Protein AF-0000000068879941 (afdb_homodimer)

Foldseek 3Di:
DPPPDFFPDQAAVFEEEEEPLLWFLNLLLLQVSQLRHHAYEYEEADPVSQVVSQVNNLVNHVDNVPHHYYYDHFQLLDPLRQLVVQVVCCVVVVNHGGQEYAYDWAAFAFDADVPDDPVLLVSRLSTQASSLVSNCVNRCCRCQPPPHDQRAHEYEHEAALLLLPNAGRGNSHSVSSVNVVVVQQVVQVVCVVGPHNYHYAYEHEYAEPIPSNVVNVVRHDPLNCVLCVPPDYYYSNQQSVQQSVCVRLPHRYGYRDDVSVLSCLCPCPPGDDSDPVVSVVSVVPSVVVCVVVVVVRVVSVVVVCVVQDDVVCVVVPVD/DPPPDFQPDQAAVFEEEEEVLLWFLNLLLLQVSQLRHHAYEYEEADPVSQVVSQVNNLVNHVDNVPHHYYYDHFQLLDPLRQLVVQVVCCVVVVNHGGQEYAYDWAAFAFDADVPDDPVLLVSRLSTQASSLVSNCVNRCCRCQPPPHDQRAHEYEHEAALCLLPNAGRRNSHNVSSVNVVVVQQVVQVVCVVGPHNYHYAYEHEYAEPIPSNVVNVVRHDPLRCVLCVPPDYYYSNQQSVQQSVCVRLPARYGYRDDVSVLSCLCPCPPGDGSDPVVSVVSVVPSVVVCVVVVVVRVVSVVVVCVVQDDVVCRVVPVD

Sequence (638 aa):
MGLFGGNKMPVQGKTVLITGGSEGMGLAVATQLSAKGADLILVSRSAAKLEEAIKTAKAAAKYPSTQRFHYITADVSVPSYADGVVADATAWNGGRAPDIVWCIAGVSVPKLFVETEAVLLRRQMDINFHGTADMAHAILRAWLAPDADATPRHLVMTSSAAALYTIPGYAGYAPSKWALRGLADTLSQEVLLYPQDVRVHIVFPGTILSPGFEVEERTKPAITKQLEAADPKQTPDEVARAAIRGLETGHFMIVVNWLGQLMRFGVIGGSLRNNWIIDTLGAWLVPIIWIFVQYDQVSTVRSFGKKHGHPSTYTSIQKMGLFGGNKMPVQGKTVLITGGSEGMGLAVATQLSAKGADLILVSRSAAKLEEAIKTAKAAAKYPSTQRFHYITADVSVPSYADGVVADATAWNGGRAPDIVWCIAGVSVPKLFVETEAVLLRRQMDINFHGTADMAHAILRAWLAPDADATPRHLVMTSSAAALYTIPGYAGYAPSKWALRGLADTLSQEVLLYPQDVRVHIVFPGTILSPGFEVEERTKPAITKQLEAADPKQTPDEVARAAIRGLETGHFMIVVNWLGQLMRFGVIGGSLRNNWIIDTLGAWLVPIIWIFVQYDQVSTVRSFGKKHGHPSTYTSIQK

Structure (mmCIF, N/CA/C/O backbone):
data_AF-0000000068879941-model_v1
#
loop_
_entity.id
_entity.type
_entity.pdbx_description
1 polymer '3-dehydrosphinganine reductase'
#
loop_
_atom_site.group_PDB
_atom_site.id
_atom_site.type_symbol
_atom_site.label_atom_id
_atom_site.label_alt_id
_atom_site.label_comp_id
_atom_site.label_asym_id
_atom_site.label_entity_id
_atom_site.label_seq_id
_atom_site.pdbx_PDB_ins_code
_atom_site.Cartn_x
_atom_site.Cartn_y
_atom_site.Cartn_z
_atom_site.occupancy
_atom_site.B_iso_or_equiv
_atom_site.auth_seq_id
_atom_site.auth_comp_id
_atom_site.auth_asym_id
_atom_site.auth_atom_id
_atom_site.pdbx_PDB_model_num
ATOM 1 N N . MET A 1 1 ? -4.434 16.484 26.078 1 32.59 1 MET A N 1
ATOM 2 C CA . MET A 1 1 ? -3.092 16.875 25.641 1 32.59 1 MET A CA 1
ATOM 3 C C . MET A 1 1 ? -2.039 15.961 26.266 1 32.59 1 MET A C 1
ATOM 5 O O . MET A 1 1 ? -2.262 15.375 27.328 1 32.59 1 MET A O 1
ATOM 9 N N . GLY A 1 2 ? -0.838 15.336 25.875 1 34.72 2 GLY A N 1
ATOM 10 C CA . GLY A 1 2 ? -0.332 14.297 26.766 1 34.72 2 GLY A CA 1
ATOM 11 C C . GLY A 1 2 ? -0.405 14.68 28.234 1 34.72 2 GLY A C 1
ATOM 12 O O . GLY A 1 2 ? -0.59 15.852 28.562 1 34.72 2 GLY A O 1
ATOM 13 N N . LEU A 1 3 ? -0.362 13.844 29.109 1 42.66 3 LEU A N 1
ATOM 14 C CA . LEU A 1 3 ? 0.055 14.117 30.484 1 42.66 3 LEU A CA 1
ATOM 15 C C . LEU A 1 3 ? 1.075 15.25 30.531 1 42.66 3 LEU A C 1
ATOM 17 O O . LEU A 1 3 ? 0.95 16.172 31.328 1 42.66 3 LEU A O 1
ATOM 21 N N . PHE A 1 4 ? 2.525 15.148 30.312 1 51.66 4 PHE A N 1
ATOM 22 C CA . PHE A 1 4 ? 3.541 16.172 30.547 1 51.66 4 PHE A CA 1
ATOM 23 C C . PHE A 1 4 ? 3.797 16.969 29.266 1 51.66 4 PHE A C 1
ATOM 25 O O . PHE A 1 4 ? 4.594 17.906 29.266 1 51.66 4 PHE A O 1
ATOM 32 N N . GLY A 1 5 ? 3.549 16.531 27.875 1 64.69 5 GLY A N 1
ATOM 33 C CA . GLY A 1 5 ? 4.113 17.375 26.844 1 64.69 5 GLY A CA 1
ATOM 34 C C . GLY A 1 5 ? 3.08 18.234 26.156 1 64.69 5 GLY A C 1
ATOM 35 O O . GLY A 1 5 ? 1.883 17.953 26.203 1 64.69 5 GLY A O 1
ATOM 36 N N . GLY A 1 6 ? 3.23 19.516 25.969 1 86.69 6 GLY A N 1
ATOM 37 C CA . GLY A 1 6 ? 2.451 20.562 25.328 1 86.69 6 GLY A CA 1
ATOM 38 C C . GLY A 1 6 ? 1.875 20.141 23.984 1 86.69 6 GLY A C 1
ATOM 39 O O . GLY A 1 6 ? 2.131 19.031 23.516 1 86.69 6 GLY A O 1
ATOM 40 N N . ASN A 1 7 ? 0.844 20.719 23.453 1 95.94 7 ASN A N 1
ATOM 41 C CA . ASN A 1 7 ? 0.258 20.562 22.125 1 95.94 7 ASN A CA 1
ATOM 42 C C . ASN A 1 7 ? 1.328 20.547 21.031 1 95.94 7 ASN A C 1
ATOM 44 O O . ASN A 1 7 ? 1.996 21.547 20.812 1 95.94 7 ASN A O 1
ATOM 48 N N . LYS A 1 8 ? 1.476 19.375 20.406 1 97.25 8 LYS A N 1
ATOM 49 C CA . LYS A 1 8 ? 2.551 19.188 19.438 1 97.25 8 LYS A CA 1
ATOM 50 C C . LYS A 1 8 ? 2.143 19.688 18.062 1 97.25 8 LYS A C 1
ATOM 52 O O . LYS A 1 8 ? 2.959 19.719 17.141 1 97.25 8 LYS A O 1
ATOM 57 N N . MET A 1 9 ? 0.941 20.094 17.922 1 98.06 9 MET A N 1
ATOM 58 C CA . MET A 1 9 ? 0.471 20.672 16.672 1 98.06 9 MET A CA 1
ATOM 59 C C . MET A 1 9 ? -0.505 21.812 16.938 1 98.06 9 MET A C 1
ATOM 61 O O . MET A 1 9 ? -1.674 21.75 16.547 1 98.06 9 MET A O 1
ATOM 65 N N . PRO A 1 10 ? -0.039 22.812 17.578 1 98.19 10 PRO A N 1
ATOM 66 C CA . PRO A 1 10 ? -0.908 23.969 17.766 1 98.19 10 PRO A CA 1
ATOM 67 C C . PRO A 1 10 ? -1.344 24.609 16.453 1 98.19 10 PRO A C 1
ATOM 69 O O . PRO A 1 10 ? -0.544 24.703 15.516 1 98.19 10 PRO A O 1
ATOM 72 N N . VAL A 1 11 ? -2.645 25.094 16.406 1 98.62 11 VAL A N 1
ATOM 73 C CA . VAL A 1 11 ? -3.152 25.516 15.102 1 98.62 11 VAL A CA 1
ATOM 74 C C . VAL A 1 11 ? -3.584 26.984 15.18 1 98.62 11 VAL A C 1
ATOM 76 O O . VAL A 1 11 ? -3.936 27.594 14.164 1 98.62 11 VAL A O 1
ATOM 79 N N . GLN A 1 12 ? -3.652 27.5 16.406 1 98.25 12 GLN A N 1
ATOM 80 C CA . GLN A 1 12 ? -4.09 28.891 16.547 1 98.25 12 GLN A CA 1
ATOM 81 C C . GLN A 1 12 ? -3.211 29.828 15.727 1 98.25 12 GLN A C 1
ATOM 83 O O . GLN A 1 12 ? -1.992 29.859 15.898 1 98.25 12 GLN A O 1
ATOM 88 N N . GLY A 1 13 ? -3.791 30.562 14.828 1 97.88 13 GLY A N 1
ATOM 89 C CA . GLY A 1 13 ? -3.08 31.531 14 1 97.88 13 GLY A CA 1
ATOM 90 C C . GLY A 1 13 ? -2.346 30.875 12.836 1 97.88 13 GLY A C 1
ATOM 91 O O . GLY A 1 13 ? -1.673 31.562 12.062 1 97.88 13 GLY A O 1
ATOM 92 N N . LYS A 1 14 ? -2.408 29.578 12.734 1 98.5 14 LYS A N 1
ATOM 93 C CA . LYS A 1 14 ? -1.766 28.859 11.641 1 98.5 14 LYS A CA 1
ATOM 94 C C . LYS A 1 14 ? -2.742 28.609 10.492 1 98.5 14 LYS A C 1
ATOM 96 O O . LYS A 1 14 ? -3.957 28.578 10.703 1 98.5 14 LYS A O 1
ATOM 101 N N . THR A 1 15 ? -2.236 28.516 9.289 1 98.81 15 THR A N 1
ATOM 102 C CA . THR A 1 15 ? -3.057 28.188 8.125 1 98.81 15 THR A CA 1
ATOM 103 C C . THR A 1 15 ? -3.051 26.688 7.852 1 98.81 15 THR A C 1
ATOM 105 O O . THR A 1 15 ? -1.987 26.094 7.676 1 98.81 15 THR A O 1
ATOM 108 N N . VAL A 1 16 ? -4.242 26.094 7.852 1 98.94 16 VAL A N 1
ATOM 109 C CA . VAL A 1 16 ? -4.41 24.672 7.598 1 98.94 16 VAL A CA 1
ATOM 110 C C . VAL A 1 16 ? -5.141 24.453 6.273 1 98.94 16 VAL A C 1
ATOM 112 O O . VAL A 1 16 ? -6.223 25 6.059 1 98.94 16 VAL A O 1
ATOM 115 N N . LEU A 1 17 ? -4.508 23.75 5.332 1 99 17 LEU A N 1
ATOM 116 C CA . LEU A 1 17 ? -5.152 23.328 4.094 1 99 17 LEU A CA 1
ATOM 117 C C . LEU A 1 17 ? -5.691 21.906 4.215 1 99 17 LEU A C 1
ATOM 119 O O . LEU A 1 17 ? -4.965 21 4.625 1 99 17 LEU A O 1
ATOM 123 N N . ILE A 1 18 ? -6.969 21.703 3.914 1 98.94 18 ILE A N 1
ATOM 124 C CA . ILE A 1 18 ? -7.621 20.406 4.035 1 98.94 18 ILE A CA 1
ATOM 125 C C . ILE A 1 18 ? -8.211 19.984 2.688 1 98.94 18 ILE A C 1
ATOM 127 O O . ILE A 1 18 ? -9.086 20.672 2.154 1 98.94 18 ILE A O 1
ATOM 131 N N . THR A 1 19 ? -7.715 18.938 2.084 1 98.94 19 THR A N 1
ATOM 132 C CA . THR A 1 19 ? -8.422 18.359 0.951 1 98.94 19 THR A CA 1
ATOM 133 C C . THR A 1 19 ? -9.586 17.484 1.428 1 98.94 19 THR A C 1
ATOM 135 O O . THR A 1 19 ? -9.5 16.844 2.48 1 98.94 19 THR A O 1
ATOM 138 N N . GLY A 1 20 ? -10.625 17.438 0.634 1 98.31 20 GLY A N 1
ATOM 139 C CA . GLY A 1 20 ? -11.82 16.75 1.092 1 98.31 20 GLY A CA 1
ATOM 140 C C . GLY A 1 20 ? -12.523 17.438 2.238 1 98.31 20 GLY A C 1
ATOM 141 O O . GLY A 1 20 ? -13.062 16.797 3.133 1 98.31 20 GLY A O 1
ATOM 142 N N . GLY A 1 21 ? -12.5 18.75 2.254 1 98 21 GLY A N 1
ATOM 143 C CA . GLY A 1 21 ? -12.969 19.5 3.402 1 98 21 GLY A CA 1
ATOM 144 C C . GLY A 1 21 ? -14.438 19.891 3.307 1 98 21 GLY A C 1
ATOM 145 O O . GLY A 1 21 ? -14.961 20.594 4.172 1 98 21 GLY A O 1
ATOM 146 N N . SER A 1 22 ? -15.188 19.359 2.305 1 97.25 22 SER A N 1
ATOM 147 C CA . SER A 1 22 ? -16.516 19.875 2.033 1 97.25 22 SER A CA 1
ATOM 148 C C . SER A 1 22 ? -17.594 19.062 2.766 1 97.25 22 SER A C 1
ATOM 150 O O . SER A 1 22 ? -18.734 19.516 2.9 1 97.25 22 SER A O 1
ATOM 152 N N . GLU A 1 23 ? -17.312 17.844 3.221 1 96 23 GLU A N 1
ATOM 153 C CA . GLU A 1 23 ? -18.281 17 3.914 1 96 23 GLU A CA 1
ATOM 154 C C . GLU A 1 23 ? -17.578 15.953 4.77 1 96 23 GLU A C 1
ATOM 156 O O . GLU A 1 23 ? -16.359 15.883 4.797 1 96 23 GLU A O 1
ATOM 161 N N . GLY A 1 24 ? -18.359 15.297 5.578 1 96.94 24 GLY A N 1
ATOM 162 C CA . GLY A 1 24 ? -17.844 14.156 6.324 1 96.94 24 GLY A CA 1
ATOM 163 C C . GLY A 1 24 ? -16.766 14.516 7.312 1 96.94 24 GLY A C 1
ATOM 164 O O . GLY A 1 24 ? -16.891 15.492 8.055 1 96.94 24 GLY A O 1
ATOM 165 N N . MET A 1 25 ? -15.75 13.688 7.355 1 98.06 25 MET A N 1
ATOM 166 C CA . MET A 1 25 ? -14.633 13.867 8.281 1 98.06 25 MET A CA 1
ATOM 167 C C . MET A 1 25 ? -13.914 15.188 8.008 1 98.06 25 MET A C 1
ATOM 169 O O . MET A 1 25 ? -13.516 15.883 8.945 1 98.06 25 MET A O 1
ATOM 173 N N . GLY A 1 26 ? -13.758 15.516 6.719 1 98.62 26 GLY A N 1
ATOM 174 C CA . GLY A 1 26 ? -13.055 16.734 6.371 1 98.62 26 GLY A CA 1
ATOM 175 C C . GLY A 1 26 ? -13.719 17.984 6.918 1 98.62 26 GLY A C 1
ATOM 176 O O . GLY A 1 26 ? -13.047 18.875 7.445 1 98.62 26 GLY A O 1
ATOM 177 N N . LEU A 1 27 ? -15 18.031 6.805 1 98.75 27 LEU A N 1
ATOM 178 C CA . LEU A 1 27 ? -15.75 19.172 7.328 1 98.75 27 LEU A CA 1
ATOM 179 C C . LEU A 1 27 ? -15.688 19.219 8.852 1 98.75 27 LEU A C 1
ATOM 181 O O . LEU A 1 27 ? -15.562 20.281 9.445 1 98.75 27 LEU A O 1
ATOM 185 N N . ALA A 1 28 ? -15.789 18.047 9.469 1 98.88 28 ALA A N 1
ATOM 186 C CA . ALA A 1 28 ? -15.703 17.969 10.922 1 98.88 28 ALA A CA 1
ATOM 187 C C . ALA A 1 28 ? -14.336 18.438 11.414 1 98.88 28 ALA A C 1
ATOM 189 O O . ALA A 1 28 ? -14.242 19.156 12.414 1 98.88 28 ALA A O 1
ATOM 190 N N . VAL A 1 29 ? -13.289 18.031 10.711 1 98.94 29 VAL A N 1
ATOM 191 C CA . VAL A 1 29 ? -11.938 18.469 11.039 1 98.94 29 VAL A CA 1
ATOM 192 C C . VAL A 1 29 ? -11.828 19.984 10.891 1 98.94 29 VAL A C 1
ATOM 194 O O . VAL A 1 29 ? -11.312 20.656 11.781 1 98.94 29 VAL A O 1
ATOM 197 N N . ALA A 1 30 ? -12.312 20.484 9.781 1 98.94 30 ALA A N 1
ATOM 198 C CA . ALA A 1 30 ? -12.273 21.922 9.531 1 98.94 30 ALA A CA 1
ATOM 199 C C . ALA A 1 30 ? -12.977 22.688 10.648 1 98.94 30 ALA A C 1
ATOM 201 O O . ALA A 1 30 ? -12.445 23.688 11.156 1 98.94 30 ALA A O 1
ATOM 202 N N . THR A 1 31 ? -14.125 22.203 11.023 1 98.94 31 THR A N 1
ATOM 203 C CA . THR A 1 31 ? -14.938 22.859 12.047 1 98.94 31 THR A CA 1
ATOM 204 C C . THR A 1 31 ? -14.211 22.859 13.391 1 98.94 31 THR A C 1
ATOM 206 O O . THR A 1 31 ? -14.156 23.891 14.078 1 98.94 31 THR A O 1
ATOM 209 N N . GLN A 1 32 ? -13.648 21.766 13.734 1 98.94 32 GLN A N 1
ATOM 210 C CA . GLN A 1 32 ? -12.984 21.641 15.023 1 98.94 32 GLN A CA 1
ATOM 211 C C . GLN A 1 32 ? -11.68 22.438 15.047 1 98.94 32 GLN A C 1
ATOM 213 O O . GLN A 1 32 ? -11.32 23.016 16.078 1 98.94 32 GLN A O 1
ATOM 218 N N . LEU A 1 33 ? -10.93 22.484 13.93 1 98.94 33 LEU A N 1
ATOM 219 C CA . LEU A 1 33 ? -9.711 23.281 13.875 1 98.94 33 LEU A CA 1
ATOM 220 C C . LEU A 1 33 ? -10.023 24.766 13.891 1 98.94 33 LEU A C 1
ATOM 222 O O . LEU A 1 33 ? -9.273 25.562 14.461 1 98.94 33 LEU A O 1
ATOM 226 N N . SER A 1 34 ? -11.133 25.125 13.219 1 98.94 34 SER A N 1
ATOM 227 C CA . SER A 1 34 ? -11.609 26.5 13.289 1 98.94 34 SER A CA 1
ATOM 228 C C . SER A 1 34 ? -11.867 26.922 14.734 1 98.94 34 SER A C 1
ATOM 230 O O . SER A 1 34 ? -11.477 28.016 15.148 1 98.94 34 SER A O 1
ATOM 232 N N . ALA A 1 35 ? -12.461 26.047 15.469 1 98.88 35 ALA A N 1
ATOM 233 C CA . ALA A 1 35 ? -12.789 26.297 16.859 1 98.88 35 ALA A CA 1
ATOM 234 C C . ALA A 1 35 ? -11.523 26.375 17.719 1 98.88 35 ALA A C 1
ATOM 236 O O . ALA A 1 35 ? -11.57 26.859 18.859 1 98.88 35 ALA A O 1
ATOM 237 N N . LYS A 1 36 ? -10.43 26 17.156 1 98.75 36 LYS A N 1
ATOM 238 C CA . LYS A 1 36 ? -9.156 26.078 17.859 1 98.75 36 LYS A CA 1
ATOM 239 C C . LYS A 1 36 ? -8.297 27.234 17.344 1 98.75 36 LYS A C 1
ATOM 241 O O . LYS A 1 36 ? -7.164 27.406 17.781 1 98.75 36 LYS A O 1
ATOM 246 N N . GLY A 1 37 ? -8.836 28 16.375 1 98.88 37 GLY A N 1
ATOM 247 C CA . GLY A 1 37 ? -8.211 29.25 16.016 1 98.88 37 GLY A CA 1
ATOM 248 C C . GLY A 1 37 ? -7.469 29.188 14.688 1 98.88 37 GLY A C 1
ATOM 249 O O . GLY A 1 37 ? -6.762 30.125 14.32 1 98.88 37 GLY A O 1
ATOM 250 N N . ALA A 1 38 ? -7.641 28.125 13.938 1 98.88 38 ALA A N 1
ATOM 251 C CA . ALA A 1 38 ? -6.914 27.953 12.68 1 98.88 38 ALA A CA 1
ATOM 252 C C . ALA A 1 38 ? -7.531 28.797 11.562 1 98.88 38 ALA A C 1
ATOM 254 O O . ALA A 1 38 ? -8.75 28.953 11.5 1 98.88 38 ALA A O 1
ATOM 255 N N . ASP A 1 39 ? -6.695 29.375 10.672 1 98.88 39 ASP A N 1
ATOM 256 C CA . ASP A 1 39 ? -7.125 29.781 9.344 1 98.88 39 ASP A CA 1
ATOM 257 C C . ASP A 1 39 ? -7.277 28.578 8.414 1 98.88 39 ASP A C 1
ATOM 259 O O . ASP A 1 39 ? -6.484 27.641 8.477 1 98.88 39 ASP A O 1
ATOM 263 N N . LEU A 1 40 ? -8.305 28.625 7.574 1 98.94 40 LEU A N 1
ATOM 264 C CA . LEU A 1 40 ? -8.602 27.391 6.852 1 98.94 40 LEU A CA 1
ATOM 265 C C . LEU A 1 40 ? -8.648 27.641 5.348 1 98.94 40 LEU A C 1
ATOM 267 O O . LEU A 1 40 ? -9.172 28.656 4.902 1 98.94 40 LEU A O 1
ATOM 271 N N . ILE A 1 41 ? -8.039 26.734 4.602 1 98.94 41 ILE A N 1
ATOM 272 C CA . ILE A 1 41 ? -8.25 26.578 3.168 1 98.94 41 ILE A CA 1
ATOM 273 C C . ILE A 1 41 ? -8.852 25.203 2.881 1 98.94 41 ILE A C 1
ATOM 275 O O . ILE A 1 41 ? -8.219 24.172 3.127 1 98.94 41 ILE A O 1
ATOM 279 N N . LEU A 1 42 ? -10.07 25.172 2.357 1 98.94 42 LEU A N 1
ATOM 280 C CA . LEU A 1 42 ? -10.75 23.906 2.066 1 98.94 42 LEU A CA 1
ATOM 281 C C . LEU A 1 42 ? -10.711 23.609 0.572 1 98.94 42 LEU A C 1
ATOM 283 O O . LEU A 1 42 ? -10.938 24.5 -0.253 1 98.94 42 LEU A O 1
ATOM 287 N N . VAL A 1 43 ? -10.375 22.391 0.219 1 98.94 43 VAL A N 1
ATOM 288 C CA . VAL A 1 43 ? -10.242 21.969 -1.172 1 98.94 43 VAL A CA 1
ATOM 289 C C . VAL A 1 43 ? -11.219 20.828 -1.463 1 98.94 43 VAL A C 1
ATOM 291 O O . VAL A 1 43 ? -11.289 19.859 -0.707 1 98.94 43 VAL A O 1
ATOM 294 N N . SER A 1 44 ? -11.969 20.875 -2.422 1 98.44 44 SER A N 1
ATOM 295 C CA . SER A 1 44 ? -12.836 19.828 -2.959 1 98.44 44 SER A CA 1
ATOM 296 C C . SER A 1 44 ? -13.266 20.141 -4.387 1 98.44 44 SER A C 1
ATOM 298 O O . SER A 1 44 ? -12.828 21.141 -4.965 1 98.44 44 SER A O 1
ATOM 300 N N . ARG A 1 45 ? -14.125 19.375 -4.984 1 97 45 ARG A N 1
ATOM 301 C CA . ARG A 1 45 ? -14.492 19.516 -6.391 1 97 45 ARG A CA 1
ATOM 302 C C . ARG A 1 45 ? -15.633 20.516 -6.559 1 97 45 ARG A C 1
ATOM 304 O O . ARG A 1 45 ? -15.758 21.156 -7.602 1 97 45 ARG A O 1
ATOM 311 N N . SER A 1 46 ? -16.453 20.641 -5.543 1 97.62 46 SER A N 1
ATOM 312 C CA . SER A 1 46 ? -17.688 21.406 -5.691 1 97.62 46 SER A CA 1
ATOM 313 C C . SER A 1 46 ? -17.594 22.766 -4.996 1 97.62 46 SER A C 1
ATOM 315 O O . SER A 1 46 ? -17.547 22.828 -3.768 1 97.62 46 SER A O 1
ATOM 317 N N . ALA A 1 47 ? -17.734 23.812 -5.793 1 98.19 47 ALA A N 1
ATOM 318 C CA . ALA A 1 47 ? -17.688 25.156 -5.219 1 98.19 47 ALA A CA 1
ATOM 319 C C . ALA A 1 47 ? -18.859 25.375 -4.266 1 98.19 47 ALA A C 1
ATOM 321 O O . ALA A 1 47 ? -18.688 25.969 -3.199 1 98.19 47 ALA A O 1
ATOM 322 N N . ALA A 1 48 ? -20 24.906 -4.668 1 98.44 48 ALA A N 1
ATOM 323 C CA . ALA A 1 48 ? -21.203 25.094 -3.855 1 98.44 48 ALA A CA 1
ATOM 324 C C . ALA A 1 48 ? -21.047 24.422 -2.494 1 98.44 48 ALA A C 1
ATOM 326 O O . ALA A 1 48 ? -21.391 25 -1.466 1 98.44 48 ALA A O 1
ATOM 327 N N . LYS A 1 49 ? -20.562 23.203 -2.449 1 98.12 49 LYS A N 1
ATOM 328 C CA . LYS A 1 49 ? -20.344 22.484 -1.19 1 98.12 49 LYS A CA 1
ATOM 329 C C . LYS A 1 49 ? -19.266 23.172 -0.349 1 98.12 49 LYS A C 1
ATOM 331 O O . LYS A 1 49 ? -19.359 23.203 0.88 1 98.12 49 LYS A O 1
ATOM 336 N N . LEU A 1 50 ? -18.297 23.703 -1.035 1 98.75 50 LEU A N 1
ATOM 337 C CA . LEU A 1 50 ? -17.203 24.391 -0.337 1 98.75 50 LEU A CA 1
ATOM 338 C C . LEU A 1 50 ? -17.703 25.688 0.311 1 98.75 50 LEU A C 1
ATOM 340 O O . LEU A 1 50 ? -17.297 26.016 1.426 1 98.75 50 LEU A O 1
ATOM 344 N N . GLU A 1 51 ? -18.469 26.406 -0.383 1 98.62 51 GLU A N 1
ATOM 345 C CA . GLU A 1 51 ? -19.047 27.625 0.177 1 98.62 51 GLU A CA 1
ATOM 346 C C . GLU A 1 51 ? -19.844 27.328 1.443 1 98.62 51 GLU A C 1
ATOM 348 O O . GLU A 1 51 ? -19.734 28.047 2.439 1 98.62 51 GLU A O 1
ATOM 353 N N . GLU A 1 52 ? -20.641 26.266 1.382 1 98.69 52 GLU A N 1
ATOM 354 C CA . GLU A 1 52 ? -21.391 25.859 2.562 1 98.69 52 GLU A CA 1
ATOM 355 C C . GLU A 1 52 ? -20.469 25.406 3.686 1 98.69 52 GLU A C 1
ATOM 357 O O . GLU A 1 52 ? -20.719 25.703 4.859 1 98.69 52 GLU A O 1
ATOM 362 N N . ALA A 1 53 ? -19.438 24.719 3.344 1 98.81 53 ALA A N 1
ATOM 363 C CA . ALA A 1 53 ? -18.453 24.25 4.324 1 98.81 53 ALA A CA 1
ATOM 364 C C . ALA A 1 53 ? -17.75 25.422 4.996 1 98.81 53 ALA A C 1
ATOM 366 O O . ALA A 1 53 ? -17.516 25.406 6.207 1 98.81 53 ALA A O 1
ATOM 367 N N . ILE A 1 54 ? -17.422 26.422 4.191 1 98.75 54 ILE A N 1
ATOM 368 C CA . ILE A 1 54 ? -16.766 27.609 4.719 1 98.75 54 ILE A CA 1
ATOM 369 C C . ILE A 1 54 ? -17.688 28.297 5.719 1 98.75 54 ILE A C 1
ATOM 371 O O . ILE A 1 54 ? -17.234 28.75 6.773 1 98.75 54 ILE A O 1
ATOM 375 N N . LYS A 1 55 ? -18.953 28.391 5.41 1 98.62 55 LYS A N 1
ATOM 376 C CA . LYS A 1 55 ? -19.906 28.984 6.336 1 98.62 55 LYS A CA 1
ATOM 377 C C . LYS A 1 55 ? -19.922 28.234 7.664 1 98.62 55 LYS A C 1
ATOM 379 O O . LYS A 1 55 ? -19.938 28.859 8.734 1 98.62 55 LYS A O 1
ATOM 384 N N . THR A 1 56 ? -19.953 26.938 7.555 1 98.75 56 THR A N 1
ATOM 385 C CA . THR A 1 56 ? -19.969 26.094 8.742 1 98.75 56 THR A CA 1
ATOM 386 C C . THR A 1 56 ? -18.703 26.297 9.57 1 98.75 56 THR A C 1
ATOM 388 O O . THR A 1 56 ? -18.781 26.453 10.789 1 98.75 56 THR A O 1
ATOM 391 N N . ALA A 1 57 ? -17.562 26.328 8.961 1 98.69 57 ALA A N 1
ATOM 392 C CA . ALA A 1 57 ? -16.281 26.5 9.648 1 98.69 57 ALA A CA 1
ATOM 393 C C . ALA A 1 57 ? -16.188 27.891 10.281 1 98.69 57 ALA A C 1
ATOM 395 O O . ALA A 1 57 ? -15.711 28.031 11.406 1 98.69 57 ALA A O 1
ATOM 396 N N . LYS A 1 58 ? -16.641 28.891 9.555 1 98.5 58 LYS A N 1
ATOM 397 C CA . LYS A 1 58 ? -16.609 30.25 10.055 1 98.5 58 LYS A CA 1
ATOM 398 C C . LYS A 1 58 ? -17.469 30.391 11.312 1 98.5 58 LYS A C 1
ATOM 400 O O . LYS A 1 58 ? -17.109 31.109 12.242 1 98.5 58 LYS A O 1
ATOM 405 N N . ALA A 1 59 ? -18.594 29.734 11.297 1 98.62 59 ALA A N 1
ATOM 406 C CA . ALA A 1 59 ? -19.516 29.812 12.43 1 98.62 59 ALA A CA 1
ATOM 407 C C . ALA A 1 59 ? -18.891 29.219 13.688 1 98.62 59 ALA A C 1
ATOM 409 O O . ALA A 1 59 ? -19.25 29.578 14.805 1 98.62 59 ALA A O 1
ATOM 410 N N . ALA A 1 60 ? -17.875 28.375 13.523 1 98.69 60 ALA A N 1
ATOM 411 C CA . ALA A 1 60 ? -17.234 27.688 14.648 1 98.69 60 ALA A CA 1
ATOM 412 C C . ALA A 1 60 ? -15.961 28.406 15.07 1 98.69 60 ALA A C 1
ATOM 414 O O . ALA A 1 60 ? -15.305 28 16.031 1 98.69 60 ALA A O 1
ATOM 415 N N . ALA A 1 61 ? -15.625 29.531 14.492 1 98.81 61 ALA A N 1
ATOM 416 C CA . ALA A 1 61 ? -14.328 30.188 14.672 1 98.81 61 ALA A CA 1
ATOM 417 C C . ALA A 1 61 ? -14.156 30.672 16.109 1 98.81 61 ALA A C 1
ATOM 419 O O . ALA A 1 61 ? -15.062 31.266 16.688 1 98.81 61 ALA A O 1
ATOM 420 N N . LYS A 1 62 ? -12.969 30.359 16.672 1 98.62 62 LYS A N 1
ATOM 421 C CA . LYS A 1 62 ? -12.617 30.875 17.984 1 98.62 62 LYS A CA 1
ATOM 422 C C . LYS A 1 62 ? -12.492 32.406 17.969 1 98.62 62 LYS A C 1
ATOM 424 O O . LYS A 1 62 ? -12.906 33.062 18.922 1 98.62 62 LYS A O 1
ATOM 429 N N . TYR A 1 63 ? -11.93 32.906 16.906 1 98.31 63 TYR A N 1
ATOM 430 C CA . TYR A 1 63 ? -11.742 34.344 16.703 1 98.31 63 TYR A CA 1
ATOM 431 C C . TYR A 1 63 ? -12.352 34.781 15.367 1 98.31 63 TYR A C 1
ATOM 433 O O . TYR A 1 63 ? -11.625 35.125 14.43 1 98.31 63 TYR A O 1
ATOM 441 N N . PRO A 1 64 ? -13.617 34.938 15.281 1 97.12 64 PRO A N 1
ATOM 442 C CA . PRO A 1 64 ? -14.336 35.188 14.031 1 97.12 64 PRO A CA 1
ATOM 443 C C . PRO A 1 64 ? -13.867 36.438 13.305 1 97.12 64 PRO A C 1
ATOM 445 O O . PRO A 1 64 ? -13.953 36.531 12.078 1 97.12 64 PRO A O 1
ATOM 448 N N . SER A 1 65 ? -13.312 37.406 14.008 1 97 65 SER A N 1
ATOM 449 C CA . SER A 1 65 ? -12.961 38.688 13.398 1 97 65 SER A CA 1
ATOM 450 C C . SER A 1 65 ? -11.594 38.625 12.734 1 97 65 SER A C 1
ATOM 452 O O . SER A 1 65 ? -11.297 39.406 11.828 1 97 65 SER A O 1
ATOM 454 N N . THR A 1 66 ? -10.781 37.688 13.141 1 97.75 66 THR A N 1
ATOM 455 C CA . THR A 1 66 ? -9.406 37.75 12.664 1 97.75 66 THR A CA 1
ATOM 456 C C . THR A 1 66 ? -9.078 36.5 11.836 1 97.75 66 THR A C 1
ATOM 458 O O . THR A 1 66 ? -8.18 36.531 10.992 1 97.75 66 THR A O 1
ATOM 461 N N . GLN A 1 67 ? -9.758 35.406 12.07 1 98.62 67 GLN A N 1
ATOM 462 C CA . GLN A 1 67 ? -9.492 34.188 11.32 1 98.62 67 GLN A CA 1
ATOM 463 C C . GLN A 1 67 ? -9.883 34.344 9.852 1 98.62 67 GLN A C 1
ATOM 465 O O . GLN A 1 67 ? -10.859 35.031 9.531 1 98.62 67 GLN A O 1
ATOM 470 N N . ARG A 1 68 ? -9.109 33.719 8.977 1 98.69 68 ARG A N 1
ATOM 471 C CA . ARG A 1 68 ? -9.336 33.812 7.535 1 98.69 68 ARG A CA 1
ATOM 472 C C . ARG A 1 68 ? -9.75 32.469 6.953 1 98.69 68 ARG A C 1
ATOM 474 O O . ARG A 1 68 ? -9.289 31.406 7.414 1 98.69 68 ARG A O 1
ATOM 481 N N . PHE A 1 69 ? -10.633 32.5 6.012 1 98.75 69 PHE A N 1
ATOM 482 C CA . PHE A 1 69 ? -11.195 31.297 5.383 1 98.75 69 PHE A CA 1
ATOM 483 C C . PHE A 1 69 ? -11.195 31.438 3.867 1 98.75 69 PHE A C 1
ATOM 485 O O . PHE A 1 69 ? -11.508 32.5 3.332 1 98.75 69 PHE A O 1
ATOM 492 N N . HIS A 1 70 ? -10.75 30.391 3.174 1 98.75 70 HIS A N 1
ATOM 493 C CA . HIS A 1 70 ? -10.688 30.328 1.717 1 98.75 70 HIS A CA 1
ATOM 494 C C . HIS A 1 70 ? -11.008 28.922 1.211 1 98.75 70 HIS A C 1
ATOM 496 O O . HIS A 1 70 ? -11.055 27.969 1.992 1 98.75 70 HIS A O 1
ATOM 502 N N . TYR A 1 71 ? -11.469 28.844 0.026 1 98.88 71 TYR A N 1
ATOM 503 C CA . TYR A 1 71 ? -11.625 27.531 -0.59 1 98.88 71 TYR A CA 1
ATOM 504 C C . TYR A 1 71 ? -11.031 27.516 -1.994 1 98.88 71 TYR A C 1
ATOM 506 O O . TYR A 1 71 ? -10.914 28.562 -2.637 1 98.88 71 TYR A O 1
ATOM 514 N N . ILE A 1 72 ? -10.562 26.406 -2.451 1 98.88 72 ILE A N 1
ATOM 515 C CA . ILE A 1 72 ? -10.023 26.141 -3.785 1 98.88 72 ILE A CA 1
ATOM 516 C C . ILE A 1 72 ? -10.711 24.922 -4.391 1 98.88 72 ILE A C 1
ATOM 518 O O . ILE A 1 72 ? -10.766 23.859 -3.764 1 98.88 72 ILE A O 1
ATOM 522 N N . THR A 1 73 ? -11.305 25.078 -5.594 1 98.75 73 THR A N 1
ATOM 523 C CA . THR A 1 73 ? -11.906 23.953 -6.285 1 98.75 73 THR A CA 1
ATOM 524 C C . THR A 1 73 ? -10.844 23.156 -7.039 1 98.75 73 THR A C 1
ATOM 526 O O . THR A 1 73 ? -10.094 23.719 -7.84 1 98.75 73 THR A O 1
ATOM 529 N N . ALA A 1 74 ? -10.766 21.859 -6.742 1 98.75 74 ALA A N 1
ATOM 530 C CA . ALA A 1 74 ? -9.812 21 -7.43 1 98.75 74 ALA A CA 1
ATOM 531 C C . ALA A 1 74 ? -10.266 19.531 -7.371 1 98.75 74 ALA A C 1
ATOM 533 O O . ALA A 1 74 ? -10.898 19.109 -6.406 1 98.75 74 ALA A O 1
ATOM 534 N N . ASP A 1 75 ? -10.016 18.812 -8.43 1 98.44 75 ASP A N 1
ATOM 535 C CA . ASP A 1 75 ? -10.148 17.359 -8.477 1 98.44 75 ASP A CA 1
ATOM 536 C C . ASP A 1 75 ? -8.812 16.672 -8.18 1 98.44 75 ASP A C 1
ATOM 538 O O . ASP A 1 75 ? -7.906 16.688 -9.008 1 98.44 75 ASP A O 1
ATOM 542 N N . VAL A 1 76 ? -8.781 16.016 -7.012 1 98.38 76 VAL A N 1
ATOM 543 C CA . VAL A 1 76 ? -7.496 15.523 -6.531 1 98.38 76 VAL A CA 1
ATOM 544 C C . VAL A 1 76 ? -7.051 14.344 -7.387 1 98.38 76 VAL A C 1
ATOM 546 O O . VAL A 1 76 ? -5.895 13.914 -7.312 1 98.38 76 VAL A O 1
ATOM 549 N N . SER A 1 77 ? -7.922 13.734 -8.195 1 97.31 77 SER A N 1
ATOM 550 C CA . SER A 1 77 ? -7.562 12.602 -9.039 1 97.31 77 SER A CA 1
ATOM 551 C C . SER A 1 77 ? -6.785 13.047 -10.273 1 97.31 77 SER A C 1
ATOM 553 O O . SER A 1 77 ? -6.211 12.219 -10.984 1 97.31 77 SER A O 1
ATOM 555 N N . VAL A 1 78 ? -6.82 14.367 -10.57 1 97 78 VAL A N 1
ATOM 556 C CA . VAL A 1 78 ? -6.156 14.898 -11.758 1 97 78 VAL A CA 1
ATOM 557 C C . VAL A 1 78 ? -4.66 15.047 -11.484 1 97 78 VAL A C 1
ATOM 559 O O . VAL A 1 78 ? -4.258 15.695 -10.516 1 97 78 VAL A O 1
ATOM 562 N N . PRO A 1 79 ? -3.857 14.469 -12.344 1 94.62 79 PRO A N 1
ATOM 563 C CA . PRO A 1 79 ? -2.412 14.594 -12.148 1 94.62 79 PRO A CA 1
ATOM 564 C C . PRO A 1 79 ? -1.961 16.047 -12.031 1 94.62 79 PRO A C 1
ATOM 566 O O . PRO A 1 79 ? -2.455 16.922 -12.758 1 94.62 79 PRO A O 1
ATOM 569 N N . SER A 1 80 ? -1.144 16.406 -11.102 1 91.75 80 SER A N 1
ATOM 570 C CA . SER A 1 80 ? -0.476 17.688 -10.891 1 91.75 80 SER A CA 1
ATOM 571 C C . SER A 1 80 ? -1.449 18.734 -10.367 1 91.75 80 SER A C 1
ATOM 573 O O . SER A 1 80 ? -1.139 19.938 -10.367 1 91.75 80 SER A O 1
ATOM 575 N N . TYR A 1 81 ? -2.631 18.328 -9.922 1 97.88 81 TYR A N 1
ATOM 576 C CA . TYR A 1 81 ? -3.592 19.281 -9.383 1 97.88 81 TYR A CA 1
ATOM 577 C C . TYR A 1 81 ? -2.979 20.094 -8.25 1 97.88 81 TYR A C 1
ATOM 579 O O . TYR A 1 81 ? -3.334 21.25 -8.047 1 97.88 81 TYR A O 1
ATOM 587 N N . ALA A 1 82 ? -2.041 19.5 -7.562 1 98.5 82 ALA A N 1
ATOM 588 C CA . ALA A 1 82 ? -1.578 20.016 -6.273 1 98.5 82 ALA A CA 1
ATOM 589 C C . ALA A 1 82 ? -0.698 21.25 -6.453 1 98.5 82 ALA A C 1
ATOM 591 O O . ALA A 1 82 ? -0.682 22.141 -5.602 1 98.5 82 ALA A O 1
ATOM 592 N N . ASP A 1 83 ? 0.026 21.281 -7.566 1 97.88 83 ASP A N 1
ATOM 593 C CA . ASP A 1 83 ? 0.882 22.438 -7.812 1 97.88 83 ASP A CA 1
ATOM 594 C C . ASP A 1 83 ? 0.065 23.734 -7.852 1 97.88 83 ASP A C 1
ATOM 596 O O . ASP A 1 83 ? 0.437 24.734 -7.223 1 97.88 83 ASP A O 1
ATOM 600 N N . GLY A 1 84 ? -1.01 23.672 -8.602 1 98.44 84 GLY A N 1
ATOM 601 C CA . GLY A 1 84 ? -1.883 24.828 -8.664 1 98.44 84 GLY A CA 1
ATOM 602 C C . GLY A 1 84 ? -2.537 25.156 -7.336 1 98.44 84 GLY A C 1
ATOM 603 O O . GLY A 1 84 ? -2.65 26.328 -6.969 1 98.44 84 GLY A O 1
ATOM 604 N N . VAL A 1 85 ? -2.92 24.172 -6.578 1 98.88 85 VAL A N 1
ATOM 605 C CA . VAL A 1 85 ? -3.572 24.359 -5.289 1 98.88 85 VAL A CA 1
ATOM 606 C C . VAL A 1 85 ? -2.602 25.016 -4.312 1 98.88 85 VAL A C 1
ATOM 608 O O . VAL A 1 85 ? -2.963 25.969 -3.611 1 98.88 85 VAL A O 1
ATOM 611 N N . VAL A 1 86 ? -1.363 24.531 -4.254 1 98.81 86 VAL A N 1
ATOM 612 C CA . VAL A 1 86 ? -0.36 25.047 -3.334 1 98.81 86 VAL A CA 1
ATOM 613 C C . VAL A 1 86 ? -0.018 26.5 -3.713 1 98.81 86 VAL A C 1
ATOM 615 O O . VAL A 1 86 ? 0.142 27.344 -2.84 1 98.81 86 VAL A O 1
ATOM 618 N N . ALA A 1 87 ? 0.088 26.734 -5.012 1 98.69 87 ALA A N 1
ATOM 619 C CA . ALA A 1 87 ? 0.362 28.094 -5.477 1 98.69 87 ALA A CA 1
ATOM 620 C C . ALA A 1 87 ? -0.748 29.047 -5.055 1 98.69 87 ALA A C 1
ATOM 622 O O . ALA A 1 87 ? -0.475 30.141 -4.535 1 98.69 87 ALA A O 1
ATOM 623 N N . ASP A 1 88 ? -1.992 28.688 -5.301 1 98.75 88 ASP A N 1
ATOM 624 C CA . ASP A 1 88 ? -3.143 29.5 -4.93 1 98.75 88 ASP A CA 1
ATOM 625 C C . ASP A 1 88 ? -3.199 29.719 -3.42 1 98.75 88 ASP A C 1
ATOM 627 O O . ASP A 1 88 ? -3.465 30.828 -2.957 1 98.75 88 ASP A O 1
ATOM 631 N N . ALA A 1 89 ? -2.996 28.672 -2.656 1 98.88 89 ALA A N 1
ATOM 632 C CA . ALA A 1 89 ? -3.008 28.75 -1.197 1 98.88 89 ALA A CA 1
ATOM 633 C C . ALA A 1 89 ? -1.93 29.703 -0.688 1 98.88 89 ALA A C 1
ATOM 635 O O . ALA A 1 89 ? -2.176 30.5 0.221 1 98.88 89 ALA A O 1
ATOM 636 N N . THR A 1 90 ? -0.762 29.562 -1.266 1 98.69 90 THR A N 1
ATOM 637 C CA . THR A 1 90 ? 0.371 30.391 -0.872 1 98.69 90 THR A CA 1
ATOM 638 C C . THR A 1 90 ? 0.097 31.859 -1.177 1 98.69 90 THR A C 1
ATOM 640 O O . THR A 1 90 ? 0.369 32.75 -0.349 1 98.69 90 THR A O 1
ATOM 643 N N . ALA A 1 91 ? -0.419 32.094 -2.361 1 98.62 91 ALA A N 1
ATOM 644 C CA . ALA A 1 91 ? -0.763 33.469 -2.738 1 98.62 91 ALA A CA 1
ATOM 645 C C . ALA A 1 91 ? -1.792 34.062 -1.779 1 98.62 91 ALA A C 1
ATOM 647 O O . ALA A 1 91 ? -1.638 35.188 -1.315 1 98.62 91 ALA A O 1
ATOM 648 N N . TRP A 1 92 ? -2.785 33.312 -1.452 1 98.69 92 TRP A N 1
ATOM 649 C CA . TRP A 1 92 ? -3.834 33.75 -0.542 1 98.69 92 TRP A CA 1
ATOM 650 C C . TRP A 1 92 ? -3.277 34 0.86 1 98.69 92 TRP A C 1
ATOM 652 O O . TRP A 1 92 ? -3.75 34.875 1.586 1 98.69 92 TRP A O 1
ATOM 662 N N . ASN A 1 93 ? -2.328 33.188 1.226 1 98.25 93 ASN A N 1
ATOM 663 C CA . ASN A 1 93 ? -1.76 33.188 2.568 1 98.25 93 ASN A CA 1
ATOM 664 C C . ASN A 1 93 ? -0.592 34.156 2.68 1 98.25 93 ASN A C 1
ATOM 666 O O . ASN A 1 93 ? 0.333 33.938 3.465 1 98.25 93 ASN A O 1
ATOM 670 N N . GLY A 1 94 ? -0.54 35.219 1.869 1 97.19 94 GLY A N 1
ATOM 671 C CA . GLY A 1 94 ? 0.461 36.25 1.969 1 97.19 94 GLY A CA 1
ATOM 672 C C . GLY A 1 94 ? 1.834 35.812 1.495 1 97.19 94 GLY A C 1
ATOM 673 O O . GLY A 1 94 ? 2.852 36.25 2.043 1 97.19 94 GLY A O 1
ATOM 674 N N . GLY A 1 95 ? 1.865 34.875 0.631 1 96.94 95 GLY A N 1
ATOM 675 C CA . GLY A 1 95 ? 3.127 34.438 0.065 1 96.94 95 GLY A CA 1
ATOM 676 C C . GLY A 1 95 ? 3.76 33.281 0.841 1 96.94 95 GLY A C 1
ATOM 677 O O . GLY A 1 95 ? 4.855 32.844 0.503 1 96.94 95 GLY A O 1
ATOM 678 N N . ARG A 1 96 ? 3.041 32.875 1.855 1 96.75 96 ARG A N 1
ATOM 679 C CA . ARG A 1 96 ? 3.549 31.766 2.664 1 96.75 96 ARG A CA 1
ATOM 680 C C . ARG A 1 96 ? 2.738 30.484 2.428 1 96.75 96 ARG A C 1
ATOM 682 O O . ARG A 1 96 ? 1.507 30.531 2.385 1 96.75 96 ARG A O 1
ATOM 689 N N . ALA A 1 97 ? 3.49 29.391 2.283 1 98.06 97 ALA A N 1
ATOM 690 C CA . ALA A 1 97 ? 2.793 28.125 2.193 1 98.06 97 ALA A CA 1
ATOM 691 C C . ALA A 1 97 ? 2.031 27.812 3.48 1 98.06 97 ALA A C 1
ATOM 693 O O . ALA A 1 97 ? 2.406 28.297 4.555 1 98.06 97 ALA A O 1
ATOM 694 N N . PRO A 1 98 ? 0.933 27.016 3.383 1 98.69 98 PRO A N 1
ATOM 695 C CA . PRO A 1 98 ? 0.21 26.625 4.598 1 98.69 98 PRO A CA 1
ATOM 696 C C . PRO A 1 98 ? 1.104 25.922 5.617 1 98.69 98 PRO A C 1
ATOM 698 O O . PRO A 1 98 ? 2.049 25.234 5.238 1 98.69 98 PRO A O 1
ATOM 701 N N . ASP A 1 99 ? 0.783 26.062 6.887 1 98.75 99 ASP A N 1
ATOM 702 C CA . ASP A 1 99 ? 1.57 25.484 7.969 1 98.75 99 ASP A CA 1
ATOM 703 C C . ASP A 1 99 ? 1.287 23.984 8.109 1 98.75 99 ASP A C 1
ATOM 705 O O . ASP A 1 99 ? 2.17 23.219 8.492 1 98.75 99 ASP A O 1
ATOM 709 N N . ILE A 1 100 ? 0.058 23.641 7.922 1 98.94 100 ILE A N 1
ATOM 710 C CA . ILE A 1 100 ? -0.423 22.281 8.055 1 98.94 100 ILE A CA 1
ATOM 711 C C . ILE A 1 100 ? -1.239 21.891 6.824 1 98.94 100 ILE A C 1
ATOM 713 O O . ILE A 1 100 ? -2.074 22.672 6.355 1 98.94 100 ILE A O 1
ATOM 717 N N . VAL A 1 101 ? -0.914 20.781 6.223 1 98.94 101 VAL A N 1
ATOM 718 C CA . VAL A 1 101 ? -1.706 20.219 5.137 1 98.94 101 VAL A CA 1
ATOM 719 C C . VAL A 1 101 ? -2.256 18.859 5.559 1 98.94 101 VAL A C 1
ATOM 721 O O . VAL A 1 101 ? -1.498 17.969 5.965 1 98.94 101 VAL A O 1
ATOM 724 N N . TRP A 1 102 ? -3.549 18.734 5.562 1 99 102 TRP A N 1
ATOM 725 C CA . TRP A 1 102 ? -4.234 17.5 5.91 1 99 102 TRP A CA 1
ATOM 726 C C . TRP A 1 102 ? -5.023 16.953 4.719 1 99 102 TRP A C 1
ATOM 728 O O . TRP A 1 102 ? -6.047 17.531 4.336 1 99 102 TRP A O 1
ATOM 738 N N . CYS A 1 103 ? -4.562 15.875 4.145 1 98.94 103 CYS A N 1
ATOM 739 C CA . CYS A 1 103 ? -5.215 15.234 3.006 1 98.94 103 CYS A CA 1
ATOM 740 C C . CYS A 1 103 ? -6.281 14.25 3.469 1 98.94 103 CYS A C 1
ATOM 742 O O . CYS A 1 103 ? -5.965 13.172 3.969 1 98.94 103 CYS A O 1
ATOM 744 N N . ILE A 1 104 ? -7.586 14.602 3.205 1 98.81 104 ILE A N 1
ATOM 745 C CA . ILE A 1 104 ? -8.672 13.758 3.691 1 98.81 104 ILE A CA 1
ATOM 746 C C . ILE A 1 104 ? -9.508 13.258 2.512 1 98.81 104 ILE A C 1
ATOM 748 O O . ILE A 1 104 ? -10.297 12.32 2.654 1 98.81 104 ILE A O 1
ATOM 752 N N . ALA A 1 105 ? -9.336 13.875 1.305 1 98.12 105 ALA A N 1
ATOM 753 C CA . ALA A 1 105 ? -10.086 13.445 0.132 1 98.12 105 ALA A CA 1
ATOM 754 C C . ALA A 1 105 ? -9.898 11.953 -0.123 1 98.12 105 ALA A C 1
ATOM 756 O O . ALA A 1 105 ? -8.781 11.438 -0.023 1 98.12 105 ALA A O 1
ATOM 757 N N . GLY A 1 106 ? -10.906 11.242 -0.354 1 96.56 106 GLY A N 1
ATOM 758 C CA . GLY A 1 106 ? -10.875 9.82 -0.627 1 96.56 106 GLY A CA 1
ATOM 759 C C . GLY A 1 106 ? -12.234 9.25 -0.998 1 96.56 106 GLY A C 1
ATOM 760 O O . GLY A 1 106 ? -13.258 9.914 -0.814 1 96.56 106 GLY A O 1
ATOM 761 N N . VAL A 1 107 ? -12.203 8.023 -1.557 1 96 107 VAL A N 1
ATOM 762 C CA . VAL A 1 107 ? -13.43 7.32 -1.919 1 96 107 VAL A CA 1
ATOM 763 C C . VAL A 1 107 ? -13.242 5.816 -1.718 1 96 107 VAL A C 1
ATOM 765 O O . VAL A 1 107 ? -12.117 5.312 -1.8 1 96 107 VAL A O 1
ATOM 768 N N . SER A 1 108 ? -14.25 5.16 -1.355 1 96.62 108 SER A N 1
ATOM 769 C CA . SER A 1 108 ? -14.289 3.705 -1.256 1 96.62 108 SER A CA 1
ATOM 770 C C . SER A 1 108 ? -15.508 3.133 -1.977 1 96.62 108 SER A C 1
ATOM 772 O O . SER A 1 108 ? -16.625 3.602 -1.779 1 96.62 108 SER A O 1
ATOM 774 N N . VAL A 1 109 ? -15.328 2.188 -2.85 1 96.12 109 VAL A N 1
ATOM 775 C CA . VAL A 1 109 ? -16.391 1.448 -3.516 1 96.12 109 VAL A CA 1
ATOM 776 C C . VAL A 1 109 ? -16.234 -0.046 -3.244 1 96.12 109 VAL A C 1
ATOM 778 O O . VAL A 1 109 ? -15.727 -0.785 -4.09 1 96.12 109 VAL A O 1
ATOM 781 N N . PRO A 1 110 ? -16.719 -0.5 -2.098 1 96.75 110 PRO A N 1
ATOM 782 C CA . PRO A 1 110 ? -16.562 -1.918 -1.765 1 96.75 110 PRO A CA 1
ATOM 783 C C . PRO A 1 110 ? -17.312 -2.836 -2.725 1 96.75 110 PRO A C 1
ATOM 785 O O . PRO A 1 110 ? -18.516 -2.645 -2.959 1 96.75 110 PRO A O 1
ATOM 788 N N . LYS A 1 111 ? -16.688 -3.717 -3.277 1 96.56 111 LYS A N 1
ATOM 789 C CA . LYS A 1 111 ? -17.172 -4.707 -4.238 1 96.56 111 LYS A CA 1
ATOM 790 C C . LYS A 1 111 ? -16.172 -5.855 -4.379 1 96.56 111 LYS A C 1
ATOM 792 O O . LYS A 1 111 ? -14.961 -5.656 -4.238 1 96.56 111 LYS A O 1
ATOM 797 N N . LEU A 1 112 ? -16.656 -7.098 -4.574 1 97.62 112 LEU A N 1
ATOM 798 C CA . LEU A 1 112 ? -15.711 -8.188 -4.809 1 97.62 112 LEU A CA 1
ATOM 799 C C . LEU A 1 112 ? -14.844 -7.902 -6.031 1 97.62 112 LEU A C 1
ATOM 801 O O . LEU A 1 112 ? -15.32 -7.348 -7.023 1 97.62 112 LEU A O 1
ATOM 805 N N . PHE A 1 113 ? -13.633 -8.305 -5.996 1 98.12 113 PHE A N 1
ATOM 806 C CA . PHE A 1 113 ? -12.57 -7.887 -6.91 1 98.12 113 PHE A CA 1
ATOM 807 C C . PHE A 1 113 ? -12.914 -8.258 -8.344 1 98.12 113 PHE A C 1
ATOM 809 O O . PHE A 1 113 ? -12.828 -7.422 -9.25 1 98.12 113 PHE A O 1
ATOM 816 N N . VAL A 1 114 ? -13.367 -9.445 -8.609 1 96.56 114 VAL A N 1
ATOM 817 C CA . VAL A 1 114 ? -13.602 -9.914 -9.977 1 96.56 114 VAL A CA 1
ATOM 818 C C . VAL A 1 114 ? -14.852 -9.25 -10.539 1 96.56 114 VAL A C 1
ATOM 820 O O . VAL A 1 114 ? -15.047 -9.203 -11.758 1 96.56 114 VAL A O 1
ATOM 823 N N . GLU A 1 115 ? -15.688 -8.672 -9.641 1 94.38 115 GLU A N 1
ATOM 824 C CA . GLU A 1 115 ? -16.922 -8.016 -10.055 1 94.38 115 GLU A CA 1
ATOM 825 C C . GLU A 1 115 ? -16.703 -6.516 -10.266 1 94.38 115 GLU A C 1
ATOM 827 O O . GLU A 1 115 ? -17.578 -5.832 -10.812 1 94.38 115 GLU A O 1
ATOM 832 N N . THR A 1 116 ? -15.625 -6.074 -9.82 1 95.19 116 THR A N 1
ATOM 833 C CA . THR A 1 116 ? -15.344 -4.645 -9.906 1 95.19 116 THR A CA 1
ATOM 834 C C . THR A 1 116 ? -14.828 -4.273 -11.289 1 95.19 116 THR A C 1
ATOM 836 O O . THR A 1 116 ? -13.914 -4.918 -11.812 1 95.19 116 THR A O 1
ATOM 839 N N . GLU A 1 117 ? -15.391 -3.209 -11.859 1 94.81 117 GLU A N 1
ATOM 840 C CA . GLU A 1 117 ? -14.867 -2.707 -13.125 1 94.81 117 GLU A CA 1
ATOM 841 C C . GLU A 1 117 ? -13.438 -2.199 -12.969 1 94.81 117 GLU A C 1
ATOM 843 O O . GLU A 1 117 ? -13.117 -1.529 -11.984 1 94.81 117 GLU A O 1
ATOM 848 N N . ALA A 1 118 ? -12.602 -2.529 -13.961 1 94.25 118 ALA A N 1
ATOM 849 C CA . ALA A 1 118 ? -11.195 -2.162 -13.922 1 94.25 118 ALA A CA 1
ATOM 850 C C . ALA A 1 118 ? -11.023 -0.654 -13.75 1 94.25 118 ALA A C 1
ATOM 852 O O . ALA A 1 118 ? -10.117 -0.2 -13.055 1 94.25 118 ALA A O 1
ATOM 853 N N . VAL A 1 119 ? -11.852 0.057 -14.344 1 94.25 119 VAL A N 1
ATOM 854 C CA . VAL A 1 119 ? -11.766 1.514 -14.305 1 94.25 119 VAL A CA 1
ATOM 855 C C . VAL A 1 119 ? -11.984 2.006 -12.875 1 94.25 119 VAL A C 1
ATOM 857 O O . VAL A 1 119 ? -11.367 2.988 -12.453 1 94.25 119 VAL A O 1
ATOM 860 N N . LEU A 1 120 ? -12.828 1.33 -12.102 1 94.44 120 LEU A N 1
ATOM 861 C CA . LEU A 1 120 ? -13.109 1.721 -10.727 1 94.44 120 LEU A CA 1
ATOM 862 C C . LEU A 1 120 ? -11.922 1.397 -9.82 1 94.44 120 LEU A C 1
ATOM 864 O O . LEU A 1 120 ? -11.656 2.119 -8.852 1 94.44 120 LEU A O 1
ATOM 868 N N . LEU A 1 121 ? -11.258 0.295 -10.148 1 95.19 121 LEU A N 1
ATOM 869 C CA . LEU A 1 121 ? -10.055 -0.043 -9.398 1 95.19 121 LEU A CA 1
ATOM 870 C C . LEU A 1 121 ? -9.008 1.058 -9.539 1 95.19 121 LEU A C 1
ATOM 872 O O . LEU A 1 121 ? -8.461 1.525 -8.531 1 95.19 121 LEU A O 1
ATOM 876 N N . ARG A 1 122 ? -8.766 1.533 -10.688 1 95.69 122 ARG A N 1
ATOM 877 C CA . ARG A 1 122 ? -7.762 2.559 -10.953 1 95.69 122 ARG A CA 1
ATOM 878 C C . ARG A 1 122 ? -8.195 3.91 -10.398 1 95.69 122 ARG A C 1
ATOM 880 O O . ARG A 1 122 ? -7.375 4.68 -9.898 1 95.69 122 ARG A O 1
ATOM 887 N N . ARG A 1 123 ? -9.461 4.188 -10.516 1 96.38 123 ARG A N 1
ATOM 888 C CA . ARG A 1 123 ? -9.984 5.461 -10.031 1 96.38 123 ARG A CA 1
ATOM 889 C C . ARG A 1 123 ? -9.766 5.605 -8.531 1 96.38 123 ARG A C 1
ATOM 891 O O . ARG A 1 123 ? -9.43 6.691 -8.047 1 96.38 123 ARG A O 1
ATOM 898 N N . GLN A 1 124 ? -9.992 4.57 -7.793 1 97.69 124 GLN A N 1
ATOM 899 C CA . GLN A 1 124 ? -9.766 4.621 -6.352 1 97.69 124 GLN A CA 1
ATOM 900 C C . GLN A 1 124 ? -8.305 4.902 -6.027 1 97.69 124 GLN A C 1
ATOM 902 O O . GLN A 1 124 ? -8 5.641 -5.086 1 97.69 124 GLN A O 1
ATOM 907 N N . MET A 1 125 ? -7.371 4.332 -6.809 1 98.38 125 MET A N 1
ATOM 908 C CA . MET A 1 125 ? -5.953 4.625 -6.641 1 98.38 125 MET A CA 1
ATOM 909 C C . MET A 1 125 ? -5.652 6.082 -6.984 1 98.38 125 MET A C 1
ATOM 911 O O . MET A 1 125 ? -4.891 6.746 -6.277 1 98.38 125 MET A O 1
ATOM 915 N N . ASP A 1 126 ? -6.277 6.598 -8 1 97.69 126 ASP A N 1
ATOM 916 C CA . ASP A 1 126 ? -6.07 7.969 -8.453 1 97.69 126 ASP A CA 1
ATOM 917 C C . ASP A 1 126 ? -6.488 8.969 -7.379 1 97.69 126 ASP A C 1
ATOM 919 O O . ASP A 1 126 ? -5.793 9.961 -7.141 1 97.69 126 ASP A O 1
ATOM 923 N N . ILE A 1 127 ? -7.547 8.688 -6.746 1 98.38 127 ILE A N 1
ATOM 924 C CA . ILE A 1 127 ? -8.102 9.617 -5.773 1 98.38 127 ILE A CA 1
ATOM 925 C C . ILE A 1 127 ? -7.391 9.445 -4.43 1 98.38 127 ILE A C 1
ATOM 927 O O . ILE A 1 127 ? -6.84 10.398 -3.879 1 98.38 127 ILE A O 1
ATOM 931 N N . ASN A 1 128 ? -7.41 8.195 -3.967 1 98.75 128 ASN A N 1
ATOM 932 C CA . ASN A 1 128 ? -7.004 7.93 -2.592 1 98.75 128 ASN A CA 1
ATOM 933 C C . ASN A 1 128 ? -5.496 8.062 -2.416 1 98.75 128 ASN A C 1
ATOM 935 O O . ASN A 1 128 ? -5.027 8.602 -1.411 1 98.75 128 ASN A O 1
ATOM 939 N N . PHE A 1 129 ? -4.727 7.559 -3.363 1 98.88 129 PHE A N 1
ATOM 940 C CA . PHE A 1 129 ? -3.277 7.578 -3.203 1 98.88 129 PHE A CA 1
ATOM 941 C C . PHE A 1 129 ? -2.668 8.758 -3.953 1 98.88 129 PHE A C 1
ATOM 943 O O . PHE A 1 129 ? -2.016 9.609 -3.35 1 98.88 129 PHE A O 1
ATOM 950 N N . HIS A 1 130 ? -2.895 8.812 -5.305 1 98.62 130 HIS A N 1
ATOM 951 C CA . HIS A 1 130 ? -2.227 9.828 -6.105 1 98.62 130 HIS A CA 1
ATOM 952 C C . HIS A 1 130 ? -2.637 11.234 -5.668 1 98.62 130 HIS A C 1
ATOM 954 O O . HIS A 1 130 ? -1.829 12.164 -5.715 1 98.62 130 HIS A O 1
ATOM 960 N N . GLY A 1 131 ? -3.918 11.398 -5.285 1 98.69 131 GLY A N 1
ATOM 961 C CA . GLY A 1 131 ? -4.34 12.688 -4.762 1 98.69 131 GLY A CA 1
ATOM 962 C C . GLY A 1 131 ? -3.498 13.164 -3.594 1 98.69 131 GLY A C 1
ATOM 963 O O . GLY A 1 131 ? -3.08 14.32 -3.557 1 98.69 131 GLY A O 1
ATOM 964 N N . THR A 1 132 ? -3.238 12.273 -2.664 1 98.81 132 THR A N 1
ATOM 965 C CA . THR A 1 132 ? -2.439 12.586 -1.484 1 98.81 132 THR A CA 1
ATOM 966 C C . THR A 1 132 ? -0.962 12.703 -1.845 1 98.81 132 THR A C 1
ATOM 968 O O . THR A 1 132 ? -0.274 13.617 -1.385 1 98.81 132 THR A O 1
ATOM 971 N N . ALA A 1 133 ? -0.459 11.781 -2.672 1 98.75 133 ALA A N 1
ATOM 972 C CA . ALA A 1 133 ? 0.95 11.773 -3.057 1 98.75 133 ALA A CA 1
ATOM 973 C C . ALA A 1 133 ? 1.319 13.055 -3.801 1 98.75 133 ALA A C 1
ATOM 975 O O . ALA A 1 133 ? 2.396 13.617 -3.586 1 98.75 133 ALA A O 1
ATOM 976 N N . ASP A 1 134 ? 0.446 13.516 -4.668 1 98.44 134 ASP A N 1
ATOM 977 C CA . ASP A 1 134 ? 0.678 14.742 -5.418 1 98.44 134 ASP A CA 1
ATOM 978 C C . ASP A 1 134 ? 0.755 15.945 -4.48 1 98.44 134 ASP A C 1
ATOM 980 O O . ASP A 1 134 ? 1.628 16.812 -4.633 1 98.44 134 ASP A O 1
ATOM 984 N N . MET A 1 135 ? -0.16 16 -3.549 1 98.88 135 MET A N 1
ATOM 985 C CA . MET A 1 135 ? -0.147 17.094 -2.59 1 98.88 135 MET A CA 1
ATOM 986 C C . MET A 1 135 ? 1.102 17.047 -1.716 1 98.88 135 MET A C 1
ATOM 988 O O . MET A 1 135 ? 1.741 18.062 -1.475 1 98.88 135 MET A O 1
ATOM 992 N N . ALA A 1 136 ? 1.413 15.844 -1.243 1 98.88 136 ALA A N 1
ATOM 993 C CA . ALA A 1 136 ? 2.637 15.68 -0.46 1 98.88 136 ALA A CA 1
ATOM 994 C C . ALA A 1 136 ? 3.852 16.188 -1.231 1 98.88 136 ALA A C 1
ATOM 996 O O . ALA A 1 136 ? 4.699 16.891 -0.676 1 98.88 136 ALA A O 1
ATOM 997 N N . HIS A 1 137 ? 3.91 15.82 -2.5 1 98.69 137 HIS A N 1
ATOM 998 C CA . HIS A 1 137 ? 5.031 16.203 -3.348 1 98.69 137 HIS A CA 1
ATOM 999 C C . HIS A 1 137 ? 5.121 17.719 -3.482 1 98.69 137 HIS A C 1
ATOM 1001 O O . HIS A 1 137 ? 6.188 18.312 -3.279 1 98.69 137 HIS A O 1
ATOM 1007 N N . ALA A 1 138 ? 4.035 18.344 -3.777 1 98.56 138 ALA A N 1
ATOM 1008 C CA . ALA A 1 138 ? 3.99 19.797 -3.998 1 98.56 138 ALA A CA 1
ATOM 1009 C C . ALA A 1 138 ? 4.312 20.547 -2.713 1 98.56 138 ALA A C 1
ATOM 1011 O O . ALA A 1 138 ? 5.137 21.469 -2.717 1 98.56 138 ALA A O 1
ATOM 1012 N N . ILE A 1 139 ? 3.719 20.172 -1.576 1 98.81 139 ILE A N 1
ATOM 1013 C CA . ILE A 1 139 ? 3.848 20.953 -0.352 1 98.81 139 ILE A CA 1
ATOM 1014 C C . ILE A 1 139 ? 5.234 20.75 0.249 1 98.81 139 ILE A C 1
ATOM 1016 O O . ILE A 1 139 ? 5.812 21.672 0.826 1 98.81 139 ILE A O 1
ATOM 1020 N N . LEU A 1 140 ? 5.766 19.5 0.153 1 98.75 140 LEU A N 1
ATOM 1021 C CA . LEU A 1 140 ? 7.094 19.25 0.702 1 98.75 140 LEU A CA 1
ATOM 1022 C C . LEU A 1 140 ? 8.164 20 -0.096 1 98.75 140 LEU A C 1
ATOM 1024 O O . LEU A 1 140 ? 9.164 20.438 0.465 1 98.75 140 LEU A O 1
ATOM 1028 N N . ARG A 1 141 ? 7.953 20.109 -1.424 1 97.69 141 ARG A N 1
ATOM 1029 C CA . ARG A 1 141 ? 8.891 20.906 -2.215 1 97.69 141 ARG A CA 1
ATOM 1030 C C . ARG A 1 141 ? 8.938 22.344 -1.728 1 97.69 141 ARG A C 1
ATOM 1032 O O . ARG A 1 141 ? 10 22.969 -1.716 1 97.69 141 ARG A O 1
ATOM 1039 N N . ALA A 1 142 ? 7.809 22.859 -1.31 1 97.88 142 ALA A N 1
ATOM 1040 C CA . ALA A 1 142 ? 7.746 24.219 -0.771 1 97.88 142 ALA A CA 1
ATOM 1041 C C . ALA A 1 142 ? 8.359 24.281 0.625 1 97.88 142 ALA A C 1
ATOM 1043 O O . ALA A 1 142 ? 9.156 25.172 0.918 1 97.88 142 ALA A O 1
ATOM 1044 N N . TRP A 1 143 ? 8.016 23.344 1.488 1 98.56 143 TRP A N 1
ATOM 1045 C CA . TRP A 1 143 ? 8.398 23.359 2.896 1 98.56 143 TRP A CA 1
ATOM 1046 C C . TRP A 1 143 ? 9.883 23.078 3.062 1 98.56 143 TRP A C 1
ATOM 1048 O O . TRP A 1 143 ? 10.516 23.547 4.012 1 98.56 143 TRP A O 1
ATOM 1058 N N . LEU A 1 144 ? 10.422 22.234 2.117 1 98.06 144 LEU A N 1
ATOM 1059 C CA . LEU A 1 144 ? 11.789 21.75 2.295 1 98.06 144 LEU A CA 1
ATOM 1060 C C . LEU A 1 144 ? 12.75 22.484 1.365 1 98.06 144 LEU A C 1
ATOM 1062 O O . LEU A 1 144 ? 13.906 22.078 1.22 1 98.06 144 LEU A O 1
ATOM 1066 N N . ALA A 1 145 ? 12.273 23.5 0.748 1 96.69 145 ALA A N 1
ATOM 1067 C CA . ALA A 1 145 ? 13.156 24.297 -0.082 1 96.69 145 ALA A CA 1
ATOM 1068 C C . ALA A 1 145 ? 14.312 24.875 0.741 1 96.69 145 ALA A C 1
ATOM 1070 O O . ALA A 1 145 ? 14.148 25.156 1.932 1 96.69 145 ALA A O 1
ATOM 1071 N N . PRO A 1 146 ? 15.477 25.016 0.117 1 94.75 146 PRO A N 1
ATOM 1072 C CA . PRO A 1 146 ? 16.656 25.453 0.868 1 94.75 146 PRO A CA 1
ATOM 1073 C C . PRO A 1 146 ? 16.422 26.781 1.589 1 94.75 146 PRO A C 1
ATOM 1075 O O . PRO A 1 146 ? 17 27.031 2.652 1 94.75 146 PRO A O 1
ATOM 1078 N N . ASP A 1 147 ? 15.609 27.609 1.009 1 94 147 ASP A N 1
ATOM 1079 C CA . ASP A 1 147 ? 15.422 28.953 1.575 1 94 147 ASP A CA 1
ATOM 1080 C C . ASP A 1 147 ? 14.156 29 2.432 1 94 147 ASP A C 1
ATOM 1082 O O . ASP A 1 147 ? 13.789 30.078 2.934 1 94 147 ASP A O 1
ATOM 1086 N N . ALA A 1 148 ? 13.477 27.906 2.646 1 94.5 148 ALA A N 1
ATOM 1087 C CA . ALA A 1 148 ? 12.266 27.875 3.469 1 94.5 148 ALA A CA 1
ATOM 1088 C C . ALA A 1 148 ? 12.609 28.047 4.945 1 94.5 148 ALA A C 1
ATOM 1090 O O . ALA A 1 148 ? 13.695 27.672 5.387 1 94.5 148 ALA A O 1
ATOM 1091 N N . ASP A 1 149 ? 11.742 28.625 5.688 1 92.06 149 ASP A N 1
ATOM 1092 C CA . ASP A 1 149 ? 11.984 28.859 7.105 1 92.06 149 ASP A CA 1
ATOM 1093 C C . ASP A 1 149 ? 11.797 27.578 7.918 1 92.06 149 ASP A C 1
ATOM 1095 O O . ASP A 1 149 ? 11.477 26.531 7.363 1 92.06 149 ASP A O 1
ATOM 1099 N N . ALA A 1 150 ? 12.062 27.703 9.203 1 89.62 150 ALA A N 1
ATOM 1100 C CA . ALA A 1 150 ? 12.055 26.516 10.062 1 89.62 150 ALA A CA 1
ATOM 1101 C C . ALA A 1 150 ? 10.766 26.453 10.883 1 89.62 150 ALA A C 1
ATOM 1103 O O . ALA A 1 150 ? 10.727 25.797 11.93 1 89.62 150 ALA A O 1
ATOM 1104 N N . THR A 1 151 ? 9.742 27.156 10.414 1 94.81 151 THR A N 1
ATOM 1105 C CA . THR A 1 151 ? 8.453 27.047 11.094 1 94.81 151 THR A CA 1
ATOM 1106 C C . THR A 1 151 ? 7.953 25.609 11.086 1 94.81 151 THR A C 1
ATOM 1108 O O . THR A 1 151 ? 8.062 24.922 10.07 1 94.81 151 THR A O 1
ATOM 1111 N N . PRO A 1 152 ? 7.445 25.172 12.25 1 97.25 152 PRO A N 1
ATOM 1112 C CA . PRO A 1 152 ? 6.926 23.797 12.281 1 97.25 152 PRO A CA 1
ATOM 1113 C C . PRO A 1 152 ? 5.812 23.562 11.258 1 97.25 152 PRO A C 1
ATOM 1115 O O . PRO A 1 152 ? 4.914 24.406 11.117 1 97.25 152 PRO A O 1
ATOM 1118 N N . ARG A 1 153 ? 5.984 22.547 10.516 1 98.38 153 ARG A N 1
ATOM 1119 C CA . ARG A 1 153 ? 5.008 22.156 9.5 1 98.38 153 ARG A CA 1
ATOM 1120 C C . ARG A 1 153 ? 4.57 20.703 9.695 1 98.38 153 ARG A C 1
ATOM 1122 O O . ARG A 1 153 ? 5.355 19.859 10.141 1 98.38 153 ARG A O 1
ATOM 1129 N N . HIS A 1 154 ? 3.291 20.406 9.398 1 98.88 154 HIS A N 1
ATOM 1130 C CA . HIS A 1 154 ? 2.746 19.062 9.531 1 98.88 154 HIS A CA 1
ATOM 1131 C C . HIS A 1 154 ? 2.039 18.625 8.258 1 98.88 154 HIS A C 1
ATOM 1133 O O . HIS A 1 154 ? 1.159 19.328 7.758 1 98.88 154 HIS A O 1
ATOM 1139 N N . LEU A 1 155 ? 2.471 17.562 7.699 1 98.94 155 LEU A N 1
ATOM 1140 C CA . LEU A 1 155 ? 1.742 16.875 6.645 1 98.94 155 LEU A CA 1
ATOM 1141 C C . LEU A 1 155 ? 0.96 15.695 7.219 1 98.94 155 LEU A C 1
ATOM 1143 O O . LEU A 1 155 ? 1.548 14.773 7.789 1 98.94 155 LEU A O 1
ATOM 1147 N N . VAL A 1 156 ? -0.367 15.719 7.129 1 98.94 156 VAL A N 1
ATOM 1148 C CA . VAL A 1 156 ? -1.225 14.664 7.676 1 98.94 156 VAL A CA 1
ATOM 1149 C C . VAL A 1 156 ? -1.918 13.922 6.535 1 98.94 156 VAL A C 1
ATOM 1151 O O . VAL A 1 156 ? -2.631 14.531 5.73 1 98.94 156 VAL A O 1
ATOM 1154 N N . MET A 1 157 ? -1.648 12.648 6.398 1 98.94 157 MET A N 1
ATOM 1155 C CA . MET A 1 157 ? -2.32 11.789 5.426 1 98.94 157 MET A CA 1
ATOM 1156 C C . MET A 1 157 ? -3.434 10.984 6.09 1 98.94 157 MET A C 1
ATOM 1158 O O . MET A 1 157 ? -3.342 10.648 7.273 1 98.94 157 MET A O 1
ATOM 1162 N N . THR A 1 158 ? -4.457 10.711 5.344 1 98.94 158 THR A N 1
ATOM 1163 C CA . THR A 1 158 ? -5.559 9.914 5.867 1 98.94 158 THR A CA 1
ATOM 1164 C C . THR A 1 158 ? -5.645 8.57 5.141 1 98.94 158 THR A C 1
ATOM 1166 O O . THR A 1 158 ? -6.098 8.508 3.996 1 98.94 158 THR A O 1
ATOM 1169 N N . SER A 1 159 ? -5.223 7.609 5.789 1 98.75 159 SER A N 1
ATOM 1170 C CA . SER A 1 159 ? -5.375 6.242 5.293 1 98.75 159 SER A CA 1
ATOM 1171 C C . SER A 1 159 ? -6.688 5.629 5.77 1 98.75 159 SER A C 1
ATOM 1173 O O . SER A 1 159 ? -7.75 6.227 5.609 1 98.75 159 SER A O 1
ATOM 1175 N N . SER A 1 160 ? -6.664 4.43 6.34 1 98.44 160 SER A N 1
ATOM 1176 C CA . SER A 1 160 ? -7.828 3.689 6.812 1 98.44 160 SER A CA 1
ATOM 1177 C C . SER A 1 160 ? -7.418 2.527 7.711 1 98.44 160 SER A C 1
ATOM 1179 O O . SER A 1 160 ? -6.297 2.025 7.613 1 98.44 160 SER A O 1
ATOM 1181 N N . ALA A 1 161 ? -8.336 2.137 8.578 1 97.81 161 ALA A N 1
ATOM 1182 C CA . ALA A 1 161 ? -8.148 0.875 9.289 1 97.81 161 ALA A CA 1
ATOM 1183 C C . ALA A 1 161 ? -7.938 -0.279 8.312 1 97.81 161 ALA A C 1
ATOM 1185 O O . ALA A 1 161 ? -7.25 -1.253 8.641 1 97.81 161 ALA A O 1
ATOM 1186 N N . ALA A 1 162 ? -8.391 -0.139 7.082 1 97.62 162 ALA A N 1
ATOM 1187 C CA . ALA A 1 162 ? -8.242 -1.15 6.039 1 97.62 162 ALA A CA 1
ATOM 1188 C C . ALA A 1 162 ? -6.781 -1.289 5.609 1 97.62 162 ALA A C 1
ATOM 1190 O O . ALA A 1 162 ? -6.414 -2.26 4.945 1 97.62 162 ALA A O 1
ATOM 1191 N N . ALA A 1 163 ? -5.914 -0.349 5.992 1 98.25 163 ALA A N 1
ATOM 1192 C CA . ALA A 1 163 ? -4.484 -0.429 5.707 1 98.25 163 ALA A CA 1
ATOM 1193 C C . ALA A 1 163 ? -3.736 -1.124 6.84 1 98.25 163 ALA A C 1
ATOM 1195 O O . ALA A 1 163 ? -2.521 -1.327 6.758 1 98.25 163 ALA A O 1
ATOM 1196 N N . LEU A 1 164 ? -4.465 -1.461 7.906 1 97.94 164 LEU A N 1
ATOM 1197 C CA . LEU A 1 164 ? -3.916 -2.219 9.023 1 97.94 164 LEU A CA 1
ATOM 1198 C C . LEU A 1 164 ? -4.359 -3.678 8.961 1 97.94 164 LEU A C 1
ATOM 1200 O O . LEU A 1 164 ? -3.625 -4.574 9.383 1 97.94 164 LEU A O 1
ATOM 1204 N N . TYR A 1 165 ? -5.508 -3.861 8.484 1 97.19 165 TYR A N 1
ATOM 1205 C CA . TYR A 1 165 ? -6.098 -5.164 8.195 1 97.19 165 TYR A CA 1
ATOM 1206 C C . TYR A 1 165 ? -7.219 -5.039 7.176 1 97.19 165 TYR A C 1
ATOM 1208 O O . TYR A 1 165 ? -8.055 -4.137 7.27 1 97.19 165 TYR A O 1
ATOM 1216 N N . THR A 1 166 ? -7.254 -5.902 6.246 1 96.94 166 THR A N 1
ATOM 1217 C CA . THR A 1 166 ? -8.258 -5.812 5.191 1 96.94 166 THR A CA 1
ATOM 1218 C C . THR A 1 166 ? -9.094 -7.086 5.133 1 96.94 166 THR A C 1
ATOM 1220 O O . THR A 1 166 ? -8.742 -8.102 5.738 1 96.94 166 THR A O 1
ATOM 1223 N N . ILE A 1 167 ? -10.281 -6.965 4.516 1 97.31 167 ILE A N 1
ATOM 1224 C CA . ILE A 1 167 ? -11.234 -8.062 4.387 1 97.31 167 ILE A CA 1
ATOM 1225 C C . ILE A 1 167 ? -11.789 -8.094 2.965 1 97.31 167 ILE A C 1
ATOM 1227 O O . ILE A 1 167 ? -11.609 -7.148 2.199 1 97.31 167 ILE A O 1
ATOM 1231 N N . PRO A 1 168 ? -12.492 -9.203 2.625 1 97.88 168 PRO A N 1
ATOM 1232 C CA . PRO A 1 168 ? -13.117 -9.273 1.303 1 97.88 168 PRO A CA 1
ATOM 1233 C C . PRO A 1 168 ? -14.008 -8.07 1.004 1 97.88 168 PRO A C 1
ATOM 1235 O O . PRO A 1 168 ? -14.742 -7.605 1.879 1 97.88 168 PRO A O 1
ATOM 1238 N N . GLY A 1 169 ? -13.938 -7.613 -0.193 1 97.69 169 GLY A N 1
ATOM 1239 C CA . GLY A 1 169 ? -14.766 -6.492 -0.606 1 97.69 169 GLY A CA 1
ATOM 1240 C C . GLY A 1 169 ? -13.992 -5.191 -0.726 1 97.69 169 GLY A C 1
ATOM 1241 O O . GLY A 1 169 ? -14.477 -4.223 -1.312 1 97.69 169 GLY A O 1
ATOM 1242 N N . TYR A 1 170 ? -12.711 -5.16 -0.281 1 98.06 170 TYR A N 1
ATOM 1243 C CA . TYR A 1 170 ? -11.961 -3.912 -0.248 1 98.06 170 TYR A CA 1
ATOM 1244 C C . TYR A 1 170 ? -10.711 -4 -1.125 1 98.06 170 TYR A C 1
ATOM 1246 O O . TYR A 1 170 ? -9.7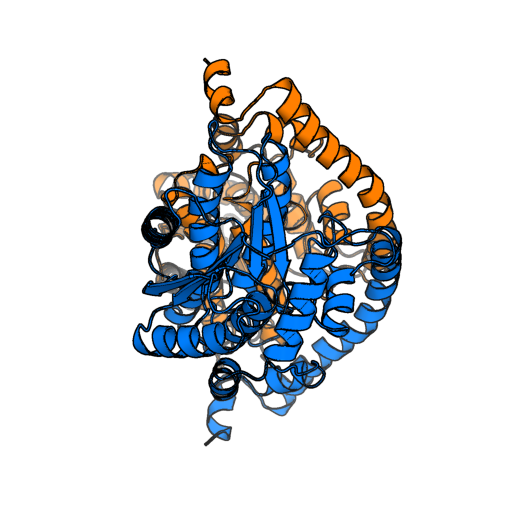66 -3.232 -0.948 1 98.06 170 TYR A O 1
ATOM 1254 N N . ALA A 1 171 ? -10.742 -4.887 -2.1 1 98.06 171 ALA A N 1
ATOM 1255 C CA . ALA A 1 171 ? -9.57 -5.074 -2.949 1 98.06 171 ALA A CA 1
ATOM 1256 C C . ALA A 1 171 ? -9.32 -3.846 -3.822 1 98.06 171 ALA A C 1
ATOM 1258 O O . ALA A 1 171 ? -8.195 -3.613 -4.27 1 98.06 171 ALA A O 1
ATOM 1259 N N . GLY A 1 172 ? -10.367 -3.088 -4.117 1 97.12 172 GLY A N 1
ATOM 1260 C CA . GLY A 1 172 ? -10.203 -1.872 -4.895 1 97.12 172 GLY A CA 1
ATOM 1261 C C . GLY A 1 172 ? -9.844 -0.666 -4.051 1 97.12 172 GLY A C 1
ATOM 1262 O O . GLY A 1 172 ? -9.43 0.369 -4.582 1 97.12 172 GLY A O 1
ATOM 1263 N N . TYR A 1 173 ? -9.953 -0.758 -2.766 1 98.06 173 TYR A N 1
ATOM 1264 C CA . TYR A 1 173 ? -9.789 0.349 -1.83 1 98.06 173 TYR A CA 1
ATOM 1265 C C . TYR A 1 173 ? -8.523 0.173 -0.992 1 98.06 173 TYR A C 1
ATOM 1267 O O . TYR A 1 173 ? -7.668 1.059 -0.956 1 98.06 173 TYR A O 1
ATOM 1275 N N . ALA A 1 174 ? -8.344 -1.006 -0.393 1 98.56 174 ALA A N 1
ATOM 1276 C CA . ALA A 1 174 ? -7.301 -1.269 0.598 1 98.56 174 ALA A CA 1
ATOM 1277 C C . ALA A 1 174 ? -5.914 -1.013 0.016 1 98.56 174 ALA A C 1
ATOM 1279 O O . ALA A 1 174 ? -5.066 -0.398 0.667 1 98.56 174 ALA A O 1
ATOM 1280 N N . PRO A 1 175 ? -5.672 -1.401 -1.247 1 98.81 175 PRO A N 1
ATOM 1281 C CA . PRO A 1 175 ? -4.332 -1.164 -1.792 1 98.81 175 PRO A CA 1
ATOM 1282 C C . PRO A 1 175 ? -3.945 0.312 -1.784 1 98.81 175 PRO A C 1
ATOM 1284 O O . PRO A 1 175 ? -2.805 0.653 -1.463 1 98.81 175 PRO A O 1
ATOM 1287 N N . SER A 1 176 ? -4.855 1.185 -2.115 1 98.88 176 SER A N 1
ATOM 1288 C CA . SER A 1 176 ? -4.555 2.611 -2.152 1 98.88 176 SER A CA 1
ATOM 1289 C C . SER A 1 176 ? -4.207 3.139 -0.763 1 98.88 176 SER A C 1
ATOM 1291 O O . SER A 1 176 ? -3.348 4.012 -0.62 1 98.88 176 SER A O 1
ATOM 1293 N N . LYS A 1 177 ? -4.867 2.627 0.254 1 98.88 177 LYS A N 1
ATOM 1294 C CA . LYS A 1 177 ? -4.641 3.076 1.625 1 98.88 177 LYS A CA 1
ATOM 1295 C C . LYS A 1 177 ? -3.375 2.453 2.205 1 98.88 177 LYS A C 1
ATOM 1297 O O . LYS A 1 177 ? -2.684 3.078 3.014 1 98.88 177 LYS A O 1
ATOM 1302 N N . TRP A 1 178 ? -3.021 1.23 1.746 1 98.81 178 TRP A N 1
ATOM 1303 C CA . TRP A 1 178 ? -1.731 0.637 2.076 1 98.81 178 TRP A CA 1
ATOM 1304 C C . TRP A 1 178 ? -0.59 1.432 1.45 1 98.81 178 TRP A C 1
ATOM 1306 O O . TRP A 1 178 ? 0.456 1.624 2.074 1 98.81 178 TRP A O 1
ATOM 1316 N N . ALA A 1 179 ? -0.802 1.802 0.244 1 98.88 179 ALA A N 1
ATOM 1317 C CA . ALA A 1 179 ? 0.205 2.615 -0.432 1 98.88 179 ALA A CA 1
ATOM 1318 C C . ALA A 1 179 ? 0.527 3.871 0.374 1 98.88 179 ALA A C 1
ATOM 1320 O O . ALA A 1 179 ? 1.687 4.285 0.454 1 98.88 179 ALA A O 1
ATOM 1321 N N . LEU A 1 180 ? -0.474 4.465 0.995 1 98.88 180 LEU A N 1
ATOM 1322 C CA . LEU A 1 180 ? -0.269 5.66 1.805 1 98.88 180 LEU A CA 1
ATOM 1323 C C . LEU A 1 180 ? 0.593 5.348 3.023 1 98.88 180 LEU A C 1
ATOM 1325 O O . LEU A 1 180 ? 1.376 6.191 3.467 1 98.88 180 LEU A O 1
ATOM 1329 N N . ARG A 1 181 ? 0.405 4.184 3.576 1 98.31 181 ARG A N 1
ATOM 1330 C CA . ARG A 1 181 ? 1.24 3.777 4.699 1 98.31 181 ARG A CA 1
ATOM 1331 C C . ARG A 1 181 ? 2.713 3.748 4.309 1 98.31 181 ARG A C 1
ATOM 1333 O O . ARG A 1 181 ? 3.566 4.258 5.035 1 98.31 181 ARG A O 1
ATOM 1340 N N . GLY A 1 182 ? 2.969 3.115 3.152 1 98.44 182 GLY A N 1
ATOM 1341 C CA . GLY A 1 182 ? 4.336 3.09 2.656 1 98.44 182 GLY A CA 1
ATOM 1342 C C . GLY A 1 182 ? 4.91 4.473 2.416 1 98.44 182 GLY A C 1
ATOM 1343 O O . GLY A 1 182 ? 6.07 4.73 2.736 1 98.44 182 GLY A O 1
ATOM 1344 N N . LEU A 1 183 ? 4.078 5.336 1.89 1 98.88 183 LEU A N 1
ATOM 1345 C CA . LEU A 1 183 ? 4.516 6.703 1.611 1 98.88 183 LEU A CA 1
ATOM 1346 C C . LEU A 1 183 ? 4.816 7.449 2.904 1 98.88 183 LEU A C 1
ATOM 1348 O O . LEU A 1 183 ? 5.875 8.07 3.035 1 98.88 183 LEU A O 1
ATOM 1352 N N . ALA A 1 184 ? 3.906 7.352 3.855 1 98.88 184 ALA A N 1
ATOM 1353 C CA . ALA A 1 184 ? 4.055 8.062 5.125 1 98.88 184 ALA A CA 1
ATOM 1354 C C . ALA A 1 184 ? 5.305 7.598 5.867 1 98.88 184 ALA A C 1
ATOM 1356 O O . ALA A 1 184 ? 6.066 8.422 6.383 1 98.88 184 ALA A O 1
ATOM 1357 N N . ASP A 1 185 ? 5.504 6.305 5.93 1 98.62 185 ASP A N 1
ATOM 1358 C CA . ASP A 1 185 ? 6.676 5.762 6.609 1 98.62 185 ASP A CA 1
ATOM 1359 C C . ASP A 1 185 ? 7.965 6.262 5.965 1 98.62 185 ASP A C 1
ATOM 1361 O O . ASP A 1 185 ? 8.922 6.605 6.664 1 98.62 185 ASP A O 1
ATOM 1365 N N . THR A 1 186 ? 7.984 6.277 4.641 1 98.62 186 THR A N 1
ATOM 1366 C CA . THR A 1 186 ? 9.188 6.703 3.936 1 98.62 186 THR A CA 1
ATOM 1367 C C . THR A 1 186 ? 9.438 8.195 4.145 1 98.62 186 THR A C 1
ATOM 1369 O O . THR A 1 186 ? 10.555 8.602 4.461 1 98.62 186 THR A O 1
ATOM 1372 N N . LEU A 1 187 ? 8.383 8.977 4.035 1 98.81 187 LEU A N 1
ATOM 1373 C CA . LEU A 1 187 ? 8.523 10.43 4.105 1 98.81 187 LEU A CA 1
ATOM 1374 C C . LEU A 1 187 ? 8.844 10.875 5.531 1 98.81 187 LEU A C 1
ATOM 1376 O O . LEU A 1 187 ? 9.57 11.852 5.73 1 98.81 187 LEU A O 1
ATOM 1380 N N . SER A 1 188 ? 8.312 10.156 6.535 1 98.56 188 SER A N 1
ATOM 1381 C CA . SER A 1 188 ? 8.594 10.5 7.926 1 98.56 188 SER A CA 1
ATOM 1382 C C . SER A 1 188 ? 10.086 10.398 8.219 1 98.56 188 SER A C 1
ATOM 1384 O O . SER A 1 188 ? 10.594 11.055 9.133 1 98.56 188 SER A O 1
ATOM 1386 N N . GLN A 1 189 ? 10.781 9.57 7.418 1 98.06 189 GLN A N 1
ATOM 1387 C CA . GLN A 1 189 ? 12.227 9.438 7.547 1 98.06 189 GLN A CA 1
ATOM 1388 C C . GLN A 1 189 ? 12.953 10.461 6.672 1 98.06 189 GLN A C 1
ATOM 1390 O O . GLN A 1 189 ? 13.922 11.086 7.109 1 98.06 189 GLN A O 1
ATOM 1395 N N . GLU A 1 190 ? 12.508 10.688 5.48 1 98.25 190 GLU A N 1
ATOM 1396 C CA . GLU A 1 190 ? 13.188 11.562 4.531 1 98.25 190 GLU A CA 1
ATOM 1397 C C . GLU A 1 190 ? 13.242 13 5.043 1 98.25 190 GLU A C 1
ATOM 1399 O O . GLU A 1 190 ? 14.234 13.703 4.832 1 98.25 190 GLU A O 1
ATOM 1404 N N . VAL A 1 191 ? 12.18 13.406 5.699 1 98.19 191 VAL A N 1
ATOM 1405 C CA . VAL A 1 191 ? 12.125 14.797 6.137 1 98.19 191 VAL A CA 1
ATOM 1406 C C . VAL A 1 191 ? 13.203 15.062 7.184 1 98.19 191 VAL A C 1
ATOM 1408 O O . VAL A 1 191 ? 13.617 16.203 7.387 1 98.19 191 VAL A O 1
ATOM 1411 N N . LEU A 1 192 ? 13.711 14.008 7.809 1 97.5 192 LEU A N 1
ATOM 1412 C CA . LEU A 1 192 ? 14.734 14.141 8.836 1 97.5 192 LEU A CA 1
ATOM 1413 C C . LEU A 1 192 ? 16.078 14.562 8.234 1 97.5 192 LEU A C 1
ATOM 1415 O O . LEU A 1 192 ? 16.984 14.984 8.945 1 97.5 192 LEU A O 1
ATOM 1419 N N . LEU A 1 193 ? 16.203 14.414 6.902 1 97.25 193 LEU A N 1
ATOM 1420 C CA . LEU A 1 193 ? 17.422 14.797 6.203 1 97.25 193 LEU A CA 1
ATOM 1421 C C . LEU A 1 193 ? 17.547 16.312 6.117 1 97.25 193 LEU A C 1
ATOM 1423 O O . LEU A 1 193 ? 18.625 16.844 5.848 1 97.25 193 LEU A O 1
ATOM 1427 N N . TYR A 1 194 ? 16.422 17 6.281 1 97.19 194 TYR A N 1
ATOM 1428 C CA . TYR A 1 194 ? 16.359 18.438 6.035 1 97.19 194 TYR A CA 1
ATOM 1429 C C . TYR A 1 194 ? 16.422 19.219 7.344 1 97.19 194 TYR A C 1
ATOM 1431 O O . TYR A 1 194 ? 16 18.719 8.391 1 97.19 194 TYR A O 1
ATOM 1439 N N . PRO A 1 195 ? 16.953 20.422 7.281 1 95.62 195 PRO A N 1
ATOM 1440 C CA . PRO A 1 195 ? 17.031 21.203 8.508 1 95.62 195 PRO A CA 1
ATOM 1441 C C . PRO A 1 195 ? 15.688 21.766 8.953 1 95.62 195 PRO A C 1
ATOM 1443 O O . PRO A 1 195 ? 15.539 22.219 10.094 1 95.62 195 PRO A O 1
ATOM 1446 N N . GLN A 1 196 ? 14.727 21.812 8.078 1 97.19 196 GLN A N 1
ATOM 1447 C CA . GLN A 1 196 ? 13.398 22.328 8.391 1 97.19 196 GLN A CA 1
ATOM 1448 C C . GLN A 1 196 ? 12.672 21.422 9.383 1 97.19 196 GLN A C 1
ATOM 1450 O O . GLN A 1 196 ? 12.984 20.234 9.492 1 97.19 196 GLN A O 1
ATOM 1455 N N . ASP A 1 197 ? 11.75 21.984 10.133 1 97.56 197 ASP A N 1
ATOM 1456 C CA . ASP A 1 197 ? 10.93 21.266 11.102 1 97.56 197 ASP A CA 1
ATOM 1457 C C . ASP A 1 197 ? 9.617 20.797 10.477 1 97.56 197 ASP A C 1
ATOM 1459 O O . ASP A 1 197 ? 8.578 21.438 10.648 1 97.56 197 ASP A O 1
ATOM 1463 N N . VAL A 1 198 ? 9.68 19.766 9.742 1 98.5 198 VAL A N 1
ATOM 1464 C CA . VAL A 1 198 ? 8.523 19.172 9.078 1 98.5 198 VAL A CA 1
ATOM 1465 C C . VAL A 1 198 ? 8.219 17.797 9.664 1 98.5 198 VAL A C 1
ATOM 1467 O O . VAL A 1 198 ? 9.125 16.969 9.812 1 98.5 198 VAL A O 1
ATOM 1470 N N . ARG A 1 199 ? 6.988 17.547 10.047 1 98.5 199 ARG A N 1
ATOM 1471 C CA . ARG A 1 199 ? 6.555 16.25 10.555 1 98.5 199 ARG A CA 1
ATOM 1472 C C . ARG A 1 199 ? 5.477 15.641 9.664 1 98.5 199 ARG A C 1
ATOM 1474 O O . ARG A 1 199 ? 4.625 16.359 9.133 1 98.5 199 ARG A O 1
ATOM 1481 N N . VAL A 1 200 ? 5.535 14.336 9.531 1 98.81 200 VAL A N 1
ATOM 1482 C CA . VAL A 1 200 ? 4.559 13.57 8.758 1 98.81 200 VAL A CA 1
ATOM 1483 C C . VAL A 1 200 ? 3.717 12.719 9.703 1 98.81 200 VAL A C 1
ATOM 1485 O O . VAL A 1 200 ? 4.238 12.141 10.656 1 98.81 200 VAL A O 1
ATOM 1488 N N . HIS A 1 201 ? 2.396 12.727 9.5 1 98.88 201 HIS A N 1
ATOM 1489 C CA . HIS A 1 201 ? 1.462 11.906 10.266 1 98.88 201 HIS A CA 1
ATOM 1490 C C . HIS A 1 201 ? 0.537 11.117 9.344 1 98.88 201 HIS A C 1
ATOM 1492 O O . HIS A 1 201 ? 0.31 11.516 8.203 1 98.88 201 HIS A O 1
ATOM 1498 N N . ILE A 1 202 ? 0.031 10.039 9.82 1 98.94 202 ILE A N 1
ATOM 1499 C CA . ILE A 1 202 ? -0.948 9.258 9.078 1 98.94 202 ILE A CA 1
ATOM 1500 C C . ILE A 1 202 ? -2.076 8.82 10.008 1 98.94 202 ILE A C 1
ATOM 1502 O O . ILE A 1 202 ? -1.822 8.289 11.094 1 98.94 202 ILE A O 1
ATOM 1506 N N . VAL A 1 203 ? -3.305 9.109 9.648 1 98.94 203 VAL A N 1
ATOM 1507 C CA . VAL A 1 203 ? -4.508 8.789 10.406 1 98.94 203 VAL A CA 1
ATOM 1508 C C . VAL A 1 203 ? -5.18 7.551 9.812 1 98.94 203 VAL A C 1
ATOM 1510 O O . VAL A 1 203 ? -5.266 7.41 8.594 1 98.94 203 VAL A O 1
ATOM 1513 N N . PHE A 1 204 ? -5.668 6.652 10.703 1 98.75 204 PHE A N 1
ATOM 1514 C CA . PHE A 1 204 ? -6.324 5.422 10.281 1 98.75 204 PHE A CA 1
ATOM 1515 C C . PHE A 1 204 ? -7.75 5.355 10.812 1 98.75 204 PHE A C 1
ATOM 1517 O O . PHE A 1 204 ? -8.023 4.668 11.797 1 98.75 204 PHE A O 1
ATOM 1524 N N . PRO A 1 205 ? -8.695 5.98 10.094 1 98.31 205 PRO A N 1
ATOM 1525 C CA . PRO A 1 205 ? -10.094 5.875 10.523 1 98.31 205 PRO A CA 1
ATOM 1526 C C . PRO A 1 205 ? -10.688 4.5 10.25 1 98.31 205 PRO A C 1
ATOM 1528 O O . PRO A 1 205 ? -10.188 3.762 9.398 1 98.31 205 PRO A O 1
ATOM 1531 N N . GLY A 1 206 ? -11.719 4.168 11.086 1 96.56 206 GLY A N 1
ATOM 1532 C CA . GLY A 1 206 ? -12.594 3.045 10.789 1 96.56 206 GLY A CA 1
ATOM 1533 C C . GLY A 1 206 ? -13.875 3.455 10.086 1 96.56 206 GLY A C 1
ATOM 1534 O O . GLY A 1 206 ? -13.844 4.27 9.156 1 96.56 206 GLY A O 1
ATOM 1535 N N . THR A 1 207 ? -14.953 2.869 10.453 1 96.12 207 THR A N 1
ATOM 1536 C CA . THR A 1 207 ? -16.25 3.205 9.859 1 96.12 207 THR A CA 1
ATOM 1537 C C . THR A 1 207 ? -16.719 4.578 10.328 1 96.12 207 THR A C 1
ATOM 1539 O O . THR A 1 207 ? -16.797 4.832 11.531 1 96.12 207 THR A O 1
ATOM 1542 N N . ILE A 1 208 ? -16.891 5.445 9.383 1 97.44 208 ILE A N 1
ATOM 1543 C CA . ILE A 1 208 ? -17.422 6.777 9.672 1 97.44 208 ILE A CA 1
ATOM 1544 C C . ILE A 1 208 ? -18.844 6.895 9.148 1 97.44 208 ILE A C 1
ATOM 1546 O O . ILE A 1 208 ? -19.109 6.641 7.969 1 97.44 208 ILE A O 1
ATOM 1550 N N . LEU A 1 209 ? -19.797 7.262 9.992 1 96.5 209 LEU A N 1
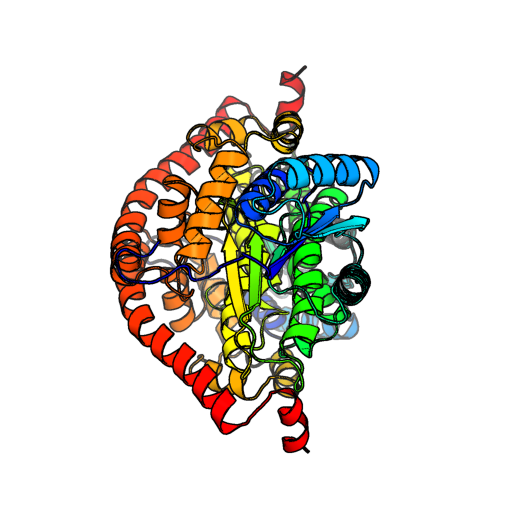ATOM 1551 C CA . LEU A 1 209 ? -21.188 7.488 9.602 1 96.5 209 LEU A CA 1
ATOM 1552 C C . LEU A 1 209 ? -21.312 8.789 8.82 1 96.5 209 LEU A C 1
ATOM 1554 O O . LEU A 1 209 ? -21.75 9.805 9.359 1 96.5 209 LEU A O 1
ATOM 1558 N N . SER A 1 210 ? -20.984 8.781 7.527 1 94.69 210 SER A N 1
ATOM 1559 C CA . SER A 1 210 ? -20.922 9.922 6.625 1 94.69 210 SER A CA 1
ATOM 1560 C C . SER A 1 210 ? -21.75 9.68 5.367 1 94.69 210 SER A C 1
ATOM 1562 O O . SER A 1 210 ? -22.203 8.555 5.129 1 94.69 210 SER A O 1
ATOM 1564 N N . PRO A 1 211 ? -22.047 10.734 4.609 1 89.5 211 PRO A N 1
ATOM 1565 C CA . PRO A 1 211 ? -22.703 10.523 3.32 1 89.5 211 PRO A CA 1
ATOM 1566 C C . PRO A 1 211 ? -21.969 9.508 2.445 1 89.5 211 PRO A C 1
ATOM 1568 O O . PRO A 1 211 ? -22.594 8.727 1.733 1 89.5 211 PRO A O 1
ATOM 1571 N N . GLY A 1 212 ? -20.672 9.523 2.562 1 89.62 212 GLY A N 1
ATOM 1572 C CA . GLY A 1 212 ? -19.891 8.523 1.85 1 89.62 212 GLY A CA 1
ATOM 1573 C C . GLY A 1 212 ? -20.203 7.105 2.281 1 89.62 212 GLY A C 1
ATOM 1574 O O . GLY A 1 212 ? -20.297 6.203 1.446 1 89.62 212 GLY A O 1
ATOM 1575 N N . PHE A 1 213 ? -20.375 6.934 3.539 1 92.94 213 PHE A N 1
ATOM 1576 C CA . PHE A 1 213 ? -20.703 5.629 4.094 1 92.94 213 PHE A CA 1
ATOM 1577 C C . PHE A 1 213 ? -22.047 5.129 3.543 1 92.94 213 PHE A C 1
ATOM 1579 O O . PHE A 1 213 ? -22.172 3.951 3.203 1 92.94 213 PHE A O 1
ATOM 1586 N N . GLU A 1 214 ? -22.969 6.031 3.418 1 92.62 214 GLU A N 1
ATOM 1587 C CA . GLU A 1 214 ? -24.281 5.668 2.895 1 92.62 214 GLU A CA 1
ATOM 1588 C C . GLU A 1 214 ? -24.188 5.172 1.454 1 92.62 214 GLU A C 1
ATOM 1590 O O . GLU A 1 214 ? -24.844 4.203 1.079 1 92.62 214 GLU A O 1
ATOM 1595 N N . VAL A 1 215 ? -23.406 5.836 0.727 1 91.62 215 VAL A N 1
ATOM 1596 C CA . VAL A 1 215 ? -23.203 5.457 -0.669 1 91.62 215 VAL A CA 1
ATOM 1597 C C . VAL A 1 215 ? -22.516 4.098 -0.745 1 91.62 215 VAL A C 1
ATOM 1599 O O . VAL A 1 215 ? -22.906 3.236 -1.533 1 91.62 215 VAL A O 1
ATOM 1602 N N . GLU A 1 216 ? -21.516 3.846 0.092 1 92.19 216 GLU A N 1
ATOM 1603 C CA . GLU A 1 216 ? -20.766 2.596 0.139 1 92.19 216 GLU A CA 1
ATOM 1604 C C . GLU A 1 216 ? -21.672 1.415 0.464 1 92.19 216 GLU A C 1
ATOM 1606 O O . GLU A 1 216 ? -21.5 0.324 -0.083 1 92.19 216 GLU A O 1
ATOM 1611 N N . GLU A 1 217 ? -22.609 1.683 1.329 1 92.75 217 GLU A N 1
ATOM 1612 C CA . GLU A 1 217 ? -23.469 0.614 1.825 1 92.75 217 GLU A CA 1
ATOM 1613 C C . GLU A 1 217 ? -24.328 0.043 0.708 1 92.75 217 GLU A C 1
ATOM 1615 O O . GLU A 1 217 ? -24.812 -1.087 0.806 1 92.75 217 GLU A O 1
ATOM 1620 N N . ARG A 1 218 ? -24.469 0.836 -0.347 1 89.88 218 ARG A N 1
ATOM 1621 C CA . ARG A 1 218 ? -25.328 0.422 -1.444 1 89.88 218 ARG A CA 1
ATOM 1622 C C . ARG A 1 218 ? -24.688 -0.688 -2.266 1 89.88 218 ARG A C 1
ATOM 1624 O O . ARG A 1 218 ? -25.375 -1.519 -2.854 1 89.88 218 ARG A O 1
ATOM 1631 N N . THR A 1 219 ? -23.391 -0.754 -2.289 1 88.06 219 THR A N 1
ATOM 1632 C CA . THR A 1 219 ? -22.688 -1.71 -3.141 1 88.06 219 THR A CA 1
ATOM 1633 C C . THR A 1 219 ? -21.875 -2.693 -2.301 1 88.06 219 THR A C 1
ATOM 1635 O O . THR A 1 219 ? -21.297 -3.643 -2.832 1 88.06 219 THR A O 1
ATOM 1638 N N . LYS A 1 220 ? -21.906 -2.535 -1.035 1 95.12 220 LYS A N 1
ATOM 1639 C CA . LYS A 1 220 ? -21.109 -3.369 -0.147 1 95.12 220 LYS A CA 1
ATOM 1640 C C . LYS A 1 220 ? -21.625 -4.801 -0.113 1 95.12 220 LYS A C 1
ATOM 1642 O O . LYS A 1 220 ? -22.812 -5.031 0.15 1 95.12 220 LYS A O 1
ATOM 1647 N N . PRO A 1 221 ? -20.688 -5.758 -0.399 1 96 221 PRO A N 1
ATOM 1648 C CA . PRO A 1 221 ? -21.125 -7.156 -0.354 1 96 221 PRO A CA 1
ATOM 1649 C C . PRO A 1 221 ? -21.594 -7.578 1.034 1 96 221 PRO A C 1
ATOM 1651 O O . PRO A 1 221 ? -21.094 -7.086 2.043 1 96 221 PRO A O 1
ATOM 1654 N N . ALA A 1 222 ? -22.531 -8.523 1.066 1 96.12 222 ALA A N 1
ATOM 1655 C CA . ALA A 1 222 ? -23.062 -9.023 2.328 1 96.12 222 ALA A CA 1
ATOM 1656 C C . ALA A 1 222 ? -21.969 -9.602 3.213 1 96.12 222 ALA A C 1
ATOM 1658 O O . ALA A 1 222 ? -21.984 -9.422 4.434 1 96.12 222 ALA A O 1
ATOM 1659 N N . ILE A 1 223 ? -21.016 -10.281 2.6 1 97.12 223 ILE A N 1
ATOM 1660 C CA . ILE A 1 223 ? -19.922 -10.875 3.359 1 97.12 223 ILE A CA 1
ATOM 1661 C C . ILE A 1 223 ? -19.094 -9.773 4.016 1 97.12 223 ILE A C 1
ATOM 1663 O O . ILE A 1 223 ? -18.594 -9.945 5.133 1 97.12 223 ILE A O 1
ATOM 1667 N N . THR A 1 224 ? -18.859 -8.68 3.33 1 97.31 224 THR A N 1
ATOM 1668 C CA . THR A 1 224 ? -18.125 -7.543 3.883 1 97.31 224 THR A CA 1
ATOM 1669 C C . THR A 1 224 ? -18.875 -6.949 5.078 1 97.31 224 THR A C 1
ATOM 1671 O O . THR A 1 224 ? -18.266 -6.68 6.117 1 97.31 224 THR A O 1
ATOM 1674 N N . LYS A 1 225 ? -20.172 -6.734 4.906 1 96.38 225 LYS A N 1
ATOM 1675 C CA . LYS A 1 225 ? -21 -6.227 5.996 1 96.38 225 LYS A CA 1
ATOM 1676 C C . LYS A 1 225 ? -20.922 -7.137 7.215 1 96.38 225 LYS A C 1
ATOM 1678 O O . LYS A 1 225 ? -20.828 -6.664 8.352 1 96.38 225 LYS A O 1
ATOM 1683 N N . GLN A 1 226 ? -20.953 -8.422 6.945 1 96.12 226 GLN A N 1
ATOM 1684 C CA . GLN A 1 226 ? -20.891 -9.391 8.031 1 96.12 226 GLN A CA 1
ATOM 1685 C C . GLN A 1 226 ? -19.562 -9.305 8.773 1 96.12 226 GLN A C 1
ATOM 1687 O O . GLN A 1 226 ? -19.531 -9.297 10.008 1 96.12 226 GLN A O 1
ATOM 1692 N N . LEU A 1 227 ? -18.5 -9.234 8.039 1 95.94 227 LEU A N 1
ATOM 1693 C CA . LEU A 1 227 ? -17.172 -9.219 8.633 1 95.94 227 LEU A CA 1
ATOM 1694 C C . LEU A 1 227 ? -16.922 -7.91 9.383 1 95.94 227 LEU A C 1
ATOM 1696 O O . LEU A 1 227 ? -16.188 -7.887 10.367 1 95.94 227 LEU A O 1
ATOM 1700 N N . GLU A 1 228 ? -17.5 -6.812 8.938 1 93.56 228 GLU A N 1
ATOM 1701 C CA . GLU A 1 228 ? -17.266 -5.5 9.531 1 93.56 228 GLU A CA 1
ATOM 1702 C C . GLU A 1 228 ? -18.266 -5.219 10.656 1 93.56 228 GLU A C 1
ATOM 1704 O O . GLU A 1 228 ? -18.234 -4.141 11.25 1 93.56 228 GLU A O 1
ATOM 1709 N N . ALA A 1 229 ? -19.125 -6.117 10.914 1 91.12 229 ALA A N 1
ATOM 1710 C CA . ALA A 1 229 ? -20.219 -5.891 11.859 1 91.12 229 ALA A CA 1
ATOM 1711 C C . ALA A 1 229 ? -19.672 -5.484 13.227 1 91.12 229 ALA A C 1
ATOM 1713 O O . ALA A 1 229 ? -20.297 -4.707 13.953 1 91.12 229 ALA A O 1
ATOM 1714 N N . ALA A 1 230 ? -18.484 -5.91 13.547 1 87 230 ALA A N 1
ATOM 1715 C CA . ALA A 1 230 ? -17.922 -5.645 14.859 1 87 230 ALA A CA 1
ATOM 1716 C C . ALA A 1 230 ? -17.172 -4.309 14.875 1 87 230 ALA A C 1
ATOM 1718 O O . ALA A 1 230 ? -16.797 -3.822 15.945 1 87 230 ALA A O 1
ATOM 1719 N N . ASP A 1 231 ? -17.016 -3.682 13.734 1 91.75 231 ASP A N 1
ATOM 1720 C CA . ASP A 1 231 ? -16.312 -2.406 13.672 1 91.75 231 ASP A CA 1
ATOM 1721 C C . ASP A 1 231 ? -17.094 -1.311 14.398 1 91.75 231 ASP A C 1
ATOM 1723 O O . ASP A 1 231 ? -18.281 -1.095 14.133 1 91.75 231 ASP A O 1
ATOM 1727 N N . PRO A 1 232 ? -16.406 -0.608 15.367 1 93.81 232 PRO A N 1
ATOM 1728 C CA . PRO A 1 232 ? -17.078 0.564 15.938 1 93.81 232 PRO A CA 1
ATOM 1729 C C . PRO A 1 232 ? -17.438 1.606 14.883 1 93.81 232 PRO A C 1
ATOM 1731 O O . PRO A 1 232 ? -16.625 1.925 14.016 1 93.81 232 PRO A O 1
ATOM 1734 N N . LYS A 1 233 ? -18.672 2.037 14.93 1 95.56 233 LYS A N 1
ATOM 1735 C CA . LYS A 1 233 ? -19.109 3.115 14.047 1 95.56 233 LYS A CA 1
ATOM 1736 C C . LYS A 1 233 ? -19.016 4.469 14.742 1 95.56 233 LYS A C 1
ATOM 1738 O O . LYS A 1 233 ? -19.453 4.617 15.883 1 95.56 233 LYS A O 1
ATOM 1743 N N . GLN A 1 234 ? -18.328 5.426 14.078 1 98 234 GLN A N 1
ATOM 1744 C CA . GLN A 1 234 ? -18.125 6.754 14.648 1 98 234 GLN A CA 1
ATOM 1745 C C . GLN A 1 234 ? -18.672 7.84 13.727 1 98 234 GLN A C 1
ATOM 1747 O O . GLN A 1 234 ? -18.641 7.695 12.508 1 98 234 GLN A O 1
ATOM 1752 N N . THR A 1 235 ? -19.188 8.898 14.344 1 98.19 235 THR A N 1
ATOM 1753 C CA . THR A 1 235 ? -19.578 10.07 13.562 1 98.19 235 THR A CA 1
ATOM 1754 C C . THR A 1 235 ? -18.344 10.812 13.047 1 98.19 235 THR A C 1
ATOM 1756 O O . THR A 1 235 ? -17.25 10.641 13.578 1 98.19 235 THR A O 1
ATOM 1759 N N . PRO A 1 236 ? -18.562 11.617 12.039 1 98.38 236 PRO A N 1
ATOM 1760 C CA . PRO A 1 236 ? -17.453 12.445 11.57 1 98.38 236 PRO A CA 1
ATOM 1761 C C . PRO A 1 236 ? -16.812 13.273 12.695 1 98.38 236 PRO A C 1
ATOM 1763 O O . PRO A 1 236 ? -15.586 13.367 12.781 1 98.38 236 PRO A O 1
ATOM 1766 N N . ASP A 1 237 ? -17.594 13.781 13.602 1 98.62 237 ASP A N 1
ATOM 1767 C CA . ASP A 1 237 ? -17.109 14.602 14.703 1 98.62 237 ASP A CA 1
ATOM 1768 C C . ASP A 1 237 ? -16.219 13.781 15.648 1 98.62 237 ASP A C 1
ATOM 1770 O O . ASP A 1 237 ? -15.188 14.258 16.109 1 98.62 237 ASP A O 1
ATOM 1774 N N . GLU A 1 238 ? -16.672 12.586 15.93 1 98.62 238 GLU A N 1
ATOM 1775 C CA . GLU A 1 238 ? -15.914 11.719 16.828 1 98.62 238 GLU A CA 1
ATOM 1776 C C . GLU A 1 238 ? -14.562 11.344 16.219 1 98.62 238 GLU A C 1
ATOM 1778 O O . GLU A 1 238 ? -13.539 11.367 16.906 1 98.62 238 GLU A O 1
ATOM 1783 N N . VAL A 1 239 ? -14.57 10.984 14.938 1 98.69 239 VAL A N 1
ATOM 1784 C CA . VAL A 1 239 ? -13.336 10.617 14.25 1 98.69 239 VAL A CA 1
ATOM 1785 C C . VAL A 1 239 ? -12.391 11.812 14.211 1 98.69 239 VAL A C 1
ATOM 1787 O O . VAL A 1 239 ? -11.195 11.672 14.484 1 98.69 239 VAL A O 1
ATOM 1790 N N . ALA A 1 240 ? -12.914 13.008 13.852 1 98.88 240 ALA A N 1
ATOM 1791 C CA . ALA A 1 240 ? -12.109 14.219 13.797 1 98.88 240 ALA A CA 1
ATOM 1792 C C . ALA A 1 240 ? -11.469 14.523 15.148 1 98.88 240 ALA A C 1
ATOM 1794 O O . ALA A 1 240 ? -10.273 14.82 15.227 1 98.88 240 ALA A O 1
ATOM 1795 N N . ARG A 1 241 ? -12.25 14.445 16.188 1 98.75 241 ARG A N 1
ATOM 1796 C CA . ARG A 1 241 ? -11.766 14.734 17.547 1 98.75 241 ARG A CA 1
ATOM 1797 C C . ARG A 1 241 ? -10.641 13.789 17.938 1 98.75 241 ARG A C 1
ATOM 1799 O O . ARG A 1 241 ? -9.625 14.211 18.484 1 98.75 241 ARG A O 1
ATOM 1806 N N . ALA A 1 242 ? -10.859 12.492 17.688 1 98.69 242 ALA A N 1
ATOM 1807 C CA . ALA A 1 242 ? -9.852 11.5 18.016 1 98.69 242 ALA A CA 1
ATOM 1808 C C . ALA A 1 242 ? -8.57 11.727 17.219 1 98.69 242 ALA A C 1
ATOM 1810 O O . ALA A 1 242 ? -7.465 11.609 17.766 1 98.69 242 ALA A O 1
ATOM 1811 N N . ALA A 1 243 ? -8.727 12.008 15.938 1 98.88 243 ALA A N 1
ATOM 1812 C CA . ALA A 1 243 ? -7.57 12.258 15.086 1 98.88 243 ALA A CA 1
ATOM 1813 C C . ALA A 1 243 ? -6.797 13.484 15.555 1 98.88 243 ALA A C 1
ATOM 1815 O O . ALA A 1 243 ? -5.566 13.453 15.656 1 98.88 243 ALA A O 1
ATOM 1816 N N . ILE A 1 244 ? -7.48 14.602 15.852 1 98.88 244 ILE A N 1
ATOM 1817 C CA . ILE A 1 244 ? -6.855 15.844 16.297 1 98.88 244 ILE A CA 1
ATOM 1818 C C . ILE A 1 244 ? -6.129 15.609 17.609 1 98.88 244 ILE A C 1
ATOM 1820 O O . ILE A 1 244 ? -5.008 16.078 17.812 1 98.88 244 ILE A O 1
ATOM 1824 N N . ARG A 1 245 ? -6.738 14.836 18.516 1 98.56 245 ARG A N 1
ATOM 1825 C CA . ARG A 1 245 ? -6.086 14.516 19.781 1 98.56 245 ARG A CA 1
ATOM 1826 C C . ARG A 1 245 ? -4.766 13.789 19.547 1 98.56 245 ARG A C 1
ATOM 1828 O O . ARG A 1 245 ? -3.77 14.07 20.203 1 98.56 245 ARG A O 1
ATOM 1835 N N . GLY A 1 246 ? -4.805 12.766 18.641 1 98.38 246 GLY A N 1
ATOM 1836 C CA . GLY A 1 246 ? -3.574 12.07 18.297 1 98.38 246 GLY A CA 1
ATOM 1837 C C . GLY A 1 246 ? -2.506 12.992 17.734 1 98.38 246 GLY A C 1
ATOM 1838 O O . GLY A 1 246 ? -1.329 12.867 18.078 1 98.38 246 GLY A O 1
ATOM 1839 N N . LEU A 1 247 ? -2.918 13.883 16.875 1 98.62 247 LEU A N 1
ATOM 1840 C CA . LEU A 1 247 ? -1.997 14.844 16.266 1 98.62 247 LEU A CA 1
ATOM 1841 C C . LEU A 1 247 ? -1.411 15.773 17.328 1 98.62 247 LEU A C 1
ATOM 1843 O O . LEU A 1 247 ? -0.206 16.031 17.344 1 98.62 247 LEU A O 1
ATOM 1847 N N . GLU A 1 248 ? -2.24 16.25 18.234 1 98.56 248 GLU A N 1
ATOM 1848 C CA . GLU A 1 248 ? -1.802 17.156 19.297 1 98.56 248 GLU A CA 1
ATOM 1849 C C . GLU A 1 248 ? -0.863 16.453 20.266 1 98.56 248 GLU A C 1
ATOM 1851 O O . GLU A 1 248 ? -0.011 17.094 20.891 1 98.56 248 GLU A O 1
ATOM 1856 N N . THR A 1 249 ? -0.991 15.125 20.406 1 97.5 249 THR A N 1
ATOM 1857 C CA . THR A 1 249 ? -0.1 14.344 21.266 1 97.5 249 THR A CA 1
ATOM 1858 C C . THR A 1 249 ? 1.239 14.109 20.562 1 97.5 249 THR A C 1
ATOM 1860 O O . THR A 1 249 ? 2.225 13.742 21.203 1 97.5 249 THR A O 1
ATOM 1863 N N . GLY A 1 250 ? 1.277 14.25 19.266 1 97.44 250 GLY A N 1
ATOM 1864 C CA . GLY A 1 250 ? 2.508 14.109 18.516 1 97.44 250 GLY A CA 1
ATOM 1865 C C . GLY A 1 250 ? 2.686 12.719 17.922 1 97.44 250 GLY A C 1
ATOM 1866 O O . GLY A 1 250 ? 3.799 12.336 17.562 1 97.44 250 GLY A O 1
ATOM 1867 N N . HIS A 1 251 ? 1.609 11.977 17.75 1 98.12 251 HIS A N 1
ATOM 1868 C CA . HIS A 1 251 ? 1.685 10.617 17.25 1 98.12 251 HIS A CA 1
ATOM 1869 C C . HIS A 1 251 ? 1.936 10.602 15.742 1 98.12 251 HIS A C 1
ATOM 1871 O O . HIS A 1 251 ? 1.472 11.492 15.023 1 98.12 251 HIS A O 1
ATOM 1877 N N . PHE A 1 252 ? 2.715 9.602 15.281 1 98.31 252 PHE A N 1
ATOM 1878 C CA . PHE A 1 252 ? 2.914 9.375 13.852 1 98.31 252 PHE A CA 1
ATOM 1879 C C . PHE A 1 252 ? 1.744 8.602 13.258 1 98.31 252 PHE A C 1
ATOM 1881 O O . PHE A 1 252 ? 1.035 9.109 12.391 1 98.31 252 PHE A O 1
ATOM 1888 N N . MET A 1 253 ? 1.543 7.414 13.727 1 98.62 253 MET A N 1
ATOM 1889 C CA . MET A 1 253 ? 0.392 6.605 13.336 1 98.62 253 MET A CA 1
ATOM 1890 C C . MET A 1 253 ? -0.78 6.832 14.281 1 98.62 253 MET A C 1
ATOM 1892 O O . MET A 1 253 ? -0.741 6.402 15.438 1 98.62 253 MET A O 1
ATOM 1896 N N . ILE A 1 254 ? -1.872 7.414 13.781 1 98.75 254 ILE A N 1
ATOM 1897 C CA . ILE A 1 254 ? -2.992 7.816 14.625 1 98.75 254 ILE A CA 1
ATOM 1898 C C . ILE A 1 254 ? -4.207 6.941 14.32 1 98.75 254 ILE A C 1
ATOM 1900 O O . ILE A 1 254 ? -4.715 6.941 13.203 1 98.75 254 ILE A O 1
ATOM 1904 N N . VAL A 1 255 ? -4.617 6.18 15.211 1 97.94 255 VAL A N 1
ATOM 1905 C CA . VAL A 1 255 ? -5.867 5.434 15.133 1 97.94 255 VAL A CA 1
ATOM 1906 C C . VAL A 1 255 ? -6.949 6.148 15.93 1 97.94 255 VAL A C 1
ATOM 1908 O O . VAL A 1 255 ? -6.648 6.938 16.828 1 97.94 255 VAL A O 1
ATOM 1911 N N . VAL A 1 256 ? -8.211 5.848 15.594 1 97.81 256 VAL A N 1
ATOM 1912 C CA . VAL A 1 256 ? -9.258 6.715 16.141 1 97.81 256 VAL A CA 1
ATOM 1913 C C . VAL A 1 256 ? -10.172 5.91 17.047 1 97.81 256 VAL A C 1
ATOM 1915 O O . VAL A 1 256 ? -11.109 6.457 17.641 1 97.81 256 VAL A O 1
ATOM 1918 N N . ASN A 1 257 ? -10.016 4.598 17.172 1 96.5 257 ASN A N 1
ATOM 1919 C CA . ASN A 1 257 ? -10.773 3.762 18.094 1 96.5 257 ASN A CA 1
ATOM 1920 C C . ASN A 1 257 ? -9.977 2.533 18.516 1 96.5 257 ASN A C 1
ATOM 1922 O O . ASN A 1 257 ? -8.852 2.33 18.062 1 96.5 257 ASN A O 1
ATOM 1926 N N . TRP A 1 258 ? -10.555 1.752 19.422 1 95.81 258 TRP A N 1
ATOM 1927 C CA . TRP A 1 258 ? -9.828 0.671 20.078 1 95.81 258 TRP A CA 1
ATOM 1928 C C . TRP A 1 258 ? -9.484 -0.434 19.078 1 95.81 258 TRP A C 1
ATOM 1930 O O . TRP A 1 258 ? -8.414 -1.044 19.172 1 95.81 258 TRP A O 1
ATOM 1940 N N . LEU A 1 259 ? -10.352 -0.719 18.203 1 96.12 259 LEU A N 1
ATOM 1941 C CA . LEU A 1 259 ? -10.086 -1.774 17.219 1 96.12 259 LEU A CA 1
ATOM 1942 C C . LEU A 1 259 ? -8.922 -1.393 16.312 1 96.12 259 LEU A C 1
ATOM 1944 O O . LEU A 1 259 ? -8.078 -2.23 15.992 1 96.12 259 LEU A O 1
ATOM 1948 N N . GLY A 1 260 ? -8.914 -0.104 15.859 1 96.75 260 GLY A N 1
ATOM 1949 C CA . GLY A 1 260 ? -7.781 0.392 15.086 1 96.75 260 GLY A CA 1
ATOM 1950 C C . GLY A 1 260 ? -6.461 0.26 15.82 1 96.75 260 GLY A C 1
ATOM 1951 O O . GLY A 1 260 ? -5.438 -0.062 15.211 1 96.75 260 GLY A O 1
ATOM 1952 N N . GLN A 1 261 ? -6.512 0.505 17.141 1 97.25 261 GLN A N 1
ATOM 1953 C CA . GLN A 1 261 ? -5.301 0.389 17.938 1 97.25 261 GLN A CA 1
ATOM 1954 C C . GLN A 1 261 ? -4.797 -1.052 17.969 1 97.25 261 GLN A C 1
ATOM 1956 O O . GLN A 1 261 ? -3.596 -1.298 17.859 1 97.25 261 GLN A O 1
ATOM 1961 N N . LEU A 1 262 ? -5.695 -1.998 18.172 1 96.5 262 LEU A N 1
ATOM 1962 C CA . LEU A 1 262 ? -5.316 -3.406 18.172 1 96.5 262 LEU A CA 1
ATOM 1963 C C . LEU A 1 262 ? -4.719 -3.812 16.828 1 96.5 262 LEU A C 1
ATOM 1965 O O . LEU A 1 262 ? -3.713 -4.52 16.781 1 96.5 262 LEU A O 1
ATOM 1969 N N . MET A 1 263 ? -5.344 -3.348 15.75 1 97.25 263 MET A N 1
ATOM 1970 C CA . MET A 1 263 ? -4.836 -3.674 14.422 1 97.25 263 MET A CA 1
ATOM 1971 C C . MET A 1 263 ? -3.465 -3.049 14.188 1 97.25 263 MET A C 1
ATOM 1973 O O . MET A 1 263 ? -2.584 -3.678 13.602 1 97.25 263 MET A O 1
ATOM 1977 N N . ARG A 1 264 ? -3.34 -1.812 14.625 1 98 264 ARG A N 1
ATOM 1978 C CA . ARG A 1 264 ? -2.066 -1.113 14.477 1 98 264 ARG A CA 1
ATOM 1979 C C . ARG A 1 264 ? -0.941 -1.881 15.164 1 98 264 ARG A C 1
ATOM 1981 O O . ARG A 1 264 ? 0.142 -2.043 14.602 1 98 264 ARG A O 1
ATOM 1988 N N . PHE A 1 265 ? -1.165 -2.451 16.359 1 97.19 265 PHE A N 1
ATOM 1989 C CA . PHE A 1 265 ? -0.157 -3.17 17.125 1 97.19 265 PHE A CA 1
ATOM 1990 C C . PHE A 1 265 ? 0.408 -4.336 16.328 1 97.19 265 PHE A C 1
ATOM 1992 O O . PHE A 1 265 ? 1.577 -4.695 16.484 1 97.19 265 PHE A O 1
ATOM 1999 N N . GLY A 1 266 ? -0.381 -4.844 15.477 1 96 266 GLY A N 1
ATOM 2000 C CA . GLY A 1 266 ? 0.019 -6.039 14.75 1 96 266 GLY A CA 1
ATOM 2001 C C . GLY A 1 266 ? 0.864 -5.738 13.523 1 96 266 GLY A C 1
ATOM 2002 O O . GLY A 1 266 ? 1.463 -6.645 12.938 1 96 266 GLY A O 1
ATOM 2003 N N . VAL A 1 267 ? 0.925 -4.418 13.172 1 97.12 267 VAL A N 1
ATOM 2004 C CA . VAL A 1 267 ? 1.602 -4.117 11.914 1 97.12 267 VAL A CA 1
ATOM 2005 C C . VAL A 1 267 ? 2.48 -2.879 12.086 1 97.12 267 VAL A C 1
ATOM 2007 O O . VAL A 1 267 ? 2.742 -2.16 11.117 1 97.12 267 VAL A O 1
ATOM 2010 N N . ILE A 1 268 ? 2.947 -2.504 13.258 1 96.56 268 ILE A N 1
ATOM 2011 C CA . ILE A 1 268 ? 3.775 -1.327 13.5 1 96.56 268 ILE A CA 1
ATOM 2012 C C . ILE A 1 268 ? 5.094 -1.461 12.742 1 96.56 268 ILE A C 1
ATOM 2014 O O . ILE A 1 268 ? 5.535 -0.521 12.078 1 96.56 268 ILE A O 1
ATOM 2018 N N . GLY A 1 269 ? 5.707 -2.732 12.852 1 94.94 269 GLY A N 1
ATOM 2019 C CA . GLY A 1 269 ? 6.988 -2.957 12.203 1 94.94 269 GLY A CA 1
ATOM 2020 C C . GLY A 1 269 ? 8.039 -1.93 12.578 1 94.94 269 GLY A C 1
ATOM 2021 O O . GLY A 1 269 ? 8.242 -1.646 13.766 1 94.94 269 GLY A O 1
ATOM 2022 N N . GLY A 1 270 ? 8.703 -1.36 11.609 1 94.31 270 GLY A N 1
ATOM 2023 C CA . GLY A 1 270 ? 9.766 -0.386 11.82 1 94.31 270 GLY A CA 1
ATOM 2024 C C . GLY A 1 270 ? 9.273 1.049 11.758 1 94.31 270 GLY A C 1
ATOM 2025 O O . GLY A 1 270 ? 10.078 1.981 11.688 1 94.31 270 GLY A O 1
ATOM 2026 N N . SER A 1 271 ? 7.918 1.249 11.742 1 95.25 271 SER A N 1
ATOM 2027 C CA . SER A 1 271 ? 7.375 2.604 11.742 1 95.25 271 SER A CA 1
ATOM 2028 C C . SER A 1 271 ? 7.754 3.352 13.016 1 95.25 271 SER A C 1
ATOM 2030 O O . SER A 1 271 ? 8.07 2.732 14.039 1 95.25 271 SER A O 1
ATOM 2032 N N . LEU A 1 272 ? 7.707 4.711 12.914 1 93.5 272 LEU A N 1
ATOM 2033 C CA . LEU A 1 272 ? 7.918 5.508 14.117 1 93.5 272 LEU A CA 1
ATOM 2034 C C . LEU A 1 272 ? 6.875 5.176 15.18 1 93.5 272 LEU A C 1
ATOM 2036 O O . LEU A 1 272 ? 5.684 5.078 14.883 1 93.5 272 LEU A O 1
ATOM 2040 N N . ARG A 1 273 ? 7.336 5.023 16.375 1 93.31 273 ARG A N 1
ATOM 2041 C CA . ARG A 1 273 ? 6.465 4.621 17.484 1 93.31 273 ARG A CA 1
ATOM 2042 C C . ARG A 1 273 ? 5.758 5.824 18.094 1 93.31 273 ARG A C 1
ATOM 2044 O O . ARG A 1 273 ? 6.301 6.93 18.109 1 93.31 273 ARG A O 1
ATOM 2051 N N . ASN A 1 274 ? 4.535 5.535 18.531 1 92.38 274 ASN A N 1
ATOM 2052 C CA . ASN A 1 274 ? 3.838 6.543 19.328 1 92.38 274 ASN A CA 1
ATOM 2053 C C . ASN A 1 274 ? 4.293 6.527 20.781 1 92.38 274 ASN A C 1
ATOM 2055 O O . ASN A 1 274 ? 4.512 7.578 21.375 1 92.38 274 ASN A O 1
ATOM 2059 N N . ASN A 1 275 ? 4.355 5.391 21.328 1 92.12 275 ASN A N 1
ATOM 2060 C CA . ASN A 1 275 ? 4.848 5.086 22.672 1 92.12 275 ASN A CA 1
ATOM 2061 C C . ASN A 1 275 ? 5.578 3.748 22.719 1 92.12 275 ASN A C 1
ATOM 2063 O O . ASN A 1 275 ? 4.965 2.697 22.516 1 92.12 275 ASN A O 1
ATOM 2067 N N . TRP A 1 276 ? 6.828 3.777 23.109 1 91.88 276 TRP A N 1
ATOM 2068 C CA . TRP A 1 276 ? 7.676 2.594 23 1 91.88 276 TRP A CA 1
ATOM 2069 C C . TRP A 1 276 ? 7.16 1.468 23.891 1 91.88 276 TRP A C 1
ATOM 2071 O O . TRP A 1 276 ? 7.164 0.3 23.484 1 91.88 276 TRP A O 1
ATOM 2081 N N . ILE A 1 277 ? 6.719 1.783 25.047 1 94.06 277 ILE A N 1
ATOM 2082 C CA . ILE A 1 277 ? 6.281 0.767 26 1 94.06 277 ILE A CA 1
ATOM 2083 C C . ILE A 1 277 ? 4.938 0.188 25.547 1 94.06 277 ILE A C 1
ATOM 2085 O O . ILE A 1 277 ? 4.797 -1.028 25.406 1 94.06 277 ILE A O 1
ATOM 2089 N N . ILE A 1 278 ? 3.967 1.039 25.266 1 94.62 278 ILE A N 1
ATOM 2090 C CA . ILE A 1 278 ? 2.623 0.606 24.906 1 94.62 278 ILE A CA 1
ATOM 2091 C C . ILE A 1 278 ? 2.668 -0.149 23.578 1 94.62 278 ILE A C 1
ATOM 2093 O O . ILE A 1 278 ? 2.039 -1.198 23.438 1 94.62 278 ILE A O 1
ATOM 2097 N N . ASP A 1 279 ? 3.422 0.394 22.641 1 95.56 279 ASP A N 1
ATOM 2098 C CA . ASP A 1 279 ? 3.514 -0.222 21.312 1 95.56 279 ASP A CA 1
ATOM 2099 C C . ASP A 1 279 ? 4.164 -1.601 21.406 1 95.56 279 ASP A C 1
ATOM 2101 O O . ASP A 1 279 ? 3.738 -2.535 20.719 1 95.56 279 ASP A O 1
ATOM 2105 N N . THR A 1 280 ? 5.195 -1.766 22.25 1 95.25 280 THR A N 1
ATOM 2106 C CA . THR A 1 280 ? 5.855 -3.059 22.391 1 95.25 280 THR A CA 1
ATOM 2107 C C . THR A 1 280 ? 4.938 -4.066 23.078 1 95.25 280 THR A C 1
ATOM 2109 O O . THR A 1 280 ? 4.805 -5.203 22.625 1 95.25 280 THR A O 1
ATOM 2112 N N . LEU A 1 281 ? 4.27 -3.684 24.141 1 96 281 LEU A N 1
ATOM 2113 C CA . LEU A 1 281 ? 3.346 -4.562 24.844 1 96 281 LEU A CA 1
ATOM 2114 C C . LEU A 1 281 ? 2.189 -4.98 23.953 1 96 281 LEU A C 1
ATOM 2116 O O . LEU A 1 281 ? 1.769 -6.141 23.969 1 96 281 LEU A O 1
ATOM 2120 N N . GLY A 1 282 ? 1.669 -3.988 23.188 1 96.12 282 GLY A N 1
ATOM 2121 C CA . GLY A 1 282 ? 0.625 -4.297 22.234 1 96.12 282 GLY A CA 1
ATOM 2122 C C . GLY A 1 282 ? 1.069 -5.285 21.172 1 96.12 282 GLY A C 1
ATOM 2123 O O . GLY A 1 282 ? 0.324 -6.199 20.812 1 96.12 282 GLY A O 1
ATOM 2124 N N . ALA A 1 283 ? 2.289 -5.078 20.703 1 95.19 283 ALA A N 1
ATOM 2125 C CA . ALA A 1 283 ? 2.836 -5.945 19.656 1 95.19 283 ALA A CA 1
ATOM 2126 C C . ALA A 1 283 ? 3.031 -7.367 20.188 1 95.19 283 ALA A C 1
ATOM 2128 O O . ALA A 1 283 ? 3.045 -8.328 19.406 1 95.19 283 ALA A O 1
ATOM 2129 N N . TRP A 1 284 ? 3.168 -7.535 21.484 1 95.38 284 TRP A N 1
ATOM 2130 C CA . TRP A 1 284 ? 3.289 -8.852 22.094 1 95.38 284 TRP A CA 1
ATOM 2131 C C . TRP A 1 284 ? 1.921 -9.508 22.25 1 95.38 284 TRP A C 1
ATOM 2133 O O . TRP A 1 284 ? 1.793 -10.734 22.125 1 95.38 284 TRP A O 1
ATOM 2143 N N . LEU A 1 285 ? 0.914 -8.758 22.406 1 96.12 285 LEU A N 1
ATOM 2144 C CA . LEU A 1 285 ? -0.423 -9.258 22.703 1 96.12 285 LEU A CA 1
ATOM 2145 C C . LEU A 1 285 ? -1.15 -9.656 21.422 1 96.12 285 LEU A C 1
ATOM 2147 O O . LEU A 1 285 ? -1.798 -10.703 21.375 1 96.12 285 LEU A O 1
ATOM 2151 N N . VAL A 1 286 ? -1.005 -8.891 20.438 1 95.94 286 VAL A N 1
ATOM 2152 C CA . VAL A 1 286 ? -1.897 -8.922 19.281 1 95.94 286 VAL A CA 1
ATOM 2153 C C . VAL A 1 286 ? -1.663 -10.195 18.469 1 95.94 286 VAL A C 1
ATOM 2155 O O . VAL A 1 286 ? -2.607 -10.789 17.938 1 95.94 286 VAL A O 1
ATOM 2158 N N . PRO A 1 287 ? -0.409 -10.703 18.453 1 94.88 287 PRO A N 1
ATOM 2159 C CA . PRO A 1 287 ? -0.221 -11.945 17.703 1 94.88 287 PRO A CA 1
ATOM 2160 C C . PRO A 1 287 ? -1.028 -13.109 18.281 1 94.88 287 PRO A C 1
ATOM 2162 O O . PRO A 1 287 ? -1.479 -13.977 17.531 1 94.88 287 PRO A O 1
ATOM 2165 N N . ILE A 1 288 ? -1.26 -13.133 19.516 1 95.12 288 ILE A N 1
ATOM 2166 C CA . ILE A 1 288 ? -2.064 -14.172 20.156 1 95.12 288 ILE A CA 1
ATOM 2167 C C . ILE A 1 288 ? -3.531 -14 19.766 1 95.12 288 ILE A C 1
ATOM 2169 O O . ILE A 1 288 ? -4.215 -14.969 19.453 1 95.12 288 ILE A O 1
ATOM 2173 N N . ILE A 1 289 ? -3.977 -12.789 19.781 1 95.56 289 ILE A N 1
ATOM 2174 C CA . ILE A 1 289 ? -5.359 -12.477 19.422 1 95.56 289 ILE A CA 1
ATOM 2175 C C . ILE A 1 289 ? -5.625 -12.891 17.969 1 95.56 289 ILE A C 1
ATOM 2177 O O . ILE A 1 289 ? -6.691 -13.43 17.656 1 95.56 289 ILE A O 1
ATOM 2181 N N . TRP A 1 290 ? -4.656 -12.703 17.109 1 94.25 290 TRP A N 1
ATOM 2182 C CA . TRP A 1 290 ? -4.832 -12.961 15.688 1 94.25 290 TRP A CA 1
ATOM 2183 C C . TRP A 1 290 ? -4.973 -14.453 15.422 1 94.25 290 TRP A C 1
ATOM 2185 O O . TRP A 1 290 ? -5.547 -14.859 14.406 1 94.25 290 TRP A O 1
ATOM 2195 N N . ILE A 1 291 ? -4.461 -15.312 16.344 1 92.5 291 ILE A N 1
ATOM 2196 C CA . ILE A 1 291 ? -4.641 -16.75 16.188 1 92.5 291 ILE A CA 1
ATOM 2197 C C . ILE A 1 291 ? -6.129 -17.094 16.141 1 92.5 291 ILE A C 1
ATOM 2199 O O . ILE A 1 291 ? -6.57 -17.859 15.289 1 92.5 291 ILE A O 1
ATOM 2203 N N . PHE A 1 292 ? -6.848 -16.422 16.922 1 94.06 292 PHE A N 1
ATOM 2204 C CA . PHE A 1 292 ? -8.273 -16.703 17.016 1 94.06 292 PHE A CA 1
ATOM 2205 C C . PHE A 1 292 ? -9.055 -15.914 15.977 1 94.06 292 PHE A C 1
ATOM 2207 O O . PHE A 1 292 ? -9.984 -16.453 15.359 1 94.06 292 PHE A O 1
ATOM 2214 N N . VAL A 1 293 ? -8.672 -14.68 15.797 1 94 293 VAL A N 1
ATOM 2215 C CA . VAL A 1 293 ? -9.398 -13.805 14.875 1 94 293 VAL A CA 1
ATOM 2216 C C . VAL A 1 293 ? -9.25 -14.312 13.445 1 94 293 VAL A C 1
ATOM 2218 O O . VAL A 1 293 ? -10.219 -14.312 12.68 1 94 293 VAL A O 1
ATOM 2221 N N . GLN A 1 294 ? -8.07 -14.703 13.078 1 93.75 294 GLN A N 1
ATOM 2222 C CA . GLN A 1 294 ? -7.836 -15.203 11.719 1 93.75 294 GLN A CA 1
ATOM 2223 C C . GLN A 1 294 ? -8.648 -16.469 11.453 1 93.75 294 GLN A C 1
ATOM 2225 O O . GLN A 1 294 ? -9.188 -16.641 10.359 1 93.75 294 GLN A O 1
ATOM 2230 N N . TYR A 1 295 ? -8.664 -17.359 12.438 1 93.62 295 TYR A N 1
ATOM 2231 C CA . TYR A 1 295 ? -9.484 -18.562 12.297 1 93.62 295 TYR A CA 1
ATOM 2232 C C . TYR A 1 295 ? -10.945 -18.203 12.086 1 93.62 295 TYR A C 1
ATOM 2234 O O . TYR A 1 295 ? -11.609 -18.766 11.211 1 93.62 295 TYR A O 1
ATOM 2242 N N . ASP A 1 296 ? -11.406 -17.328 12.914 1 94.94 296 ASP A N 1
ATOM 2243 C CA . ASP A 1 296 ? -12.797 -16.906 12.828 1 94.94 296 ASP A CA 1
ATOM 2244 C C . ASP A 1 296 ? -13.094 -16.266 11.469 1 94.94 296 ASP A C 1
ATOM 2246 O O . ASP A 1 296 ? -14.133 -16.531 10.867 1 94.94 296 ASP A O 1
ATOM 2250 N N . GLN A 1 297 ? -12.227 -15.398 11.008 1 94.81 297 GLN A N 1
ATOM 2251 C CA . GLN A 1 297 ? -12.43 -14.688 9.75 1 94.81 297 GLN A CA 1
ATOM 2252 C C . GLN A 1 297 ? -12.43 -15.648 8.57 1 94.81 297 GLN A C 1
ATOM 2254 O O . GLN A 1 297 ? -13.312 -15.586 7.711 1 94.81 297 GLN A O 1
ATOM 2259 N N . VAL A 1 298 ? -11.445 -16.562 8.523 1 95.5 298 VAL A N 1
ATOM 2260 C CA . VAL A 1 298 ? -11.328 -17.547 7.445 1 95.5 298 VAL A CA 1
ATOM 2261 C C . VAL A 1 298 ? -12.555 -18.453 7.441 1 95.5 298 VAL A C 1
ATOM 2263 O O . VAL A 1 298 ? -13.133 -18.719 6.387 1 95.5 298 VAL A O 1
ATOM 2266 N N . SER A 1 299 ? -12.961 -18.844 8.609 1 97.06 299 SER A N 1
ATOM 2267 C CA . SER A 1 299 ? -14.141 -19.703 8.734 1 97.06 299 SER A CA 1
ATOM 2268 C C . SER A 1 299 ? -15.398 -18.984 8.266 1 97.06 299 SER A C 1
ATOM 2270 O O . SER A 1 299 ? -16.25 -19.594 7.602 1 97.06 299 SER A O 1
ATOM 2272 N N . THR A 1 300 ? -15.492 -17.766 8.648 1 97.19 300 THR A N 1
ATOM 2273 C CA . THR A 1 300 ? -16.656 -16.984 8.266 1 97.19 300 THR A CA 1
ATOM 2274 C C . THR A 1 300 ? -16.734 -16.844 6.75 1 97.19 300 THR A C 1
ATOM 2276 O O . THR A 1 300 ? -17.812 -17 6.164 1 97.19 300 THR A O 1
ATOM 2279 N N . VAL A 1 301 ? -15.664 -16.562 6.078 1 97.81 301 VAL A N 1
ATOM 2280 C CA . VAL A 1 301 ? -15.633 -16.391 4.633 1 97.81 301 VAL A CA 1
ATOM 2281 C C . VAL A 1 301 ? -15.977 -17.703 3.936 1 97.81 301 VAL A C 1
ATOM 2283 O O . VAL A 1 301 ? -16.812 -17.734 3.035 1 97.81 301 VAL A O 1
ATOM 2286 N N . ARG A 1 302 ? -15.375 -18.797 4.383 1 97.25 302 ARG A N 1
ATOM 2287 C CA . ARG A 1 302 ? -15.625 -20.094 3.785 1 97.25 302 ARG A CA 1
ATOM 2288 C C . ARG A 1 302 ? -17.078 -20.516 3.975 1 97.25 302 ARG A C 1
ATOM 2290 O O . ARG A 1 302 ? -17.719 -21.016 3.045 1 97.25 302 ARG A O 1
ATOM 2297 N N . SER A 1 303 ? -17.562 -20.312 5.227 1 97.38 303 SER A N 1
ATOM 2298 C CA . SER A 1 303 ? -18.938 -20.688 5.527 1 97.38 303 SER A CA 1
ATOM 2299 C C . SER A 1 303 ? -19.938 -19.859 4.707 1 97.38 303 SER A C 1
ATOM 2301 O O . SER A 1 303 ? -20.969 -20.375 4.289 1 97.38 303 SER A O 1
ATOM 2303 N N . PHE A 1 304 ? -19.609 -18.641 4.523 1 97.25 304 PHE A N 1
ATOM 2304 C CA . PHE A 1 304 ? -20.453 -17.781 3.709 1 97.25 304 PHE A CA 1
ATOM 2305 C C . PHE A 1 304 ? -20.516 -18.297 2.273 1 97.25 304 PHE A C 1
ATOM 2307 O O . PHE A 1 304 ? -21.609 -18.359 1.686 1 97.25 304 PHE A O 1
ATOM 2314 N N . GLY A 1 305 ? -19.391 -18.578 1.675 1 95.69 305 GLY A N 1
ATOM 2315 C CA . GLY A 1 305 ? -19.344 -19.125 0.33 1 95.69 305 GLY A CA 1
ATOM 2316 C C . GLY A 1 305 ? -20.141 -20.422 0.189 1 95.69 305 GLY A C 1
ATOM 2317 O O . GLY A 1 305 ? -20.859 -20.594 -0.79 1 95.69 305 GLY A O 1
ATOM 2318 N N . LYS A 1 306 ? -20.031 -21.25 1.154 1 95.5 306 LYS A N 1
ATOM 2319 C CA . LYS A 1 306 ? -20.75 -22.516 1.128 1 95.5 306 LYS A CA 1
ATOM 2320 C C . LYS A 1 306 ? -22.25 -22.297 1.226 1 95.5 306 LYS A C 1
ATOM 2322 O O . LYS A 1 306 ? -23.031 -22.969 0.532 1 95.5 306 LYS A O 1
ATOM 2327 N N . LYS A 1 307 ? -22.625 -21.422 2.072 1 95.56 307 LYS A N 1
ATOM 2328 C CA . LYS A 1 307 ? -24.031 -21.172 2.35 1 95.56 307 LYS A CA 1
ATOM 2329 C C . LYS A 1 307 ? -24.703 -20.484 1.168 1 95.56 307 LYS A C 1
ATOM 2331 O O . LYS A 1 307 ? -25.859 -20.797 0.837 1 95.56 307 LYS A O 1
ATOM 2336 N N . HIS A 1 308 ? -24.047 -19.562 0.52 1 95 308 HIS A N 1
ATOM 2337 C CA . HIS A 1 308 ? -24.703 -18.703 -0.452 1 95 308 HIS A CA 1
ATOM 2338 C C . HIS A 1 308 ? -24.328 -19.078 -1.878 1 95 308 HIS A C 1
ATOM 2340 O O . HIS A 1 308 ? -24.875 -18.531 -2.838 1 95 308 HIS A O 1
ATOM 2346 N N . GLY A 1 309 ? -23.391 -19.984 -2.025 1 92.75 309 GLY A N 1
ATOM 2347 C CA . GLY A 1 309 ? -22.984 -20.438 -3.348 1 92.75 309 GLY A CA 1
ATOM 2348 C C . GLY A 1 309 ? -22 -19.5 -4.016 1 92.75 309 GLY A C 1
ATOM 2349 O O . GLY A 1 309 ? -21.375 -18.656 -3.35 1 92.75 309 GLY A O 1
ATOM 2350 N N . HIS A 1 310 ? -21.859 -19.719 -5.316 1 94.25 310 HIS A N 1
ATOM 2351 C CA . HIS A 1 310 ? -20.906 -18.922 -6.09 1 94.25 310 HIS A CA 1
ATOM 2352 C C . HIS A 1 310 ? -21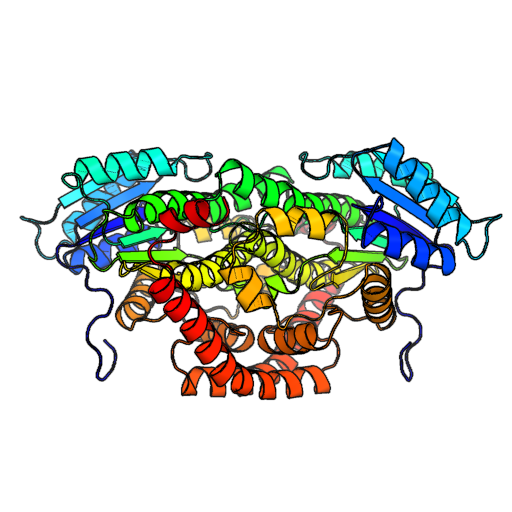.312 -17.453 -6.113 1 94.25 310 HIS A C 1
ATOM 2354 O O . HIS A 1 310 ? -22.469 -17.125 -6.352 1 94.25 310 HIS A O 1
ATOM 2360 N N . PRO A 1 311 ? -20.344 -16.484 -5.945 1 93.06 311 PRO A N 1
ATOM 2361 C CA . PRO A 1 311 ? -20.656 -15.055 -5.844 1 93.06 311 PRO A CA 1
ATOM 2362 C C . PRO A 1 311 ? -21.391 -14.523 -7.07 1 93.06 311 PRO A C 1
ATOM 2364 O O . PRO A 1 311 ? -22.062 -13.484 -6.988 1 93.06 311 PRO A O 1
ATOM 2367 N N . SER A 1 312 ? -21.25 -15.133 -8.211 1 88.69 312 SER A N 1
ATOM 2368 C CA . SER A 1 312 ? -21.969 -14.703 -9.406 1 88.69 312 SER A CA 1
ATOM 2369 C C . SER A 1 312 ? -23.484 -14.766 -9.18 1 88.69 312 SER A C 1
ATOM 2371 O O . SER A 1 312 ? -24.25 -14.164 -9.938 1 88.69 312 SER A O 1
ATOM 2373 N N . THR A 1 313 ? -23.891 -15.461 -8.148 1 85.44 313 THR A N 1
ATOM 2374 C CA . THR A 1 313 ? -25.312 -15.648 -7.898 1 85.44 313 THR A CA 1
ATOM 2375 C C . THR A 1 313 ? -25.828 -14.664 -6.848 1 85.44 313 THR A C 1
ATOM 2377 O O . THR A 1 313 ? -27.016 -14.617 -6.555 1 85.44 313 THR A O 1
ATOM 2380 N N . TYR A 1 314 ? -24.906 -13.969 -6.207 1 79.12 314 TYR A N 1
ATOM 2381 C CA . TYR A 1 314 ? -25.297 -13.062 -5.133 1 79.12 314 TYR A CA 1
ATOM 2382 C C . TYR A 1 314 ? -26.281 -12.008 -5.637 1 79.12 314 TYR A C 1
ATOM 2384 O O . TYR A 1 314 ? -27.141 -11.539 -4.883 1 79.12 314 TYR A O 1
ATOM 2392 N N . THR A 1 315 ? -26.062 -11.164 -6.652 1 62.81 315 THR A N 1
ATOM 2393 C CA . THR A 1 315 ? -26.922 -10.094 -7.133 1 62.81 315 THR A CA 1
ATOM 2394 C C . THR A 1 315 ? -28.328 -10.602 -7.402 1 62.81 315 THR A C 1
ATOM 2396 O O . THR A 1 315 ? -29.297 -9.828 -7.41 1 62.81 315 THR A O 1
ATOM 2399 N N . SER A 1 316 ? -28.562 -11.883 -7.746 1 49.44 316 SER A N 1
ATOM 2400 C CA . SER A 1 316 ? -29.938 -12.328 -7.926 1 49.44 316 SER A CA 1
ATOM 2401 C C . SER A 1 316 ? -30.703 -12.289 -6.609 1 49.44 316 SER A C 1
ATOM 2403 O O . SER A 1 316 ? -31.938 -12.406 -6.594 1 49.44 316 SER A O 1
ATOM 2405 N N . ILE A 1 317 ? -30.25 -12.258 -5.516 1 37.47 317 ILE A N 1
ATOM 2406 C CA . ILE A 1 317 ? -30.953 -12.25 -4.238 1 37.47 317 ILE A CA 1
ATOM 2407 C C . ILE A 1 317 ? -31.25 -10.805 -3.824 1 37.47 317 ILE A C 1
ATOM 2409 O O . ILE A 1 317 ? -32 -10.57 -2.883 1 37.47 317 ILE A O 1
ATOM 2413 N N . GLN A 1 318 ? -30.562 -9.773 -4.109 1 33.5 318 GLN A N 1
ATOM 2414 C CA . GLN A 1 318 ? -30.875 -8.445 -3.607 1 33.5 318 GLN A CA 1
ATOM 2415 C C . GLN A 1 318 ? -32 -7.793 -4.422 1 33.5 318 GLN A C 1
ATOM 2417 O O . GLN A 1 318 ? -32.344 -6.641 -4.18 1 33.5 318 GLN A O 1
ATOM 2422 N N . LYS A 1 319 ? -32.562 -8.492 -5.48 1 28.02 319 LYS A N 1
ATOM 2423 C CA . LYS A 1 319 ? -33.781 -7.898 -6.02 1 28.02 319 LYS A CA 1
ATOM 2424 C C . LYS A 1 319 ? -35 -8.289 -5.191 1 28.02 319 LYS A C 1
ATOM 2426 O O . LYS A 1 319 ? -35.219 -9.469 -4.895 1 28.02 319 LYS A O 1
ATOM 2431 N N . MET B 1 1 ? 10.82 -30.156 1.027 1 31.81 1 MET B N 1
ATOM 2432 C CA . MET B 1 1 ? 9.453 -29.672 0.873 1 31.81 1 MET B CA 1
ATOM 2433 C C . MET B 1 1 ? 8.758 -29.562 2.225 1 31.81 1 MET B C 1
ATOM 2435 O O . MET B 1 1 ? 9.297 -30.016 3.242 1 31.81 1 MET B O 1
ATOM 2439 N N . GLY B 1 2 ? 7.684 -30.016 2.785 1 34.19 2 GLY B N 1
ATOM 2440 C CA . GLY B 1 2 ? 7.438 -30.047 4.219 1 34.19 2 GLY B CA 1
ATOM 2441 C C . GLY B 1 2 ? 8.5 -30.812 4.988 1 34.19 2 GLY B C 1
ATOM 2442 O O . GLY B 1 2 ? 9.234 -31.625 4.41 1 34.19 2 GLY B O 1
ATOM 2443 N N . LEU B 1 3 ? 9.008 -30.75 5.953 1 40.69 3 LEU B N 1
ATOM 2444 C CA . LEU B 1 3 ? 9.172 -31.969 6.73 1 40.69 3 LEU B CA 1
ATOM 2445 C C . LEU B 1 3 ? 8.102 -33 6.371 1 40.69 3 LEU B C 1
ATOM 2447 O O . LEU B 1 3 ? 8.414 -34.156 6.133 1 40.69 3 LEU B O 1
ATOM 2451 N N . PHE B 1 4 ? 6.641 -33.062 6.785 1 50.97 4 PHE B N 1
ATOM 2452 C CA . PHE B 1 4 ? 5.609 -34.031 6.492 1 50.97 4 PHE B CA 1
ATOM 2453 C C . PHE B 1 4 ? 4.789 -33.625 5.277 1 50.97 4 PHE B C 1
ATOM 2455 O O . PHE B 1 4 ? 3.885 -34.344 4.855 1 50.97 4 PHE B O 1
ATOM 2462 N N . GLY B 1 5 ? 4.621 -32.219 4.672 1 64.31 5 GLY B N 1
ATOM 2463 C CA . GLY B 1 5 ? 3.592 -32.062 3.66 1 64.31 5 GLY B CA 1
ATOM 2464 C C . GLY B 1 5 ? 4.152 -31.922 2.256 1 64.31 5 GLY B C 1
ATOM 2465 O O . GLY B 1 5 ? 5.316 -31.547 2.078 1 64.31 5 GLY B O 1
ATOM 2466 N N . GLY B 1 6 ? 3.787 -32.594 1.244 1 86.56 6 GLY B N 1
ATOM 2467 C CA . GLY B 1 6 ? 4.09 -32.688 -0.176 1 86.56 6 GLY B CA 1
ATOM 2468 C C . GLY B 1 6 ? 4.203 -31.328 -0.837 1 86.56 6 GLY B C 1
ATOM 2469 O O . GLY B 1 6 ? 3.988 -30.297 -0.193 1 86.56 6 GLY B O 1
ATOM 2470 N N . ASN B 1 7 ? 4.852 -31.125 -1.958 1 95.81 7 ASN B N 1
ATOM 2471 C CA . ASN B 1 7 ? 4.93 -29.938 -2.799 1 95.81 7 ASN B CA 1
ATOM 2472 C C . ASN B 1 7 ? 3.553 -29.312 -3.008 1 95.81 7 ASN B C 1
ATOM 2474 O O . ASN B 1 7 ? 2.68 -29.906 -3.635 1 95.81 7 ASN B O 1
ATOM 2478 N N . LYS B 1 8 ? 3.396 -28.109 -2.449 1 97.19 8 LYS B N 1
ATOM 2479 C CA . LYS B 1 8 ? 2.09 -27.453 -2.459 1 97.19 8 LYS B CA 1
ATOM 2480 C C . LYS B 1 8 ? 1.864 -26.688 -3.762 1 97.19 8 LYS B C 1
ATOM 2482 O O . LYS B 1 8 ? 0.773 -26.172 -4 1 97.19 8 LYS B O 1
ATOM 2487 N N . MET B 1 9 ? 2.844 -26.641 -4.574 1 98 9 MET B N 1
ATOM 2488 C CA . MET B 1 9 ? 2.707 -26.016 -5.887 1 98 9 MET B CA 1
ATOM 2489 C C . MET B 1 9 ? 3.498 -26.781 -6.938 1 98 9 MET B C 1
ATOM 2491 O O . MET B 1 9 ? 4.438 -26.234 -7.531 1 98 9 MET B O 1
ATOM 2495 N N . PRO B 1 10 ? 3.145 -27.984 -7.129 1 98.12 10 PRO B N 1
ATOM 2496 C CA . PRO B 1 10 ? 3.803 -28.734 -8.203 1 98.12 10 PRO B CA 1
ATOM 2497 C C . PRO B 1 10 ? 3.6 -28.094 -9.578 1 98.12 10 PRO B C 1
ATOM 2499 O O . PRO B 1 10 ? 2.508 -27.609 -9.883 1 98.12 10 PRO B O 1
ATOM 2502 N N . VAL B 1 11 ? 4.68 -28.141 -10.453 1 98.62 11 VAL B N 1
ATOM 2503 C CA . VAL B 1 11 ? 4.586 -27.391 -11.695 1 98.62 11 VAL B CA 1
ATOM 2504 C C . VAL B 1 11 ? 4.75 -28.328 -12.891 1 98.62 11 VAL B C 1
ATOM 2506 O O . VAL B 1 11 ? 4.582 -27.906 -14.039 1 98.62 11 VAL B O 1
ATOM 2509 N N . GLN B 1 12 ? 5.184 -29.562 -12.594 1 98.25 12 GLN B N 1
ATOM 2510 C CA . GLN B 1 12 ? 5.387 -30.484 -13.703 1 98.25 12 GLN B CA 1
ATOM 2511 C C . GLN B 1 12 ? 4.117 -30.641 -14.531 1 98.25 12 GLN B C 1
ATOM 2513 O O . GLN B 1 12 ? 3.064 -31 -14 1 98.25 12 GLN B O 1
ATOM 2518 N N . GLY B 1 13 ? 4.176 -30.359 -15.797 1 97.88 13 GLY B N 1
ATOM 2519 C CA . GLY B 1 13 ? 3.051 -30.5 -16.703 1 97.88 13 GLY B CA 1
ATOM 2520 C C . GLY B 1 13 ? 2.062 -29.359 -16.609 1 97.88 13 GLY B C 1
ATOM 2521 O O . GLY B 1 13 ? 1.038 -29.344 -17.297 1 97.88 13 GLY B O 1
ATOM 2522 N N . LYS B 1 14 ? 2.318 -28.406 -15.734 1 98.5 14 LYS B N 1
ATOM 2523 C CA . LYS B 1 14 ? 1.451 -27.25 -15.578 1 98.5 14 LYS B CA 1
ATOM 2524 C C . LYS B 1 14 ? 1.957 -26.078 -16.422 1 98.5 14 LYS B C 1
ATOM 2526 O O . LYS B 1 14 ? 3.148 -25.984 -16.719 1 98.5 14 LYS B O 1
ATOM 2531 N N . THR B 1 15 ? 1.07 -25.203 -16.828 1 98.81 15 THR B N 1
ATOM 2532 C CA . THR B 1 15 ? 1.44 -24 -17.562 1 98.81 15 THR B CA 1
ATOM 2533 C C . THR B 1 15 ? 1.598 -22.828 -16.609 1 98.81 15 THR B C 1
ATOM 2535 O O . THR B 1 15 ? 0.671 -22.484 -15.859 1 98.81 15 THR B O 1
ATOM 2538 N N . VAL B 1 16 ? 2.789 -22.219 -16.594 1 98.94 16 VAL B N 1
ATOM 2539 C CA . VAL B 1 16 ? 3.102 -21.078 -15.75 1 98.94 16 VAL B CA 1
ATOM 2540 C C . VAL B 1 16 ? 3.311 -19.844 -16.625 1 98.94 16 VAL B C 1
ATOM 2542 O O . VAL B 1 16 ? 4.125 -19.844 -17.547 1 98.94 16 VAL B O 1
ATOM 2545 N N . LEU B 1 17 ? 2.51 -18.781 -16.391 1 99 17 LEU B N 1
ATOM 2546 C CA . LEU B 1 17 ? 2.709 -17.484 -17.016 1 99 17 LEU B CA 1
ATOM 2547 C C . LEU B 1 17 ? 3.494 -16.562 -16.094 1 99 17 LEU B C 1
ATOM 2549 O O . LEU B 1 17 ? 3.145 -16.391 -14.93 1 99 17 LEU B O 1
ATOM 2553 N N . ILE B 1 18 ? 4.586 -15.984 -16.594 1 98.94 18 ILE B N 1
ATOM 2554 C CA . ILE B 1 18 ? 5.453 -15.109 -15.812 1 98.94 18 ILE B CA 1
ATOM 2555 C C . ILE B 1 18 ? 5.562 -13.742 -16.484 1 98.94 18 ILE B C 1
ATOM 2557 O O . ILE B 1 18 ? 6.047 -13.641 -17.609 1 98.94 18 ILE B O 1
ATOM 2561 N N . THR B 1 19 ? 5.066 -12.695 -15.859 1 98.94 19 THR B N 1
ATOM 2562 C CA . THR B 1 19 ? 5.398 -11.352 -16.328 1 98.94 19 THR B CA 1
ATOM 2563 C C . THR B 1 19 ? 6.785 -10.938 -15.852 1 98.94 19 THR B C 1
ATOM 2565 O O . THR B 1 19 ? 7.207 -11.32 -14.758 1 98.94 19 THR B O 1
ATOM 2568 N N . GLY B 1 20 ? 7.457 -10.148 -16.656 1 98.25 20 GLY B N 1
ATOM 2569 C CA . GLY B 1 20 ? 8.836 -9.82 -16.328 1 98.25 20 GLY B CA 1
ATOM 2570 C C . GLY B 1 20 ? 9.773 -11.008 -16.453 1 98.25 20 GLY B C 1
ATOM 2571 O O . GLY B 1 20 ? 10.719 -11.148 -15.664 1 98.25 20 GLY B O 1
ATOM 2572 N N . GLY B 1 21 ? 9.531 -11.867 -17.406 1 98 21 GLY B N 1
ATOM 2573 C CA . GLY B 1 21 ? 10.25 -13.133 -17.484 1 98 21 GLY B CA 1
ATOM 2574 C C . GLY B 1 21 ? 11.484 -13.055 -18.359 1 98 21 GLY B C 1
ATOM 2575 O O . GLY B 1 21 ? 12.156 -14.062 -18.578 1 98 21 GLY B O 1
ATOM 2576 N N . SER B 1 22 ? 11.891 -11.844 -18.828 1 97.25 22 SER B N 1
ATOM 2577 C CA . SER B 1 22 ? 12.922 -11.75 -19.859 1 97.25 22 SER B CA 1
ATOM 2578 C C . SER B 1 22 ? 14.305 -11.57 -19.234 1 97.25 22 SER B C 1
ATOM 2580 O O . SER B 1 22 ? 15.32 -11.758 -19.922 1 97.25 22 SER B O 1
ATOM 2582 N N . GLU B 1 23 ? 14.438 -11.172 -17.984 1 95.94 23 GLU B N 1
ATOM 2583 C CA . GLU B 1 23 ? 15.719 -10.953 -17.328 1 95.94 23 GLU B CA 1
ATOM 2584 C C . GLU B 1 23 ? 15.586 -11.023 -15.812 1 95.94 23 GLU B C 1
ATOM 2586 O O . GLU B 1 23 ? 14.492 -11.211 -15.289 1 95.94 23 GLU B O 1
ATOM 2591 N N . GLY B 1 24 ? 16.703 -11.047 -15.164 1 96.88 24 GLY B N 1
ATOM 2592 C CA . GLY B 1 24 ? 16.734 -10.945 -13.711 1 96.88 24 GLY B CA 1
ATOM 2593 C C . GLY B 1 24 ? 16.031 -12.102 -13.016 1 96.88 24 GLY B C 1
ATOM 2594 O O . GLY B 1 24 ? 16.266 -13.266 -13.359 1 96.88 24 GLY B O 1
ATOM 2595 N N . MET B 1 25 ? 15.289 -11.758 -12 1 98 25 MET B N 1
ATOM 2596 C CA . MET B 1 25 ? 14.578 -12.758 -11.203 1 98 25 MET B CA 1
ATOM 2597 C C . MET B 1 25 ? 13.586 -13.539 -12.055 1 98 25 MET B C 1
ATOM 2599 O O . MET B 1 25 ? 13.453 -14.758 -11.898 1 98 25 MET B O 1
ATOM 2603 N N . GLY B 1 26 ? 12.914 -12.828 -12.977 1 98.62 26 GLY B N 1
ATOM 2604 C CA . GLY B 1 26 ? 11.922 -13.492 -13.812 1 98.62 26 GLY B CA 1
ATOM 2605 C C . GLY B 1 26 ? 12.516 -14.594 -14.672 1 98.62 26 GLY B C 1
ATOM 2606 O O . GLY B 1 26 ? 11.938 -15.68 -14.773 1 98.62 26 GLY B O 1
ATOM 2607 N N . LEU B 1 27 ? 13.625 -14.32 -15.25 1 98.75 27 LEU B N 1
ATOM 2608 C CA . LEU B 1 27 ? 14.297 -15.32 -16.062 1 98.75 27 LEU B CA 1
ATOM 2609 C C . LEU B 1 27 ? 14.797 -16.484 -15.211 1 98.75 27 LEU B C 1
ATOM 2611 O O . LEU B 1 27 ? 14.711 -17.641 -15.617 1 98.75 27 LEU B O 1
ATOM 2615 N N . ALA B 1 28 ? 15.328 -16.156 -14.039 1 98.88 28 ALA B N 1
ATOM 2616 C CA . ALA B 1 28 ? 15.797 -17.188 -13.125 1 98.88 28 ALA B CA 1
ATOM 2617 C C . ALA B 1 28 ? 14.656 -18.094 -12.688 1 98.88 28 ALA B C 1
ATOM 2619 O O . ALA B 1 28 ? 14.812 -19.328 -12.625 1 98.88 28 ALA B O 1
ATOM 2620 N N . VAL B 1 29 ? 13.516 -17.5 -12.398 1 98.94 29 VAL B N 1
ATOM 2621 C CA . VAL B 1 29 ? 12.32 -18.266 -12.031 1 98.94 29 VAL B CA 1
ATOM 2622 C C . VAL B 1 29 ? 11.906 -19.156 -13.195 1 98.94 29 VAL B C 1
ATOM 2624 O O . VAL B 1 29 ? 11.648 -20.359 -13 1 98.94 29 VAL B O 1
ATOM 2627 N N . ALA B 1 30 ? 11.844 -18.594 -14.367 1 98.94 30 ALA B N 1
ATOM 2628 C CA . ALA B 1 30 ? 11.461 -19.344 -15.555 1 98.94 30 ALA B CA 1
ATOM 2629 C C . ALA B 1 30 ? 12.375 -20.562 -15.75 1 98.94 30 ALA B C 1
ATOM 2631 O O . ALA B 1 30 ? 11.906 -21.672 -16 1 98.94 30 ALA B O 1
ATOM 2632 N N . THR B 1 31 ? 13.656 -20.312 -15.617 1 98.88 31 THR B N 1
ATOM 2633 C CA . THR B 1 31 ? 14.656 -21.359 -15.82 1 98.88 31 THR B CA 1
ATOM 2634 C C . THR B 1 31 ? 14.5 -22.469 -14.789 1 98.88 31 THR B C 1
ATOM 2636 O O . THR B 1 31 ? 14.523 -23.656 -15.141 1 98.88 31 THR B O 1
ATOM 2639 N N . GLN B 1 32 ? 14.305 -22.109 -13.586 1 98.94 32 GLN B N 1
ATOM 2640 C CA . GLN B 1 32 ? 14.195 -23.094 -12.516 1 98.94 32 GLN B CA 1
ATOM 2641 C C . GLN B 1 32 ? 12.875 -23.859 -12.609 1 98.94 32 GLN B C 1
ATOM 2643 O O . GLN B 1 32 ? 12.82 -25.047 -12.32 1 98.94 32 GLN B O 1
ATOM 2648 N N . LEU B 1 33 ? 11.773 -23.203 -12.992 1 98.94 33 LEU B N 1
ATOM 2649 C CA . LEU B 1 33 ? 10.5 -23.875 -13.156 1 98.94 33 LEU B CA 1
ATOM 2650 C C . LEU B 1 33 ? 10.531 -24.812 -14.367 1 98.94 33 LEU B C 1
ATOM 2652 O O . LEU B 1 33 ? 9.914 -25.875 -14.344 1 98.94 33 LEU B O 1
ATOM 2656 N N . SER B 1 34 ? 11.227 -24.359 -15.414 1 98.94 34 SER B N 1
ATOM 2657 C CA . SER B 1 34 ? 11.438 -25.219 -16.562 1 98.94 34 SER B CA 1
ATOM 2658 C C . SER B 1 34 ? 12.141 -26.516 -16.172 1 98.94 34 SER B C 1
ATOM 2660 O O . SER B 1 34 ? 11.742 -27.609 -16.594 1 98.94 34 SER B O 1
ATOM 2662 N N . ALA B 1 35 ? 13.109 -26.375 -15.328 1 98.88 35 ALA B N 1
ATOM 2663 C CA . ALA B 1 35 ? 13.883 -27.531 -14.852 1 98.88 35 ALA B CA 1
ATOM 2664 C C . ALA B 1 35 ? 13.031 -28.422 -13.961 1 98.88 35 ALA B C 1
ATOM 2666 O O . ALA B 1 35 ? 13.406 -29.562 -13.688 1 98.88 35 ALA B O 1
ATOM 2667 N N . LYS B 1 36 ? 11.883 -27.953 -13.602 1 98.75 36 LYS B N 1
ATOM 2668 C CA . LYS B 1 36 ? 10.969 -28.75 -12.781 1 98.75 36 LYS B CA 1
ATOM 2669 C C . LYS B 1 36 ? 9.797 -29.266 -13.609 1 98.75 36 LYS B C 1
ATOM 2671 O O . LYS B 1 36 ? 8.883 -29.906 -13.078 1 98.75 36 LYS B O 1
ATOM 2676 N N . GLY B 1 37 ? 9.797 -28.969 -14.914 1 98.88 37 GLY B N 1
ATOM 2677 C CA . GLY B 1 37 ? 8.867 -29.609 -15.82 1 98.88 37 GLY B CA 1
ATOM 2678 C C . GLY B 1 37 ? 7.715 -28.719 -16.234 1 98.88 37 GLY B C 1
ATOM 2679 O O . GLY B 1 37 ? 6.766 -29.188 -16.875 1 98.88 37 GLY B O 1
ATOM 2680 N N . ALA B 1 38 ? 7.781 -27.453 -15.945 1 98.88 38 ALA B N 1
ATOM 2681 C CA . ALA B 1 38 ? 6.684 -26.531 -16.25 1 98.88 38 ALA B CA 1
ATOM 2682 C C . ALA B 1 38 ? 6.684 -26.156 -17.734 1 98.88 38 ALA B C 1
ATOM 2684 O O . ALA B 1 38 ? 7.746 -26 -18.328 1 98.88 38 ALA B O 1
ATOM 2685 N N . ASP B 1 39 ? 5.488 -26.016 -18.344 1 98.88 39 ASP B N 1
ATOM 2686 C CA . ASP B 1 39 ? 5.316 -25.219 -19.562 1 98.88 39 ASP B CA 1
ATOM 2687 C C . ASP B 1 39 ? 5.324 -23.719 -19.25 1 98.88 39 ASP B C 1
ATOM 2689 O O . ASP B 1 39 ? 4.789 -23.297 -18.234 1 98.88 39 ASP B O 1
ATOM 2693 N N . LEU B 1 40 ? 5.953 -22.953 -20.125 1 98.94 40 LEU B N 1
ATOM 2694 C CA . LEU B 1 40 ? 6.176 -21.562 -19.734 1 98.94 40 LEU B CA 1
ATOM 2695 C C . LEU B 1 40 ? 5.617 -20.609 -20.797 1 98.94 40 LEU B C 1
ATOM 2697 O O . LEU B 1 40 ? 5.746 -20.859 -21.984 1 98.94 40 LEU B O 1
ATOM 2701 N N . ILE B 1 41 ? 4.938 -19.578 -20.312 1 98.94 41 ILE B N 1
ATOM 2702 C CA . ILE B 1 41 ? 4.621 -18.375 -21.078 1 98.94 41 ILE B CA 1
ATOM 2703 C C . ILE B 1 41 ? 5.305 -17.172 -20.453 1 98.94 41 ILE B C 1
ATOM 2705 O O . ILE B 1 41 ? 4.992 -16.781 -19.328 1 98.94 41 ILE B O 1
ATOM 2709 N N . LEU B 1 42 ? 6.23 -16.547 -21.172 1 98.94 42 LEU B N 1
ATOM 2710 C CA . LEU B 1 42 ? 6.965 -15.398 -20.672 1 98.94 42 LEU B CA 1
ATOM 2711 C C . LEU B 1 42 ? 6.434 -14.102 -21.266 1 98.94 42 LEU B C 1
ATOM 2713 O O . LEU B 1 42 ? 6.172 -14.031 -22.469 1 98.94 42 LEU B O 1
ATOM 2717 N N . VAL B 1 43 ? 6.199 -13.109 -20.438 1 98.94 43 VAL B N 1
ATOM 2718 C CA . VAL B 1 43 ? 5.633 -11.828 -20.859 1 98.94 43 VAL B CA 1
ATOM 2719 C C . VAL B 1 43 ? 6.617 -10.703 -20.547 1 98.94 43 VAL B C 1
ATOM 2721 O O . VAL B 1 43 ? 7.137 -10.617 -19.438 1 98.94 43 VAL B O 1
ATOM 2724 N N . SER B 1 44 ? 6.949 -9.898 -21.406 1 98.44 44 SER B N 1
ATOM 2725 C CA . SER B 1 44 ? 7.715 -8.664 -21.25 1 98.44 44 SER B CA 1
ATOM 2726 C C . SER B 1 44 ? 7.527 -7.742 -22.453 1 98.44 44 SER B C 1
ATOM 2728 O O . SER B 1 44 ? 6.738 -8.039 -23.344 1 98.44 44 SER B O 1
ATOM 2730 N N . ARG B 1 45 ? 8.219 -6.652 -22.547 1 96.94 45 ARG B N 1
ATOM 2731 C CA . ARG B 1 45 ? 8.008 -5.645 -23.578 1 96.94 45 ARG B CA 1
ATOM 2732 C C . ARG B 1 45 ? 8.812 -5.965 -24.828 1 96.94 45 ARG B C 1
ATOM 2734 O O . ARG B 1 45 ? 8.43 -5.578 -25.938 1 96.94 45 ARG B O 1
ATOM 2741 N N . SER B 1 46 ? 9.922 -6.66 -24.672 1 97.62 46 SER B N 1
ATOM 2742 C CA . SER B 1 46 ? 10.859 -6.832 -25.766 1 97.62 46 SER B CA 1
ATOM 2743 C C . SER B 1 46 ? 10.789 -8.242 -26.344 1 97.62 46 SER B C 1
ATOM 2745 O O . SER B 1 46 ? 11.188 -9.203 -25.688 1 97.62 46 SER B O 1
ATOM 2747 N N . ALA B 1 47 ? 10.43 -8.32 -27.625 1 98.19 47 ALA B N 1
ATOM 2748 C CA . ALA B 1 47 ? 10.367 -9.625 -28.266 1 98.19 47 ALA B CA 1
ATOM 2749 C C . ALA B 1 47 ? 11.75 -10.273 -28.328 1 98.19 47 ALA B C 1
ATOM 2751 O O . ALA B 1 47 ? 11.891 -11.477 -28.109 1 98.19 47 ALA B O 1
ATOM 2752 N N . ALA B 1 48 ? 12.727 -9.469 -28.641 1 98.44 48 ALA B N 1
ATOM 2753 C CA . ALA B 1 48 ? 14.086 -9.984 -28.766 1 98.44 48 ALA B CA 1
ATOM 2754 C C . ALA B 1 48 ? 14.578 -10.578 -27.438 1 98.44 48 ALA B C 1
ATOM 2756 O O . ALA B 1 48 ? 15.172 -11.656 -27.422 1 98.44 48 ALA B O 1
ATOM 2757 N N . LYS B 1 49 ? 14.352 -9.898 -26.328 1 98.06 49 LYS B N 1
ATOM 2758 C CA . LYS B 1 49 ? 14.75 -10.398 -25.016 1 98.06 49 LYS B CA 1
ATOM 2759 C C . LYS B 1 49 ? 13.961 -11.648 -24.641 1 98.06 49 LYS B C 1
ATOM 2761 O O . LYS B 1 49 ? 14.492 -12.562 -24 1 98.06 49 LYS B O 1
ATOM 2766 N N . LEU B 1 50 ? 12.719 -11.664 -25.062 1 98.75 50 LEU B N 1
ATOM 2767 C CA . LEU B 1 50 ? 11.867 -12.812 -24.781 1 98.75 50 LEU B CA 1
ATOM 2768 C C . LEU B 1 50 ? 12.336 -14.047 -25.547 1 98.75 50 LEU B C 1
ATOM 2770 O O . LEU B 1 50 ? 12.32 -15.156 -25.016 1 98.75 50 LEU B O 1
ATOM 2774 N N . GLU B 1 51 ? 12.648 -13.875 -26.75 1 98.62 51 GLU B N 1
ATOM 2775 C CA . GLU B 1 51 ? 13.164 -14.984 -27.547 1 98.62 51 GLU B CA 1
ATOM 2776 C C . GLU B 1 51 ? 14.414 -15.586 -26.922 1 98.62 51 GLU B C 1
ATOM 2778 O O . GLU B 1 51 ? 14.555 -16.812 -26.844 1 98.62 51 GLU B O 1
ATOM 2783 N N . GLU B 1 52 ? 15.297 -14.719 -26.469 1 98.69 52 GLU B N 1
ATOM 2784 C CA . GLU B 1 52 ? 16.5 -15.188 -25.781 1 98.69 52 GLU B CA 1
ATOM 2785 C C . GLU B 1 52 ? 16.141 -15.891 -24.469 1 98.69 52 GLU B C 1
ATOM 2787 O O . GLU B 1 52 ? 16.766 -16.906 -24.125 1 98.69 52 GLU B O 1
ATOM 2792 N N . ALA B 1 53 ? 15.211 -15.359 -23.766 1 98.81 53 ALA B N 1
ATOM 2793 C CA . ALA B 1 53 ? 14.766 -15.953 -22.516 1 98.81 53 ALA B CA 1
ATOM 2794 C C . ALA B 1 53 ? 14.164 -17.328 -22.734 1 98.81 53 ALA B C 1
ATOM 2796 O O . ALA B 1 53 ? 14.406 -18.25 -21.953 1 98.81 53 ALA B O 1
ATOM 2797 N N . ILE B 1 54 ? 13.391 -17.438 -23.797 1 98.75 54 ILE B N 1
ATOM 2798 C CA . ILE B 1 54 ? 12.773 -18.719 -24.125 1 98.75 54 ILE B CA 1
ATOM 2799 C C . ILE B 1 54 ? 13.859 -19.75 -24.422 1 98.75 54 ILE B C 1
ATOM 2801 O O . ILE B 1 54 ? 13.758 -20.906 -24 1 98.75 54 ILE B O 1
ATOM 2805 N N . LYS B 1 55 ? 14.875 -19.375 -25.125 1 98.62 55 LYS B N 1
ATOM 2806 C CA . LYS B 1 55 ? 15.984 -20.281 -25.406 1 98.62 55 LYS B CA 1
ATOM 2807 C C . LYS B 1 55 ? 16.641 -20.766 -24.109 1 98.62 55 LYS B C 1
ATOM 2809 O O . LYS B 1 55 ? 16.938 -21.953 -23.969 1 98.62 55 LYS B O 1
ATOM 2814 N N . THR B 1 56 ? 16.844 -19.828 -23.219 1 98.75 56 THR B N 1
ATOM 2815 C CA . THR B 1 56 ? 17.453 -20.156 -21.938 1 98.75 56 THR B CA 1
ATOM 2816 C C . THR B 1 56 ? 16.578 -21.109 -21.156 1 98.75 56 THR B C 1
ATOM 2818 O O . THR B 1 56 ? 17.062 -22.109 -20.609 1 98.75 56 THR B O 1
ATOM 2821 N N . ALA B 1 57 ? 15.297 -20.875 -21.094 1 98.69 57 ALA B N 1
ATOM 2822 C CA . ALA B 1 57 ? 14.359 -21.719 -20.359 1 98.69 57 ALA B CA 1
ATOM 2823 C C . ALA B 1 57 ? 14.266 -23.109 -20.984 1 98.69 57 ALA B C 1
ATOM 2825 O O . ALA B 1 57 ? 14.219 -24.125 -20.281 1 98.69 57 ALA B O 1
ATOM 2826 N N . LYS B 1 58 ? 14.219 -23.156 -22.297 1 98.5 58 LYS B N 1
ATOM 2827 C CA . LYS B 1 58 ? 14.148 -24.422 -23.016 1 98.5 58 LYS B CA 1
ATOM 2828 C C . LYS B 1 58 ? 15.375 -25.281 -22.734 1 98.5 58 LYS B C 1
ATOM 2830 O O . LYS B 1 58 ? 15.258 -26.516 -22.594 1 98.5 58 LYS B O 1
ATOM 2835 N N . ALA B 1 59 ? 16.5 -24.656 -22.688 1 98.62 59 ALA B N 1
ATOM 2836 C CA . ALA B 1 59 ? 17.75 -25.375 -22.438 1 98.62 59 ALA B CA 1
ATOM 2837 C C . ALA B 1 59 ? 17.734 -26.031 -21.062 1 98.62 59 ALA B C 1
ATOM 2839 O O . ALA B 1 59 ? 18.422 -27.031 -20.844 1 98.62 59 ALA B O 1
ATOM 2840 N N . ALA B 1 60 ? 16.906 -25.531 -20.156 1 98.69 60 ALA B N 1
ATOM 2841 C CA . ALA B 1 60 ? 16.875 -26.031 -18.781 1 98.69 60 ALA B CA 1
ATOM 2842 C C . ALA B 1 60 ? 15.734 -27.031 -18.594 1 98.69 60 ALA B C 1
ATOM 2844 O O . ALA B 1 60 ? 15.562 -27.578 -17.5 1 98.69 60 ALA B O 1
ATOM 2845 N N . ALA B 1 61 ? 15.016 -27.391 -19.625 1 98.81 61 ALA B N 1
ATOM 2846 C CA . ALA B 1 61 ? 13.789 -28.172 -19.516 1 98.81 61 ALA B CA 1
ATOM 2847 C C . ALA B 1 61 ? 14.07 -29.578 -19 1 98.81 61 ALA B C 1
ATOM 2849 O O . ALA B 1 61 ? 15.008 -30.234 -19.453 1 98.81 61 ALA B O 1
ATOM 2850 N N . LYS B 1 62 ? 13.258 -30 -18.016 1 98.56 62 LYS B N 1
ATOM 2851 C CA . LYS B 1 62 ? 13.328 -31.359 -17.516 1 98.56 62 LYS B CA 1
ATOM 2852 C C . LYS B 1 62 ? 12.945 -32.375 -18.609 1 98.56 62 LYS B C 1
ATOM 2854 O O . LYS B 1 62 ? 13.555 -33.438 -18.719 1 98.56 62 LYS B O 1
ATOM 2859 N N . TYR B 1 63 ? 11.938 -32 -19.359 1 98.25 63 TYR B N 1
ATOM 2860 C CA . TYR B 1 63 ? 11.445 -32.812 -20.469 1 98.25 63 TYR B CA 1
ATOM 2861 C C . TYR B 1 63 ? 11.43 -32.031 -21.766 1 98.25 63 TYR B C 1
ATOM 2863 O O . TYR B 1 63 ? 10.359 -31.672 -22.281 1 98.25 63 TYR B O 1
ATOM 2871 N N . PRO B 1 64 ? 12.523 -31.859 -22.422 1 97.12 64 PRO B N 1
ATOM 2872 C CA . PRO B 1 64 ? 12.68 -30.953 -23.562 1 97.12 64 PRO B CA 1
ATOM 2873 C C . PRO B 1 64 ? 11.766 -31.328 -24.734 1 97.12 64 PRO B C 1
ATOM 2875 O O . PRO B 1 64 ? 11.367 -30.453 -25.5 1 97.12 64 PRO B O 1
ATOM 2878 N N . SER B 1 65 ? 11.344 -32.562 -24.859 1 96.94 65 SER B N 1
ATOM 2879 C CA . SER B 1 65 ? 10.578 -33 -26.016 1 96.94 65 SER B CA 1
ATOM 2880 C C . SER B 1 65 ? 9.094 -32.719 -25.828 1 96.94 65 SER B C 1
ATOM 2882 O O . SER B 1 65 ? 8.352 -32.594 -26.812 1 96.94 65 SER B O 1
ATOM 2884 N N . THR B 1 66 ? 8.664 -32.562 -24.609 1 97.75 66 THR B N 1
ATOM 2885 C CA . THR B 1 66 ? 7.223 -32.469 -24.406 1 97.75 66 THR B CA 1
ATOM 2886 C C . THR B 1 66 ? 6.836 -31.109 -23.844 1 97.75 66 THR B C 1
ATOM 2888 O O . THR B 1 66 ? 5.695 -30.672 -24 1 97.75 66 THR B O 1
ATOM 2891 N N . GLN B 1 67 ? 7.746 -30.453 -23.156 1 98.62 67 GLN B N 1
ATOM 2892 C CA . GLN B 1 67 ? 7.434 -29.156 -22.578 1 98.62 67 GLN B CA 1
ATOM 2893 C C . GLN B 1 67 ? 7.211 -28.094 -23.656 1 98.62 67 GLN B C 1
ATOM 2895 O O . GLN B 1 67 ? 7.867 -28.125 -24.703 1 98.62 67 GLN B O 1
ATOM 2900 N N . ARG B 1 68 ? 6.293 -27.172 -23.406 1 98.69 68 ARG B N 1
ATOM 2901 C CA . ARG B 1 68 ? 5.945 -26.125 -24.359 1 98.69 68 ARG B CA 1
ATOM 2902 C C . ARG B 1 68 ? 6.348 -24.75 -23.859 1 98.69 68 ARG B C 1
ATOM 2904 O O . ARG B 1 68 ? 6.285 -24.484 -22.656 1 98.69 68 ARG B O 1
ATOM 2911 N N . PHE B 1 69 ? 6.812 -23.938 -24.734 1 98.75 69 PHE B N 1
ATOM 2912 C CA . PHE B 1 69 ? 7.305 -22.594 -24.422 1 98.75 69 PHE B CA 1
ATOM 2913 C C . PHE B 1 69 ? 6.715 -21.562 -25.375 1 98.75 69 PHE B C 1
ATOM 2915 O O . PHE B 1 69 ? 6.621 -21.797 -26.578 1 98.75 69 PHE B O 1
ATOM 2922 N N . HIS B 1 70 ? 6.23 -20.438 -24.828 1 98.75 70 HIS B N 1
ATOM 2923 C CA . HIS B 1 70 ? 5.645 -19.344 -25.578 1 98.75 70 HIS B CA 1
ATOM 2924 C C . HIS B 1 70 ? 5.996 -18 -24.953 1 98.75 70 HIS B C 1
ATOM 2926 O O . HIS B 1 70 ? 6.492 -17.938 -23.812 1 98.75 70 HIS B O 1
ATOM 2932 N N . TYR B 1 71 ? 5.988 -16.984 -25.719 1 98.81 71 TYR B N 1
ATOM 2933 C CA . TYR B 1 71 ? 6.137 -15.648 -25.156 1 98.81 71 TYR B CA 1
ATOM 2934 C C . TYR B 1 71 ? 5.078 -14.703 -25.719 1 98.81 71 TYR B C 1
ATOM 2936 O O . TYR B 1 71 ? 4.547 -14.922 -26.812 1 98.81 71 TYR B O 1
ATOM 2944 N N . ILE B 1 72 ? 4.672 -13.719 -24.969 1 98.88 72 ILE B N 1
ATOM 2945 C CA . ILE B 1 72 ? 3.736 -12.664 -25.344 1 98.88 72 ILE B CA 1
ATOM 2946 C C . ILE B 1 72 ? 4.352 -11.297 -25.031 1 98.88 72 ILE B C 1
ATOM 2948 O O . ILE B 1 72 ? 4.816 -11.055 -23.922 1 98.88 72 ILE B O 1
ATOM 2952 N N . THR B 1 73 ? 4.426 -10.414 -26.062 1 98.75 73 THR B N 1
ATOM 2953 C CA . THR B 1 73 ? 4.918 -9.062 -25.844 1 98.75 73 THR B CA 1
ATOM 2954 C C . THR B 1 73 ? 3.812 -8.164 -25.281 1 98.75 73 THR B C 1
ATOM 2956 O O . THR B 1 73 ? 2.734 -8.062 -25.875 1 98.75 73 THR B O 1
ATOM 2959 N N . ALA B 1 74 ? 4.078 -7.566 -24.125 1 98.75 74 ALA B N 1
ATOM 2960 C CA . ALA B 1 74 ? 3.107 -6.66 -23.531 1 98.75 74 ALA B CA 1
ATOM 2961 C C . ALA B 1 74 ? 3.791 -5.676 -22.578 1 98.75 74 ALA B C 1
ATOM 2963 O O . ALA B 1 74 ? 4.797 -6.008 -21.953 1 98.75 74 ALA B O 1
ATOM 2964 N N . ASP B 1 75 ? 3.305 -4.465 -22.562 1 98.44 75 ASP B N 1
ATOM 2965 C CA . ASP B 1 75 ? 3.664 -3.463 -21.562 1 98.44 75 ASP B CA 1
ATOM 2966 C C . ASP B 1 75 ? 2.678 -3.473 -20.391 1 98.44 75 ASP B C 1
ATOM 2968 O O . ASP B 1 75 ? 1.54 -3.02 -20.531 1 98.44 75 ASP B O 1
ATOM 2972 N N . VAL B 1 76 ? 3.191 -3.914 -19.234 1 98.44 76 VAL B N 1
ATOM 2973 C CA . VAL B 1 76 ? 2.283 -4.164 -18.125 1 98.44 76 VAL B CA 1
ATOM 2974 C C . VAL B 1 76 ? 1.769 -2.836 -17.562 1 98.44 76 VAL B C 1
ATOM 2976 O O . VAL B 1 76 ? 0.816 -2.812 -16.781 1 98.44 76 VAL B O 1
ATOM 2979 N N . SER B 1 77 ? 2.375 -1.701 -17.906 1 97.31 77 SER B N 1
ATOM 2980 C CA . SER B 1 77 ? 1.938 -0.401 -17.406 1 97.31 77 SER B CA 1
ATOM 2981 C C . SER B 1 77 ? 0.697 0.086 -18.156 1 97.31 77 SER B C 1
ATOM 2983 O O . SER B 1 77 ? 0.053 1.049 -17.734 1 97.31 77 SER B O 1
ATOM 2985 N N . VAL B 1 78 ? 0.379 -0.536 -19.312 1 97 78 VAL B N 1
ATOM 2986 C CA . VAL B 1 78 ? -0.76 -0.126 -20.125 1 97 78 VAL B CA 1
ATOM 2987 C C . VAL B 1 78 ? -2.051 -0.679 -19.516 1 97 78 VAL B C 1
ATOM 2989 O O . VAL B 1 78 ? -2.176 -1.887 -19.312 1 97 78 VAL B O 1
ATOM 2992 N N . PRO B 1 79 ? -3 0.188 -19.281 1 94.69 79 PRO B N 1
ATOM 2993 C CA . PRO B 1 79 ? -4.27 -0.296 -18.734 1 94.69 79 PRO B CA 1
ATOM 2994 C C . PRO B 1 79 ? -4.891 -1.404 -19.578 1 94.69 79 PRO B C 1
ATOM 2996 O O . PRO B 1 79 ? -4.859 -1.339 -20.812 1 94.69 79 PRO B O 1
ATOM 2999 N N . SER B 1 80 ? -5.355 -2.471 -19.016 1 91.75 80 SER B N 1
ATOM 3000 C CA . SER B 1 80 ? -6.113 -3.57 -19.609 1 91.75 80 SER B CA 1
ATOM 3001 C C . SER B 1 80 ? -5.211 -4.477 -20.438 1 91.75 80 SER B C 1
ATOM 3003 O O . SER B 1 80 ? -5.699 -5.312 -21.203 1 91.75 80 SER B O 1
ATOM 3005 N N . TYR B 1 81 ? -3.9 -4.328 -20.328 1 97.88 81 TYR B N 1
ATOM 3006 C CA . TYR B 1 81 ? -2.992 -5.188 -21.078 1 97.88 81 TYR B CA 1
ATOM 3007 C C . TYR B 1 81 ? -3.279 -6.656 -20.797 1 97.88 81 TYR B C 1
ATOM 3009 O O . TYR B 1 81 ? -3.084 -7.508 -21.672 1 97.88 81 TYR B O 1
ATOM 3017 N N . ALA B 1 82 ? -3.773 -6.941 -19.625 1 98.5 82 ALA B N 1
ATOM 3018 C CA . ALA B 1 82 ? -3.812 -8.297 -19.094 1 98.5 82 ALA B CA 1
ATOM 3019 C C . ALA B 1 82 ? -4.895 -9.125 -19.781 1 98.5 82 ALA B C 1
ATOM 3021 O O . ALA B 1 82 ? -4.746 -10.336 -19.938 1 98.5 82 ALA B O 1
ATOM 3022 N N . ASP B 1 83 ? -5.973 -8.461 -20.172 1 97.94 83 ASP B N 1
ATOM 3023 C CA . ASP B 1 83 ? -7.047 -9.188 -20.844 1 97.94 83 ASP B CA 1
ATOM 3024 C C . ASP B 1 83 ? -6.539 -9.859 -22.109 1 97.94 83 ASP B C 1
ATOM 3026 O O . ASP B 1 83 ? -6.816 -11.039 -22.359 1 97.94 83 ASP B O 1
ATOM 3030 N N . GLY B 1 84 ? -5.828 -9.07 -22.891 1 98.44 84 GLY B N 1
ATOM 3031 C CA . GLY B 1 84 ? -5.262 -9.633 -24.109 1 98.44 84 GLY B CA 1
ATOM 3032 C C . GLY B 1 84 ? -4.23 -10.711 -23.844 1 98.44 84 GLY B C 1
ATOM 3033 O O . GLY B 1 84 ? -4.199 -11.727 -24.531 1 98.44 84 GLY B O 1
ATOM 3034 N N . VAL B 1 85 ? -3.426 -10.555 -22.828 1 98.88 85 VAL B N 1
ATOM 3035 C CA . VAL B 1 85 ? -2.387 -11.523 -22.484 1 98.88 85 VAL B CA 1
ATOM 3036 C C . VAL B 1 85 ? -3.025 -12.836 -22.047 1 98.88 85 VAL B C 1
ATOM 3038 O O . VAL B 1 85 ? -2.605 -13.914 -22.484 1 98.88 85 VAL B O 1
ATOM 3041 N N . VAL B 1 86 ? -4.051 -12.781 -21.203 1 98.81 86 VAL B N 1
ATOM 3042 C CA . VAL B 1 86 ? -4.719 -13.977 -20.703 1 98.81 86 VAL B CA 1
ATOM 3043 C C . VAL B 1 86 ? -5.422 -14.695 -21.844 1 98.81 86 VAL B C 1
ATOM 3045 O O . VAL B 1 86 ? -5.398 -15.93 -21.922 1 98.81 86 VAL B O 1
ATOM 3048 N N . ALA B 1 87 ? -6.051 -13.906 -22.719 1 98.69 87 ALA B N 1
ATOM 3049 C CA . ALA B 1 87 ? -6.711 -14.5 -23.875 1 98.69 87 ALA B CA 1
ATOM 3050 C C . ALA B 1 87 ? -5.711 -15.242 -24.75 1 98.69 87 ALA B C 1
ATOM 3052 O O . ALA B 1 87 ? -5.957 -16.375 -25.156 1 98.69 87 ALA B O 1
ATOM 3053 N N . ASP B 1 88 ? -4.598 -14.602 -25.094 1 98.75 88 ASP B N 1
ATOM 3054 C CA . ASP B 1 88 ? -3.557 -15.211 -25.922 1 98.75 88 ASP B CA 1
ATOM 3055 C C . ASP B 1 88 ? -2.986 -16.453 -25.25 1 98.75 88 ASP B C 1
ATOM 3057 O O . ASP B 1 88 ? -2.775 -17.484 -25.906 1 98.75 88 ASP B O 1
ATOM 3061 N N . ALA B 1 89 ? -2.697 -16.375 -23.953 1 98.88 89 ALA B N 1
ATOM 3062 C CA . ALA B 1 89 ? -2.16 -17.5 -23.188 1 98.88 89 ALA B CA 1
ATOM 3063 C C . ALA B 1 89 ? -3.123 -18.688 -23.203 1 98.88 89 ALA B C 1
ATOM 3065 O O . ALA B 1 89 ? -2.705 -19.844 -23.375 1 98.88 89 ALA B O 1
ATOM 3066 N N . THR B 1 90 ? -4.379 -18.375 -23 1 98.69 90 THR B N 1
ATOM 3067 C CA . THR B 1 90 ? -5.414 -19.406 -22.969 1 98.69 90 THR B CA 1
ATOM 3068 C C . THR B 1 90 ? -5.539 -20.094 -24.328 1 98.69 90 THR B C 1
ATOM 3070 O O . THR B 1 90 ? -5.633 -21.328 -24.406 1 98.69 90 THR B O 1
ATOM 3073 N N . ALA B 1 91 ? -5.547 -19.266 -25.359 1 98.62 91 ALA B N 1
ATOM 3074 C CA . ALA B 1 91 ? -5.613 -19.828 -26.703 1 98.62 91 ALA B CA 1
ATOM 3075 C C . ALA B 1 91 ? -4.426 -20.734 -26.984 1 98.62 91 ALA B C 1
ATOM 3077 O O . ALA B 1 91 ? -4.594 -21.844 -27.5 1 98.62 91 ALA B O 1
ATOM 3078 N N . TRP B 1 92 ? -3.26 -20.328 -26.625 1 98.69 92 TRP B N 1
ATOM 3079 C CA . TRP B 1 92 ? -2.045 -21.109 -26.828 1 98.69 92 TRP B CA 1
ATOM 3080 C C . TRP B 1 92 ? -2.074 -22.391 -26 1 98.69 92 TRP B C 1
ATOM 3082 O O . TRP B 1 92 ? -1.526 -23.406 -26.406 1 98.69 92 TRP B O 1
ATOM 3092 N N . ASN B 1 93 ? -2.676 -22.297 -24.844 1 98.19 93 ASN B N 1
ATOM 3093 C CA . ASN B 1 93 ? -2.697 -23.391 -23.875 1 98.19 93 ASN B CA 1
ATOM 3094 C C . ASN B 1 93 ? -3.895 -24.312 -24.094 1 98.19 93 ASN B C 1
ATOM 3096 O O . ASN B 1 93 ? -4.418 -24.891 -23.141 1 98.19 93 ASN B O 1
ATOM 3100 N N . GLY B 1 94 ? -4.422 -24.391 -25.312 1 97.12 94 GLY B N 1
ATOM 3101 C CA . GLY B 1 94 ? -5.48 -25.328 -25.656 1 97.12 94 GLY B CA 1
ATOM 3102 C C . GLY B 1 94 ? -6.832 -24.938 -25.094 1 97.12 94 GLY B C 1
ATOM 3103 O O . GLY B 1 94 ? -7.637 -25.797 -24.719 1 97.12 94 GLY B O 1
ATOM 3104 N N . GLY B 1 95 ? -7.016 -23.688 -24.875 1 96.94 95 GLY B N 1
ATOM 3105 C CA . GLY B 1 95 ? -8.297 -23.188 -24.391 1 96.94 95 GLY B CA 1
ATOM 3106 C C . GLY B 1 95 ? -8.383 -23.125 -22.875 1 96.94 95 GLY B C 1
ATOM 3107 O O . GLY B 1 95 ? -9.43 -22.781 -22.328 1 96.94 95 GLY B O 1
ATOM 3108 N N . ARG B 1 96 ? -7.277 -23.469 -22.25 1 96.75 96 ARG B N 1
ATOM 3109 C CA . ARG B 1 96 ? -7.246 -23.438 -20.797 1 96.75 96 ARG B CA 1
ATOM 3110 C C . ARG B 1 96 ? -6.367 -22.297 -20.297 1 96.75 96 ARG B C 1
ATOM 3112 O O . ARG B 1 96 ? -5.27 -22.078 -20.812 1 96.75 96 ARG B O 1
ATOM 3119 N N . ALA B 1 97 ? -6.914 -21.609 -19.297 1 98.06 97 ALA B N 1
ATOM 3120 C CA . ALA B 1 97 ? -6.082 -20.594 -18.672 1 98.06 97 ALA B CA 1
ATOM 3121 C C . ALA B 1 97 ? -4.859 -21.219 -18 1 98.06 97 ALA B C 1
ATOM 3123 O O . ALA B 1 97 ? -4.887 -22.375 -17.594 1 98.06 97 ALA B O 1
ATOM 3124 N N . PRO B 1 98 ? -3.748 -20.422 -17.875 1 98.69 98 PRO B N 1
ATOM 3125 C CA . PRO B 1 98 ? -2.57 -20.953 -17.188 1 98.69 98 PRO B CA 1
ATOM 3126 C C . PRO B 1 98 ? -2.881 -21.406 -15.758 1 98.69 98 PRO B C 1
ATOM 3128 O O . PRO B 1 98 ? -3.762 -20.828 -15.102 1 98.69 98 PRO B O 1
ATOM 3131 N N . ASP B 1 99 ? -2.143 -22.375 -15.258 1 98.75 99 ASP B N 1
ATOM 3132 C CA . ASP B 1 99 ? -2.357 -22.938 -13.922 1 98.75 99 ASP B CA 1
ATOM 3133 C C . ASP B 1 99 ? -1.786 -22.016 -12.852 1 98.75 99 ASP B C 1
ATOM 3135 O O . ASP B 1 99 ? -2.312 -21.953 -11.734 1 98.75 99 ASP B O 1
ATOM 3139 N N . ILE B 1 100 ? -0.675 -21.438 -13.156 1 98.94 100 ILE B N 1
ATOM 3140 C CA . ILE B 1 100 ? 0.056 -20.562 -12.25 1 98.94 100 ILE B CA 1
ATOM 3141 C C . ILE B 1 100 ? 0.413 -19.25 -12.961 1 98.94 100 ILE B C 1
ATOM 3143 O O . ILE B 1 100 ? 0.864 -19.266 -14.109 1 98.94 100 ILE B O 1
ATOM 3147 N N . VAL B 1 101 ? 0.086 -18.141 -12.367 1 98.94 101 VAL B N 1
ATOM 3148 C CA . VAL B 1 101 ? 0.506 -16.828 -12.859 1 98.94 101 VAL B CA 1
ATOM 3149 C C . VAL B 1 101 ? 1.402 -16.156 -11.82 1 98.94 101 VAL B C 1
ATOM 3151 O O . VAL B 1 101 ? 1.019 -16.016 -10.656 1 98.94 101 VAL B O 1
ATOM 3154 N N . TRP B 1 102 ? 2.604 -15.852 -12.211 1 99 102 TRP B N 1
ATOM 3155 C CA . TRP B 1 102 ? 3.576 -15.18 -11.359 1 99 102 TRP B CA 1
ATOM 3156 C C . TRP B 1 102 ? 3.949 -13.82 -11.922 1 99 102 TRP B C 1
ATOM 3158 O O . TRP B 1 102 ? 4.633 -13.727 -12.945 1 99 102 TRP B O 1
ATOM 3168 N N . CYS B 1 103 ? 3.504 -12.766 -11.266 1 98.94 103 CYS B N 1
ATOM 3169 C CA . CYS B 1 103 ? 3.787 -11.398 -11.688 1 98.94 103 CYS B CA 1
ATOM 3170 C C . CYS B 1 103 ? 5.105 -10.914 -11.094 1 98.94 103 CYS B C 1
ATOM 3172 O O . CYS B 1 103 ? 5.188 -10.625 -9.898 1 98.94 103 CYS B O 1
ATOM 3174 N N . ILE B 1 104 ? 6.141 -10.711 -11.984 1 98.81 104 ILE B N 1
ATOM 3175 C CA . ILE B 1 104 ? 7.461 -10.336 -11.492 1 98.81 104 ILE B CA 1
ATOM 3176 C C . ILE B 1 104 ? 7.875 -8.992 -12.094 1 98.81 104 ILE B C 1
ATOM 3178 O O . ILE B 1 104 ? 8.805 -8.352 -11.609 1 98.81 104 ILE B O 1
ATOM 3182 N N . ALA B 1 105 ? 7.156 -8.539 -13.172 1 98.12 105 ALA B N 1
ATOM 3183 C CA . ALA B 1 105 ? 7.488 -7.254 -13.789 1 98.12 105 ALA B CA 1
ATOM 3184 C C . ALA B 1 105 ? 7.48 -6.129 -12.758 1 98.12 105 ALA B C 1
ATOM 3186 O O . ALA B 1 105 ? 6.594 -6.066 -11.906 1 98.12 105 ALA B O 1
ATOM 3187 N N . GLY B 1 106 ? 8.438 -5.32 -12.75 1 96.56 106 GLY B N 1
ATOM 3188 C CA . GLY B 1 106 ? 8.555 -4.195 -11.836 1 96.56 106 GLY B CA 1
ATOM 3189 C C . GLY B 1 106 ? 9.758 -3.312 -12.133 1 96.56 106 GLY B C 1
ATOM 3190 O O . GLY B 1 106 ? 10.633 -3.691 -12.906 1 96.56 106 GLY B O 1
ATOM 3191 N N . VAL B 1 107 ? 9.734 -2.107 -11.531 1 95.94 107 VAL B N 1
ATOM 3192 C CA . VAL B 1 107 ? 10.836 -1.161 -11.672 1 95.94 107 VAL B CA 1
ATOM 3193 C C . VAL B 1 107 ? 11.008 -0.362 -10.383 1 95.94 107 VAL B C 1
ATOM 3195 O O . VAL B 1 107 ? 10.039 -0.168 -9.633 1 95.94 107 VAL B O 1
ATOM 3198 N N . SER B 1 108 ? 12.172 -0.027 -10.078 1 96.56 108 SER B N 1
ATOM 3199 C CA . SER B 1 108 ? 12.5 0.855 -8.961 1 96.56 108 SER B CA 1
ATOM 3200 C C . SER B 1 108 ? 13.438 1.973 -9.398 1 96.56 108 SER B C 1
ATOM 3202 O O . SER B 1 108 ? 14.453 1.718 -10.055 1 96.56 108 SER B O 1
ATOM 3204 N N . VAL B 1 109 ? 13.117 3.209 -9.125 1 96.12 109 VAL B N 1
ATOM 3205 C CA . VAL B 1 109 ? 13.977 4.367 -9.352 1 96.12 109 VAL B CA 1
ATOM 3206 C C . VAL B 1 109 ? 14.195 5.117 -8.039 1 96.12 109 VAL B C 1
ATOM 3208 O O . VAL B 1 109 ? 13.547 6.133 -7.781 1 96.12 109 VAL B O 1
ATOM 3211 N N . PRO B 1 110 ? 15.141 4.645 -7.238 1 96.75 110 PRO B N 1
ATOM 3212 C CA . PRO B 1 110 ? 15.367 5.293 -5.945 1 96.75 110 PRO B CA 1
ATOM 3213 C C . PRO B 1 110 ? 15.859 6.73 -6.086 1 96.75 110 PRO B C 1
ATOM 3215 O O . PRO B 1 110 ? 16.844 6.988 -6.793 1 96.75 110 PRO B O 1
ATOM 3218 N N . LYS B 1 111 ? 15.242 7.609 -5.52 1 96.56 111 LYS B N 1
ATOM 3219 C CA . LYS B 1 111 ? 15.484 9.047 -5.5 1 96.56 111 LYS B CA 1
ATOM 3220 C C . LYS B 1 111 ? 14.727 9.719 -4.355 1 96.56 111 LYS B C 1
ATOM 3222 O O . LYS B 1 111 ? 13.648 9.266 -3.969 1 96.56 111 LYS B O 1
ATOM 3227 N N . LEU B 1 112 ? 15.305 10.75 -3.732 1 97.56 112 LEU B N 1
ATOM 3228 C CA . LEU B 1 112 ? 14.555 11.469 -2.713 1 97.56 112 LEU B CA 1
ATOM 3229 C C . LEU B 1 112 ? 13.258 12.031 -3.289 1 97.56 112 LEU B C 1
ATOM 3231 O O . LEU B 1 112 ? 13.227 12.477 -4.438 1 97.56 112 LEU B O 1
ATOM 3235 N N . PHE B 1 113 ? 12.234 12.062 -2.529 1 98.12 113 PHE B N 1
ATOM 3236 C CA . PHE B 1 113 ? 10.859 12.281 -2.961 1 98.12 113 PHE B CA 1
ATOM 3237 C C . PHE B 1 113 ? 10.711 13.641 -3.629 1 98.12 113 PHE B C 1
ATOM 3239 O O . PHE B 1 113 ? 10.141 13.742 -4.719 1 98.12 113 PHE B O 1
ATOM 3246 N N . VAL B 1 114 ? 11.219 14.688 -3.064 1 96.5 114 VAL B N 1
ATOM 3247 C CA . VAL B 1 114 ? 11.016 16.047 -3.572 1 96.5 114 VAL B CA 1
ATOM 3248 C C . VAL B 1 114 ? 11.828 16.25 -4.848 1 96.5 114 VAL B C 1
ATOM 3250 O O . VAL B 1 114 ? 11.539 17.141 -5.641 1 96.5 114 VAL B O 1
ATOM 3253 N N . GLU B 1 115 ? 12.82 15.344 -5.078 1 94.38 115 GLU B N 1
ATOM 3254 C CA . GLU B 1 115 ? 13.68 15.438 -6.258 1 94.38 115 GLU B CA 1
ATOM 3255 C C . GLU B 1 115 ? 13.141 14.578 -7.398 1 94.38 115 GLU B C 1
ATOM 3257 O O . GLU B 1 115 ? 13.609 14.68 -8.531 1 94.38 115 GLU B O 1
ATOM 3262 N N . THR B 1 116 ? 12.242 13.773 -7.078 1 95.19 116 THR B N 1
ATOM 3263 C CA . THR B 1 116 ? 11.703 12.852 -8.078 1 95.19 116 THR B CA 1
ATOM 3264 C C . THR B 1 116 ? 10.656 13.531 -8.938 1 95.19 116 THR B C 1
ATOM 3266 O O . THR B 1 116 ? 9.734 14.164 -8.422 1 95.19 116 THR B O 1
ATOM 3269 N N . GLU B 1 117 ? 10.773 13.367 -10.25 1 94.81 117 GLU B N 1
ATOM 3270 C CA . GLU B 1 117 ? 9.742 13.883 -11.141 1 94.81 117 GLU B CA 1
ATOM 3271 C C . GLU B 1 117 ? 8.406 13.18 -10.906 1 94.81 117 GLU B C 1
ATOM 3273 O O . GLU B 1 117 ? 8.359 11.961 -10.727 1 94.81 117 GLU B O 1
ATOM 3278 N N . ALA B 1 118 ? 7.328 13.977 -10.914 1 94.12 118 ALA B N 1
ATOM 3279 C CA . ALA B 1 118 ? 5.992 13.453 -10.641 1 94.12 118 ALA B CA 1
ATOM 3280 C C . ALA B 1 118 ? 5.645 12.32 -11.594 1 94.12 118 ALA B C 1
ATOM 3282 O O . ALA B 1 118 ? 4.992 11.352 -11.203 1 94.12 118 ALA B O 1
ATOM 3283 N N . VAL B 1 119 ? 6.066 12.445 -12.758 1 94.31 119 VAL B N 1
ATOM 3284 C CA . VAL B 1 119 ? 5.75 11.453 -13.781 1 94.31 119 VAL B CA 1
ATOM 3285 C C . VAL B 1 119 ? 6.391 10.117 -13.414 1 94.31 119 VAL B C 1
ATOM 3287 O O . VAL B 1 119 ? 5.82 9.055 -13.68 1 94.31 119 VAL B O 1
ATOM 3290 N N . LEU B 1 120 ? 7.562 10.133 -12.797 1 94.5 120 LEU B N 1
ATOM 3291 C CA . LEU B 1 120 ? 8.258 8.906 -12.398 1 94.5 120 LEU B CA 1
ATOM 3292 C C . LEU B 1 120 ? 7.562 8.25 -11.219 1 94.5 120 LEU B C 1
ATOM 3294 O O . LEU B 1 120 ? 7.551 7.02 -11.102 1 94.5 120 LEU B O 1
ATOM 3298 N N . LEU B 1 121 ? 7.031 9.086 -10.344 1 95.25 121 LEU B N 1
ATOM 3299 C CA . LEU B 1 121 ? 6.262 8.547 -9.227 1 95.25 121 LEU B CA 1
ATOM 3300 C C . LEU B 1 121 ? 5.062 7.75 -9.734 1 95.25 121 LEU B C 1
ATOM 3302 O O . LEU B 1 121 ? 4.852 6.613 -9.305 1 95.25 121 LEU B O 1
ATOM 3306 N N . ARG B 1 122 ? 4.332 8.25 -10.648 1 95.81 122 ARG B N 1
ATOM 3307 C CA . ARG B 1 122 ? 3.141 7.602 -11.188 1 95.81 122 ARG B CA 1
ATOM 3308 C C . ARG B 1 122 ? 3.514 6.387 -12.023 1 95.81 122 ARG B C 1
ATOM 3310 O O . ARG B 1 122 ? 2.818 5.367 -12 1 95.81 122 ARG B O 1
ATOM 3317 N N . ARG B 1 123 ? 4.578 6.512 -12.766 1 96.44 123 ARG B N 1
ATOM 3318 C CA . ARG B 1 123 ? 5.016 5.41 -13.625 1 96.44 123 ARG B CA 1
ATOM 3319 C C . ARG B 1 123 ? 5.344 4.172 -12.797 1 96.44 123 ARG B C 1
ATOM 3321 O O . ARG B 1 123 ? 5.035 3.051 -13.195 1 96.44 123 ARG B O 1
ATOM 3328 N N . GLN B 1 124 ? 6 4.348 -11.695 1 97.69 124 GLN B N 1
ATOM 3329 C CA . GLN B 1 124 ? 6.328 3.215 -10.828 1 97.69 124 GLN B CA 1
ATOM 3330 C C . GLN B 1 124 ? 5.062 2.537 -10.312 1 97.69 124 GLN B C 1
ATOM 3332 O O . GLN B 1 124 ? 5.008 1.311 -10.211 1 97.69 124 GLN B O 1
ATOM 3337 N N . MET B 1 125 ? 4.023 3.326 -9.984 1 98.44 125 MET B N 1
ATOM 3338 C CA . MET B 1 125 ? 2.74 2.76 -9.578 1 98.44 125 MET B CA 1
ATOM 3339 C C . MET B 1 125 ? 2.088 2.008 -10.734 1 98.44 125 MET B C 1
ATOM 3341 O O . MET B 1 125 ? 1.537 0.922 -10.539 1 98.44 125 MET B O 1
ATOM 3345 N N . ASP B 1 126 ? 2.189 2.525 -11.922 1 97.75 126 ASP B N 1
ATOM 3346 C CA . ASP B 1 126 ? 1.593 1.925 -13.117 1 97.75 126 ASP B CA 1
ATOM 3347 C C . ASP B 1 126 ? 2.199 0.553 -13.398 1 97.75 126 ASP B C 1
ATOM 3349 O O . ASP B 1 126 ? 1.48 -0.391 -13.734 1 97.75 126 ASP B O 1
ATOM 3353 N N . ILE B 1 127 ? 3.451 0.461 -13.227 1 98.38 127 ILE B N 1
ATOM 3354 C CA . ILE B 1 127 ? 4.152 -0.772 -13.57 1 98.38 127 ILE B CA 1
ATOM 3355 C C . ILE B 1 127 ? 4.039 -1.767 -12.414 1 98.38 127 ILE B C 1
ATOM 3357 O O . ILE B 1 127 ? 3.582 -2.896 -12.602 1 98.38 127 ILE B O 1
ATOM 3361 N N . ASN B 1 128 ? 4.441 -1.288 -11.242 1 98.75 128 ASN B N 1
ATOM 3362 C CA . ASN B 1 128 ? 4.629 -2.193 -10.117 1 98.75 128 ASN B CA 1
ATOM 3363 C C . ASN B 1 128 ? 3.297 -2.674 -9.547 1 98.75 128 ASN B C 1
ATOM 3365 O O . ASN B 1 128 ? 3.152 -3.846 -9.195 1 98.75 128 ASN B O 1
ATOM 3369 N N . PHE B 1 129 ? 2.33 -1.785 -9.438 1 98.88 129 PHE B N 1
ATOM 3370 C CA . PHE B 1 129 ? 1.065 -2.172 -8.82 1 98.88 129 PHE B CA 1
ATOM 3371 C C . PHE B 1 129 ? 0.024 -2.496 -9.891 1 98.88 129 PHE B C 1
ATOM 3373 O O . PHE B 1 129 ? -0.494 -3.613 -9.938 1 98.88 129 PHE B O 1
ATOM 3380 N N . HIS B 1 130 ? -0.278 -1.492 -10.773 1 98.62 130 HIS B N 1
ATOM 3381 C CA . HIS B 1 130 ? -1.364 -1.684 -11.727 1 98.62 130 HIS B CA 1
ATOM 3382 C C . HIS B 1 130 ? -1.074 -2.85 -12.672 1 98.62 130 HIS B C 1
ATOM 3384 O O . HIS B 1 130 ? -1.991 -3.564 -13.078 1 98.62 130 HIS B O 1
ATOM 3390 N N . GLY B 1 131 ? 0.205 -3.008 -13.047 1 98.69 131 GLY B N 1
ATOM 3391 C CA . GLY B 1 131 ? 0.559 -4.16 -13.859 1 98.69 131 GLY B CA 1
ATOM 3392 C C . GLY B 1 131 ? 0.138 -5.48 -13.242 1 98.69 131 GLY B C 1
ATOM 3393 O O . GLY B 1 131 ? -0.432 -6.336 -13.922 1 98.69 131 GLY B O 1
ATOM 3394 N N . THR B 1 132 ? 0.399 -5.641 -11.969 1 98.81 132 THR B N 1
ATOM 3395 C CA . THR B 1 132 ? 0.053 -6.855 -11.242 1 98.81 132 THR B CA 1
ATOM 3396 C C . THR B 1 132 ? -1.449 -6.918 -10.977 1 98.81 132 THR B C 1
ATOM 3398 O O . THR B 1 132 ? -2.068 -7.973 -11.141 1 98.81 132 THR B O 1
ATOM 3401 N N . ALA B 1 133 ? -2.047 -5.793 -10.57 1 98.75 133 ALA B N 1
ATOM 3402 C CA . ALA B 1 133 ? -3.473 -5.75 -10.266 1 98.75 133 ALA B CA 1
ATOM 3403 C C . ALA B 1 133 ? -4.309 -6.102 -11.492 1 98.75 133 ALA B C 1
ATOM 3405 O O . ALA B 1 133 ? -5.309 -6.816 -11.383 1 98.75 133 ALA B O 1
ATOM 3406 N N . ASP B 1 134 ? -3.926 -5.598 -12.648 1 98.44 134 ASP B N 1
ATOM 3407 C CA . ASP B 1 134 ? -4.633 -5.891 -13.891 1 98.44 134 ASP B CA 1
ATOM 3408 C C . ASP B 1 134 ? -4.566 -7.383 -14.219 1 98.44 134 ASP B C 1
ATOM 3410 O O . ASP B 1 134 ? -5.57 -7.98 -14.617 1 98.44 134 ASP B O 1
ATOM 3414 N N . MET B 1 135 ? -3.391 -7.945 -14.07 1 98.88 135 MET B N 1
ATOM 3415 C CA . MET B 1 135 ? -3.24 -9.375 -14.336 1 98.88 135 MET B CA 1
ATOM 3416 C C . MET B 1 135 ? -4.047 -10.203 -13.344 1 98.88 135 MET B C 1
ATOM 3418 O O . MET B 1 135 ? -4.719 -11.156 -13.727 1 98.88 135 MET B O 1
ATOM 3422 N N . ALA B 1 136 ? -3.939 -9.828 -12.07 1 98.88 136 ALA B N 1
ATOM 3423 C CA . ALA B 1 136 ? -4.734 -10.508 -11.055 1 98.88 136 ALA B CA 1
ATOM 3424 C C . ALA B 1 136 ? -6.219 -10.484 -11.406 1 98.88 136 ALA B C 1
ATOM 3426 O O . ALA B 1 136 ? -6.906 -11.5 -11.297 1 98.88 136 ALA B O 1
ATOM 3427 N N . HIS B 1 137 ? -6.684 -9.32 -11.828 1 98.69 137 HIS B N 1
ATOM 3428 C CA . HIS B 1 137 ? -8.086 -9.141 -12.172 1 98.69 137 HIS B CA 1
ATOM 3429 C C . HIS B 1 137 ? -8.484 -10.047 -13.336 1 98.69 137 HIS B C 1
ATOM 3431 O O . HIS B 1 137 ? -9.484 -10.773 -13.25 1 98.69 137 HIS B O 1
ATOM 3437 N N . AL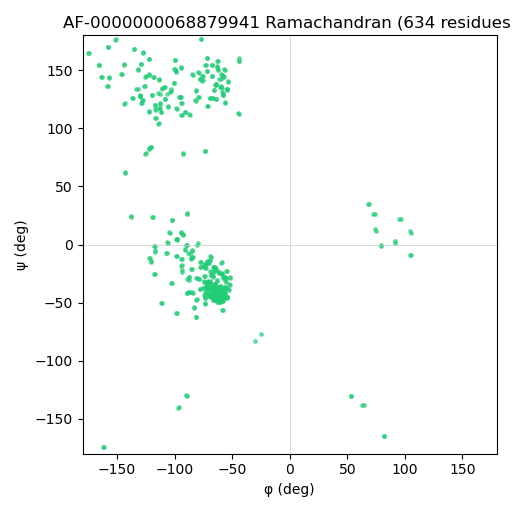A B 1 138 ? -7.711 -10.047 -14.375 1 98.56 138 ALA B N 1
ATOM 3438 C CA . ALA B 1 138 ? -8.008 -10.82 -15.578 1 98.56 138 ALA B CA 1
ATOM 3439 C C . ALA B 1 138 ? -7.953 -12.32 -15.297 1 98.56 138 ALA B C 1
ATOM 3441 O O . ALA B 1 138 ? -8.867 -13.062 -15.664 1 98.56 138 ALA B O 1
ATOM 3442 N N . ILE B 1 139 ? -6.926 -12.805 -14.586 1 98.81 139 ILE B N 1
ATOM 3443 C CA . ILE B 1 139 ? -6.727 -14.234 -14.43 1 98.81 139 ILE B CA 1
ATOM 3444 C C . ILE B 1 139 ? -7.734 -14.789 -13.422 1 98.81 139 ILE B C 1
ATOM 3446 O O . ILE B 1 139 ? -8.203 -15.922 -13.562 1 98.81 139 ILE B O 1
ATOM 3450 N N . LEU B 1 140 ? -8.031 -14 -12.359 1 98.75 140 LEU B N 1
ATOM 3451 C CA . LEU B 1 140 ? -8.992 -14.477 -11.375 1 98.75 140 LEU B CA 1
ATOM 3452 C C . LEU B 1 140 ? -10.391 -14.555 -11.977 1 98.75 140 LEU B C 1
ATOM 3454 O O . LEU B 1 140 ? -11.18 -15.438 -11.617 1 98.75 140 LEU B O 1
ATOM 3458 N N . ARG B 1 141 ? -10.711 -13.617 -12.898 1 97.62 141 ARG B N 1
ATOM 3459 C CA . ARG B 1 141 ? -12 -13.719 -13.578 1 97.62 141 ARG B CA 1
ATOM 3460 C C . ARG B 1 141 ? -12.109 -15.023 -14.352 1 97.62 141 ARG B C 1
ATOM 3462 O O . ARG B 1 141 ? -13.188 -15.625 -14.414 1 97.62 141 ARG B O 1
ATOM 3469 N N . ALA B 1 142 ? -11.016 -15.469 -14.914 1 97.88 142 ALA B N 1
ATOM 3470 C CA . ALA B 1 142 ? -10.992 -16.734 -15.641 1 97.88 142 ALA B CA 1
ATOM 3471 C C . ALA B 1 142 ? -11.047 -17.922 -14.672 1 97.88 142 ALA B C 1
ATOM 3473 O O . ALA B 1 142 ? -11.828 -18.859 -14.867 1 97.88 142 ALA B O 1
ATOM 3474 N N . TRP B 1 143 ? -10.258 -17.891 -13.609 1 98.56 143 TRP B N 1
ATOM 3475 C CA . TRP B 1 143 ? -10.086 -19 -12.688 1 98.56 143 TRP B CA 1
ATOM 3476 C C . TRP B 1 143 ? -11.336 -19.203 -11.836 1 98.56 143 TRP B C 1
ATOM 3478 O O . TRP B 1 143 ? -11.633 -20.328 -11.422 1 98.56 143 TRP B O 1
ATOM 3488 N N . LEU B 1 144 ? -12.031 -18.047 -11.555 1 98.06 144 LEU B N 1
ATOM 3489 C CA . LEU B 1 144 ? -13.125 -18.109 -10.586 1 98.06 144 LEU B CA 1
ATOM 3490 C C . LEU B 1 144 ? -14.477 -18.062 -11.297 1 98.06 144 LEU B C 1
ATOM 3492 O O . LEU B 1 144 ? -15.516 -17.891 -10.648 1 98.06 144 LEU B O 1
ATOM 3496 N N . ALA B 1 145 ? -14.445 -18.188 -12.57 1 96.69 145 ALA B N 1
ATOM 3497 C CA . ALA B 1 145 ? -15.695 -18.266 -13.312 1 96.69 145 ALA B CA 1
ATOM 3498 C C . ALA B 1 145 ? -16.547 -19.438 -12.844 1 96.69 145 ALA B C 1
ATOM 3500 O O . ALA B 1 145 ? -16.016 -20.484 -12.445 1 96.69 145 ALA B O 1
ATOM 3501 N N . PRO B 1 146 ? -17.859 -19.281 -12.867 1 94.69 146 PRO B N 1
ATOM 3502 C CA . PRO B 1 146 ? -18.734 -20.328 -12.336 1 94.69 146 PRO B CA 1
ATOM 3503 C C . PRO B 1 146 ? -18.484 -21.688 -12.992 1 94.69 146 PRO B C 1
ATOM 3505 O O . PRO B 1 146 ? -18.672 -22.719 -12.352 1 94.69 146 PRO B O 1
ATOM 3508 N N . ASP B 1 147 ? -18.109 -21.656 -14.227 1 93.88 147 ASP B N 1
ATOM 3509 C CA . ASP B 1 147 ? -17.953 -22.906 -14.961 1 93.88 147 ASP B CA 1
ATOM 3510 C C . ASP B 1 147 ? -16.5 -23.359 -14.992 1 93.88 147 ASP B C 1
ATOM 3512 O O . ASP B 1 147 ? -16.156 -24.344 -15.641 1 93.88 147 ASP B O 1
ATOM 3516 N N . ALA B 1 148 ? -15.609 -22.672 -14.312 1 94.38 148 ALA B N 1
ATOM 3517 C CA . ALA B 1 148 ? -14.203 -23.047 -14.273 1 94.38 148 ALA B CA 1
ATOM 3518 C C . ALA B 1 148 ? -13.992 -24.312 -13.438 1 94.38 148 ALA B C 1
ATOM 3520 O O . ALA B 1 148 ? -14.758 -24.578 -12.508 1 94.38 148 ALA B O 1
ATOM 3521 N N . ASP B 1 149 ? -13.023 -25.078 -13.766 1 91.88 149 ASP B N 1
ATOM 3522 C CA . ASP B 1 149 ? -12.758 -26.328 -13.062 1 91.88 149 ASP B CA 1
ATOM 3523 C C . ASP B 1 149 ? -12.07 -26.062 -11.719 1 91.88 149 ASP B C 1
ATOM 3525 O O . ASP B 1 149 ? -11.789 -24.906 -11.375 1 91.88 149 ASP B O 1
ATOM 3529 N N . ALA B 1 150 ? -11.852 -27.141 -10.992 1 89.62 150 ALA B N 1
ATOM 3530 C CA . ALA B 1 150 ? -11.328 -27 -9.641 1 89.62 150 ALA B CA 1
ATOM 3531 C C . ALA B 1 150 ? -9.836 -27.328 -9.594 1 89.62 150 ALA B C 1
ATOM 3533 O O . ALA B 1 150 ? -9.297 -27.672 -8.539 1 89.62 150 ALA B O 1
ATOM 3534 N N . THR B 1 151 ? -9.195 -27.25 -10.758 1 94.75 151 THR B N 1
ATOM 3535 C CA . THR B 1 151 ? -7.75 -27.469 -10.781 1 94.75 151 THR B CA 1
ATOM 3536 C C . THR B 1 151 ? -7.043 -26.422 -9.906 1 94.75 151 THR B C 1
ATOM 3538 O O . THR B 1 151 ? -7.398 -25.25 -9.93 1 94.75 151 THR B O 1
ATOM 3541 N N . PRO B 1 152 ? -6.074 -26.906 -9.109 1 97.25 152 PRO B N 1
ATOM 3542 C CA . PRO B 1 152 ? -5.352 -25.938 -8.273 1 97.25 152 PRO B CA 1
ATOM 3543 C C . PRO B 1 152 ? -4.676 -24.844 -9.086 1 97.25 152 PRO B C 1
ATOM 3545 O O . PRO B 1 152 ? -4.059 -25.125 -10.117 1 97.25 152 PRO B O 1
ATOM 3548 N N . ARG B 1 153 ? -4.93 -23.656 -8.695 1 98.44 153 ARG B N 1
ATOM 3549 C CA . ARG B 1 153 ? -4.352 -22.484 -9.344 1 98.44 153 ARG B CA 1
ATOM 3550 C C . ARG B 1 153 ? -3.623 -21.594 -8.328 1 98.44 153 ARG B C 1
ATOM 3552 O O . ARG B 1 153 ? -4.023 -21.516 -7.164 1 98.44 153 ARG B O 1
ATOM 3559 N N . HIS B 1 154 ? -2.514 -20.984 -8.758 1 98.88 154 HIS B N 1
ATOM 3560 C CA . HIS B 1 154 ? -1.729 -20.109 -7.887 1 98.88 154 HIS B CA 1
ATOM 3561 C C . HIS B 1 154 ? -1.476 -18.766 -8.547 1 98.88 154 HIS B C 1
ATOM 3563 O O . HIS B 1 154 ? -0.983 -18.703 -9.672 1 98.88 154 HIS B O 1
ATOM 3569 N N . LEU B 1 155 ? -1.893 -17.734 -7.914 1 98.94 155 LEU B N 1
ATOM 3570 C CA . LEU B 1 155 ? -1.494 -16.375 -8.258 1 98.94 155 LEU B CA 1
ATOM 3571 C C . LEU B 1 155 ? -0.362 -15.883 -7.359 1 98.94 155 LEU B C 1
ATOM 3573 O O . LEU B 1 155 ? -0.525 -15.812 -6.137 1 98.94 155 LEU B O 1
ATOM 3577 N N . VAL B 1 156 ? 0.809 -15.602 -7.914 1 98.94 156 VAL B N 1
ATOM 3578 C CA . VAL B 1 156 ? 1.976 -15.172 -7.152 1 98.94 156 VAL B CA 1
ATOM 3579 C C . VAL B 1 156 ? 2.314 -13.719 -7.504 1 98.94 156 VAL B C 1
ATOM 3581 O O . VAL B 1 156 ? 2.557 -13.398 -8.672 1 98.94 156 VAL B O 1
ATOM 3584 N N . MET B 1 157 ? 2.242 -12.836 -6.543 1 98.94 157 MET B N 1
ATOM 3585 C CA . MET B 1 157 ? 2.646 -11.445 -6.707 1 98.94 157 MET B CA 1
ATOM 3586 C C . MET B 1 157 ? 4.051 -11.219 -6.152 1 98.94 157 MET B C 1
ATOM 3588 O O . MET B 1 157 ? 4.465 -11.898 -5.207 1 98.94 157 MET B O 1
ATOM 3592 N N . THR B 1 158 ? 4.754 -10.305 -6.742 1 98.94 158 THR B N 1
ATOM 3593 C CA . THR B 1 158 ? 6.094 -9.977 -6.266 1 98.94 158 THR B CA 1
ATOM 3594 C C . THR B 1 158 ? 6.141 -8.555 -5.715 1 98.94 158 THR B C 1
ATOM 3596 O O . THR B 1 158 ? 6.145 -7.59 -6.48 1 98.94 158 THR B O 1
ATOM 3599 N N . SER B 1 159 ? 6.156 -8.484 -4.492 1 98.75 159 SER B N 1
ATOM 3600 C CA . SER B 1 159 ? 6.355 -7.203 -3.82 1 98.75 159 SER B CA 1
ATOM 3601 C C . SER B 1 159 ? 7.836 -6.926 -3.586 1 98.75 159 SER B C 1
ATOM 3603 O O . SER B 1 159 ? 8.648 -7.016 -4.512 1 98.75 159 SER B O 1
ATOM 3605 N N . SER B 1 160 ? 8.242 -6.559 -2.365 1 98.44 160 SER B N 1
ATOM 3606 C CA . SER B 1 160 ? 9.617 -6.227 -1.986 1 98.44 160 SER B CA 1
ATOM 3607 C C . SER B 1 160 ? 9.781 -6.203 -0.47 1 98.44 160 SER B C 1
ATOM 3609 O O . SER B 1 160 ? 8.805 -6 0.262 1 98.44 160 SER B O 1
ATOM 3611 N N . ALA B 1 161 ? 11 -6.434 -0.035 1 97.81 161 ALA B N 1
ATOM 3612 C CA . ALA B 1 161 ? 11.312 -6.168 1.366 1 97.81 161 ALA B CA 1
ATOM 3613 C C . ALA B 1 161 ? 10.961 -4.734 1.747 1 97.81 161 ALA B C 1
ATOM 3615 O O . ALA B 1 161 ? 10.617 -4.457 2.9 1 97.81 161 ALA B O 1
ATOM 3616 N N . ALA B 1 162 ? 10.891 -3.834 0.775 1 97.62 162 ALA B N 1
ATOM 3617 C CA . ALA B 1 162 ? 10.555 -2.43 0.987 1 97.62 162 ALA B CA 1
ATOM 3618 C C . ALA B 1 162 ? 9.086 -2.275 1.388 1 97.62 162 ALA B C 1
ATOM 3620 O O . ALA B 1 162 ? 8.672 -1.216 1.864 1 97.62 162 ALA B O 1
ATOM 3621 N N . ALA B 1 163 ? 8.281 -3.33 1.229 1 98.25 163 ALA B N 1
ATOM 3622 C CA . ALA B 1 163 ? 6.879 -3.314 1.656 1 98.25 163 ALA B CA 1
ATOM 3623 C C . ALA B 1 163 ? 6.738 -3.82 3.09 1 98.25 163 ALA B C 1
ATOM 3625 O O . ALA B 1 163 ? 5.641 -3.822 3.648 1 98.25 163 ALA B O 1
ATOM 3626 N N . LEU B 1 164 ? 7.852 -4.273 3.666 1 97.94 164 LEU B N 1
ATOM 3627 C CA . LEU B 1 164 ? 7.895 -4.695 5.062 1 97.94 164 LEU B CA 1
ATOM 3628 C C . LEU B 1 164 ? 8.531 -3.619 5.938 1 97.94 164 LEU B C 1
ATOM 3630 O O . LEU B 1 164 ? 8.172 -3.479 7.109 1 97.94 164 LEU B O 1
ATOM 3634 N N . TYR B 1 165 ? 9.43 -2.949 5.383 1 97.25 165 TYR B N 1
ATOM 3635 C CA . TYR B 1 165 ? 10.078 -1.779 5.957 1 97.25 165 TYR B CA 1
ATOM 3636 C C . TYR B 1 165 ? 10.703 -0.913 4.871 1 97.25 165 TYR B C 1
ATOM 3638 O O . TYR B 1 165 ? 11.352 -1.425 3.957 1 97.25 165 TYR B O 1
ATOM 3646 N N . THR B 1 166 ? 10.539 0.34 4.957 1 97 166 THR B N 1
ATOM 3647 C CA . THR B 1 166 ? 11.039 1.237 3.924 1 97 166 THR B CA 1
ATOM 3648 C C . THR B 1 166 ? 12.008 2.26 4.52 1 97 166 THR B C 1
ATOM 3650 O O . THR B 1 166 ? 12.078 2.418 5.738 1 97 166 THR B O 1
ATOM 3653 N N . ILE B 1 167 ? 12.844 2.844 3.65 1 97.31 167 ILE B N 1
ATOM 3654 C CA . ILE B 1 167 ? 13.852 3.822 4.039 1 97.31 167 ILE B CA 1
ATOM 3655 C C . ILE B 1 167 ? 13.844 4.992 3.055 1 97.31 167 ILE B C 1
ATOM 3657 O O . ILE B 1 167 ? 13.227 4.91 1.989 1 97.31 167 ILE B O 1
ATOM 3661 N N . PRO B 1 168 ? 14.555 6.082 3.424 1 97.88 168 PRO B N 1
ATOM 3662 C CA . PRO B 1 168 ? 14.648 7.215 2.5 1 97.88 168 PRO B CA 1
ATOM 3663 C C . PRO B 1 168 ? 15.141 6.801 1.112 1 97.88 168 PRO B C 1
ATOM 3665 O O . PRO B 1 168 ? 16.062 5.984 0.993 1 97.88 168 PRO B O 1
ATOM 3668 N N . GLY B 1 169 ? 14.555 7.391 0.131 1 97.69 169 GLY B N 1
ATOM 3669 C CA . GLY B 1 169 ? 14.953 7.105 -1.237 1 97.69 169 GLY B CA 1
ATOM 3670 C C . GLY B 1 169 ? 13.977 6.215 -1.977 1 97.69 169 GLY B C 1
ATOM 3671 O O . GLY B 1 169 ? 14.031 6.105 -3.203 1 97.69 169 GLY B O 1
ATOM 3672 N N . TYR B 1 170 ? 12.977 5.637 -1.276 1 98.06 170 TYR B N 1
ATOM 3673 C CA . TYR B 1 170 ? 12.078 4.668 -1.899 1 98.06 170 TYR B CA 1
ATOM 3674 C C . TYR B 1 170 ? 10.641 5.16 -1.864 1 98.06 170 TYR B C 1
ATOM 3676 O O . TYR B 1 170 ? 9.703 4.363 -1.98 1 98.06 170 TYR B O 1
ATOM 3684 N N . ALA B 1 171 ? 10.461 6.457 -1.771 1 98.06 171 ALA B N 1
ATOM 3685 C CA . ALA B 1 171 ? 9.109 7.004 -1.678 1 98.06 171 ALA B CA 1
ATOM 3686 C C . ALA B 1 171 ? 8.344 6.805 -2.984 1 98.06 171 ALA B C 1
ATOM 3688 O O . ALA B 1 171 ? 7.109 6.789 -2.992 1 98.06 171 ALA B O 1
ATOM 3689 N N . GLY B 1 172 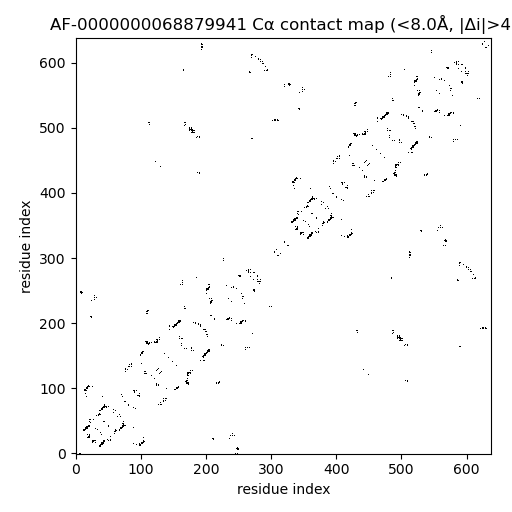? 9.055 6.715 -4.094 1 97.19 172 GLY B N 1
ATOM 3690 C CA . GLY B 1 172 ? 8.398 6.469 -5.371 1 97.19 172 GLY B CA 1
ATOM 3691 C C . GLY B 1 172 ? 8.172 4.996 -5.652 1 97.19 172 GLY B C 1
ATOM 3692 O O . GLY B 1 172 ? 7.43 4.641 -6.57 1 97.19 172 GLY B O 1
ATOM 3693 N N . TYR B 1 173 ? 8.758 4.125 -4.902 1 98.06 173 TYR B N 1
ATOM 3694 C CA . TYR B 1 173 ? 8.766 2.686 -5.133 1 98.06 173 TYR B CA 1
ATOM 3695 C C . TYR B 1 173 ? 7.953 1.959 -4.062 1 98.06 173 TYR B C 1
ATOM 3697 O O . TYR B 1 173 ? 7.027 1.209 -4.379 1 98.06 173 TYR B O 1
ATOM 3705 N N . ALA B 1 174 ? 8.219 2.248 -2.787 1 98.56 174 ALA B N 1
ATOM 3706 C CA . ALA B 1 174 ? 7.684 1.506 -1.65 1 98.56 174 ALA B CA 1
ATOM 3707 C C . ALA B 1 174 ? 6.16 1.525 -1.654 1 98.56 174 ALA B C 1
ATOM 3709 O O . ALA B 1 174 ? 5.52 0.496 -1.428 1 98.56 174 ALA B O 1
ATOM 3710 N N . PRO B 1 175 ? 5.535 2.67 -1.979 1 98.81 175 PRO B N 1
ATOM 3711 C CA . PRO B 1 175 ? 4.07 2.68 -1.966 1 98.81 175 PRO B CA 1
ATOM 3712 C C . PRO B 1 175 ? 3.463 1.643 -2.908 1 98.81 175 PRO B C 1
ATOM 3714 O O . PRO B 1 175 ? 2.482 0.981 -2.555 1 98.81 175 PRO B O 1
ATOM 3717 N N . SER B 1 176 ? 4.016 1.475 -4.078 1 98.88 176 SER B N 1
ATOM 3718 C CA . SER B 1 176 ? 3.477 0.516 -5.039 1 98.88 176 SER B CA 1
ATOM 3719 C C . SER B 1 176 ? 3.582 -0.911 -4.512 1 98.88 176 SER B C 1
ATOM 3721 O O . SER B 1 176 ? 2.695 -1.733 -4.75 1 98.88 176 SER B O 1
ATOM 3723 N N . LYS B 1 177 ? 4.652 -1.212 -3.809 1 98.88 177 LYS B N 1
ATOM 3724 C CA . LYS B 1 177 ? 4.875 -2.555 -3.279 1 98.88 177 LYS B CA 1
ATOM 3725 C C . LYS B 1 177 ? 4.043 -2.793 -2.023 1 98.88 177 LYS B C 1
ATOM 3727 O O . LYS B 1 177 ? 3.602 -3.916 -1.77 1 98.88 177 LYS B O 1
ATOM 3732 N N . TRP B 1 178 ? 3.762 -1.718 -1.252 1 98.81 178 TRP B N 1
ATOM 3733 C CA . TRP B 1 178 ? 2.809 -1.8 -0.149 1 98.81 178 TRP B CA 1
ATOM 3734 C C . TRP B 1 178 ? 1.397 -2.057 -0.666 1 98.81 178 TRP B C 1
ATOM 3736 O O . TRP B 1 178 ? 0.641 -2.826 -0.068 1 98.81 178 TRP B O 1
ATOM 3746 N N . ALA B 1 179 ? 1.082 -1.372 -1.7 1 98.88 179 ALA B N 1
ATOM 3747 C CA . ALA B 1 179 ? -0.229 -1.584 -2.307 1 98.88 179 ALA B CA 1
ATOM 3748 C C . ALA B 1 179 ? -0.441 -3.055 -2.656 1 98.88 179 ALA B C 1
ATOM 3750 O O . ALA B 1 179 ? -1.54 -3.588 -2.484 1 98.88 179 ALA B O 1
ATOM 3751 N N . LEU B 1 180 ? 0.604 -3.721 -3.111 1 98.88 180 LEU B N 1
ATOM 3752 C CA . LEU B 1 180 ? 0.509 -5.137 -3.457 1 98.88 180 LEU B CA 1
ATOM 3753 C C . LEU B 1 180 ? 0.228 -5.98 -2.217 1 98.88 180 LEU B C 1
ATOM 3755 O O . LEU B 1 180 ? -0.469 -6.992 -2.297 1 98.88 180 LEU B O 1
ATOM 3759 N N . ARG B 1 181 ? 0.811 -5.594 -1.113 1 98.31 181 ARG B N 1
ATOM 3760 C CA . ARG B 1 181 ? 0.537 -6.301 0.135 1 98.31 181 ARG B CA 1
ATOM 3761 C C . ARG B 1 181 ? -0.949 -6.25 0.478 1 98.31 181 ARG B C 1
ATOM 3763 O O . ARG B 1 181 ? -1.545 -7.27 0.828 1 98.31 181 ARG B O 1
ATOM 3770 N N . GLY B 1 182 ? -1.5 -5.039 0.384 1 98.38 182 GLY B N 1
ATOM 3771 C CA . GLY B 1 182 ? -2.926 -4.895 0.631 1 98.38 182 GLY B CA 1
ATOM 3772 C C . GLY B 1 182 ? -3.779 -5.719 -0.314 1 98.38 182 GLY B C 1
ATOM 3773 O O . GLY B 1 182 ? -4.766 -6.332 0.105 1 98.38 182 GLY B O 1
ATOM 3774 N N . LEU B 1 183 ? -3.373 -5.742 -1.557 1 98.88 183 LEU B N 1
ATOM 3775 C CA . LEU B 1 183 ? -4.113 -6.504 -2.559 1 98.88 183 LEU B CA 1
ATOM 3776 C C . LEU B 1 183 ? -4.043 -8 -2.27 1 98.88 183 LEU B C 1
ATOM 3778 O O . LEU B 1 183 ? -5.066 -8.688 -2.264 1 98.88 183 LEU B O 1
ATOM 3782 N N . ALA B 1 184 ? -2.834 -8.484 -2.01 1 98.88 184 ALA B N 1
ATOM 3783 C CA . ALA B 1 184 ? -2.625 -9.906 -1.762 1 98.88 184 ALA B CA 1
ATOM 3784 C C . ALA B 1 184 ? -3.41 -10.375 -0.539 1 98.88 184 ALA B C 1
ATOM 3786 O O . ALA B 1 184 ? -4.062 -11.422 -0.573 1 98.88 184 ALA B O 1
ATOM 3787 N N . ASP B 1 185 ? -3.346 -9.602 0.527 1 98.62 185 ASP B N 1
ATOM 3788 C CA . ASP B 1 185 ? -4.07 -9.953 1.743 1 98.62 185 ASP B CA 1
ATOM 3789 C C . ASP B 1 185 ? -5.574 -10.031 1.481 1 98.62 185 ASP B C 1
ATOM 3791 O O . ASP B 1 185 ? -6.246 -10.945 1.974 1 98.62 185 ASP B O 1
ATOM 3795 N N . THR B 1 186 ? -6.086 -9.07 0.734 1 98.62 186 THR B N 1
ATOM 3796 C CA . THR B 1 186 ? -7.516 -9.039 0.466 1 98.62 186 THR B CA 1
ATOM 3797 C C . THR B 1 186 ? -7.926 -10.211 -0.427 1 98.62 186 THR B C 1
ATOM 3799 O O . THR B 1 186 ? -8.898 -10.906 -0.14 1 98.62 186 THR B O 1
ATOM 3802 N N . LEU B 1 187 ? -7.145 -10.453 -1.453 1 98.81 187 LEU B N 1
ATOM 3803 C CA . LEU B 1 187 ? -7.5 -11.477 -2.432 1 98.81 187 LEU B CA 1
ATOM 3804 C C . LEU B 1 187 ? -7.34 -12.875 -1.841 1 98.81 187 LEU B C 1
ATOM 3806 O O . LEU B 1 187 ? -8.102 -13.781 -2.176 1 98.81 187 LEU B O 1
ATOM 3810 N N . SER B 1 188 ? -6.352 -13.062 -0.938 1 98.56 188 SER B N 1
ATOM 3811 C CA . SER B 1 188 ? -6.16 -14.359 -0.299 1 98.56 188 SER B CA 1
ATOM 3812 C C . SER B 1 188 ? -7.395 -14.773 0.496 1 98.56 188 SER B C 1
ATOM 3814 O O . SER B 1 188 ? -7.625 -15.961 0.715 1 98.56 188 SER B O 1
ATOM 3816 N N . GLN B 1 189 ? -8.172 -13.75 0.91 1 98.12 189 GLN B N 1
ATOM 3817 C CA . GLN B 1 189 ? -9.422 -14.016 1.615 1 98.12 189 GLN B CA 1
ATOM 3818 C C . GLN B 1 189 ? -10.586 -14.164 0.639 1 98.12 189 GLN B C 1
ATOM 3820 O O . GLN B 1 189 ? -11.422 -15.062 0.784 1 98.12 189 GLN B O 1
ATOM 3825 N N . GLU B 1 190 ? -10.664 -13.352 -0.371 1 98.31 190 GLU B N 1
ATOM 3826 C CA . GLU B 1 190 ? -11.797 -13.344 -1.295 1 98.31 190 GLU B CA 1
ATOM 3827 C C . GLU B 1 190 ? -11.906 -14.672 -2.045 1 98.31 190 GLU B C 1
ATOM 3829 O O . GLU B 1 190 ? -13.008 -15.148 -2.314 1 98.31 190 GLU B O 1
ATOM 3834 N N . VAL B 1 191 ? -10.766 -15.234 -2.373 1 98.19 191 VAL B N 1
ATOM 3835 C CA . VAL B 1 191 ? -10.797 -16.453 -3.174 1 98.19 191 VAL B CA 1
ATOM 3836 C C . VAL B 1 191 ? -11.445 -17.578 -2.373 1 98.19 191 VAL B C 1
ATOM 3838 O O . VAL B 1 191 ? -11.938 -18.562 -2.949 1 98.19 191 VAL B O 1
ATOM 3841 N N . LEU B 1 192 ? -11.492 -17.453 -1.051 1 97.56 192 LEU B N 1
ATOM 3842 C CA . LEU B 1 192 ? -12.062 -18.469 -0.185 1 97.56 192 LEU B CA 1
ATOM 3843 C C . LEU B 1 192 ? -13.578 -18.531 -0.342 1 97.56 192 LEU B C 1
ATOM 3845 O O . LEU B 1 192 ? -14.219 -19.5 0.089 1 97.56 192 LEU B O 1
ATOM 3849 N N . LEU B 1 193 ? -14.164 -17.484 -0.946 1 97.31 193 LEU B N 1
ATOM 3850 C CA . LEU B 1 193 ? -15.602 -17.438 -1.172 1 97.31 193 LEU B CA 1
ATOM 3851 C C . LEU B 1 193 ? -16.016 -18.391 -2.293 1 97.31 193 LEU B C 1
ATOM 3853 O O . LEU B 1 193 ? -17.188 -18.719 -2.436 1 97.31 193 LEU B O 1
ATOM 3857 N N . TYR B 1 194 ? -15.047 -18.75 -3.119 1 97.19 194 TYR B N 1
ATOM 3858 C CA . TYR B 1 194 ? -15.328 -19.5 -4.344 1 97.19 194 TYR B CA 1
ATOM 3859 C C . TYR B 1 194 ? -15.039 -20.984 -4.156 1 97.19 194 TYR B C 1
ATOM 3861 O O . TYR B 1 194 ? -14.18 -21.359 -3.355 1 97.19 194 TYR B O 1
ATOM 3869 N N . PRO B 1 195 ? -15.742 -21.812 -4.879 1 95.62 195 PRO B N 1
ATOM 3870 C CA . PRO B 1 195 ? -15.508 -23.25 -4.73 1 95.62 195 PRO B CA 1
ATOM 3871 C C . PRO B 1 195 ? -14.203 -23.703 -5.391 1 95.62 195 PRO B C 1
ATOM 3873 O O . PRO B 1 195 ? -13.727 -24.812 -5.125 1 95.62 195 PRO B O 1
ATOM 3876 N N . GLN B 1 196 ? -13.672 -22.922 -6.273 1 97.19 196 GLN B N 1
ATOM 3877 C CA . GLN B 1 196 ? -12.438 -23.266 -6.977 1 97.19 196 GLN B CA 1
ATOM 3878 C C . GLN B 1 196 ? -11.242 -23.266 -6.02 1 97.19 196 GLN B C 1
ATOM 3880 O O . GLN B 1 196 ? -11.281 -22.625 -4.973 1 97.19 196 GLN B O 1
ATOM 3885 N N . ASP B 1 197 ? -10.219 -24.031 -6.355 1 97.56 197 ASP B N 1
ATOM 3886 C CA . ASP B 1 197 ? -8.984 -24.125 -5.578 1 97.56 197 ASP B CA 1
ATOM 3887 C C . ASP B 1 197 ? -7.941 -23.125 -6.078 1 97.56 197 ASP B C 1
ATOM 3889 O O . ASP B 1 197 ? -7.043 -23.5 -6.84 1 97.56 197 ASP B O 1
ATOM 3893 N N . VAL B 1 198 ? -8.094 -21.938 -5.699 1 98.5 198 VAL B N 1
ATOM 3894 C CA . VAL B 1 198 ? -7.184 -20.859 -6.078 1 98.5 198 VAL B CA 1
ATOM 3895 C C . VAL B 1 198 ? -6.453 -20.344 -4.84 1 98.5 198 VAL B C 1
ATOM 3897 O O . VAL B 1 198 ? -7.074 -20.062 -3.812 1 98.5 198 VAL B O 1
ATOM 3900 N N . ARG B 1 199 ? -5.145 -20.234 -4.895 1 98.5 199 ARG B N 1
ATOM 3901 C CA . ARG B 1 199 ? -4.332 -19.688 -3.811 1 98.5 199 ARG B CA 1
ATOM 3902 C C . ARG B 1 199 ? -3.574 -18.453 -4.27 1 98.5 199 ARG B C 1
ATOM 3904 O O . ARG B 1 199 ? -3.125 -18.375 -5.414 1 98.5 199 ARG B O 1
ATOM 3911 N N . VAL B 1 200 ? -3.443 -17.516 -3.365 1 98.81 200 VAL B N 1
ATOM 3912 C CA . VAL B 1 200 ? -2.701 -16.266 -3.594 1 98.81 200 VAL B CA 1
ATOM 3913 C C . VAL B 1 200 ? -1.435 -16.266 -2.742 1 98.81 200 VAL B C 1
ATOM 3915 O O . VAL B 1 200 ? -1.455 -16.688 -1.584 1 98.81 200 VAL B O 1
ATOM 3918 N N . HIS B 1 201 ? -0.314 -15.883 -3.352 1 98.88 201 HIS B N 1
ATOM 3919 C CA . HIS B 1 201 ? 0.964 -15.75 -2.662 1 98.88 201 HIS B CA 1
ATOM 3920 C C . HIS B 1 201 ? 1.604 -14.398 -2.943 1 98.88 201 HIS B C 1
ATOM 3922 O O . HIS B 1 201 ? 1.316 -13.773 -3.967 1 98.88 201 HIS B O 1
ATOM 3928 N N . ILE B 1 202 ? 2.428 -13.969 -2.068 1 98.94 202 ILE B N 1
ATOM 3929 C CA . ILE B 1 202 ? 3.182 -12.734 -2.271 1 98.94 202 ILE B CA 1
ATOM 3930 C C . ILE B 1 202 ? 4.633 -12.938 -1.843 1 98.94 202 ILE B C 1
ATOM 3932 O O . ILE B 1 202 ? 4.898 -13.445 -0.749 1 98.94 202 ILE B O 1
ATOM 3936 N N . VAL B 1 203 ? 5.578 -12.641 -2.713 1 98.94 203 VAL B N 1
ATOM 3937 C CA . VAL B 1 203 ? 7.012 -12.781 -2.494 1 98.94 203 VAL B CA 1
ATOM 3938 C C . VAL B 1 203 ? 7.621 -11.422 -2.162 1 98.94 203 VAL B C 1
ATOM 3940 O O . VAL B 1 203 ? 7.273 -10.414 -2.775 1 98.94 203 VAL B O 1
ATOM 3943 N N . PHE B 1 204 ? 8.547 -11.406 -1.188 1 98.75 204 PHE B N 1
ATOM 3944 C CA . PHE B 1 204 ? 9.203 -10.18 -0.758 1 98.75 204 PHE B CA 1
ATOM 3945 C C . PHE B 1 204 ? 10.719 -10.281 -0.944 1 98.75 204 PHE B C 1
ATOM 3947 O O . PHE B 1 204 ? 11.453 -10.516 0.018 1 98.75 204 PHE B O 1
ATOM 3954 N N . PRO B 1 205 ? 11.203 -9.992 -2.154 1 98.31 205 PRO B N 1
ATOM 3955 C CA . PRO B 1 205 ? 12.656 -10 -2.355 1 98.31 205 PRO B CA 1
ATOM 3956 C C . PRO B 1 205 ? 13.344 -8.789 -1.716 1 98.31 205 PRO B C 1
ATOM 3958 O O . PRO B 1 205 ? 12.695 -7.773 -1.459 1 98.31 205 PRO B O 1
ATOM 3961 N N . GLY B 1 206 ? 14.648 -9.008 -1.396 1 96.5 206 GLY B N 1
ATOM 3962 C CA . GLY B 1 206 ? 15.539 -7.91 -1.058 1 96.5 206 GLY B CA 1
ATOM 3963 C C . GLY B 1 206 ? 16.375 -7.438 -2.23 1 96.5 206 GLY B C 1
ATOM 3964 O O . GLY B 1 206 ? 15.867 -7.297 -3.346 1 96.5 206 GLY B O 1
ATOM 3965 N N . THR B 1 207 ? 17.594 -7.129 -1.987 1 96 207 THR B N 1
ATOM 3966 C CA . THR B 1 207 ? 18.5 -6.691 -3.047 1 96 207 THR B CA 1
ATOM 3967 C C . THR B 1 207 ? 18.859 -7.852 -3.967 1 96 207 THR B C 1
ATOM 3969 O O . THR B 1 207 ? 19.328 -8.891 -3.508 1 96 207 THR B O 1
ATOM 3972 N N . ILE B 1 208 ? 18.516 -7.684 -5.203 1 97.31 208 ILE B N 1
ATOM 3973 C CA . ILE B 1 208 ? 18.859 -8.672 -6.219 1 97.31 208 ILE B CA 1
ATOM 3974 C C . ILE B 1 208 ? 19.953 -8.117 -7.133 1 97.31 208 ILE B C 1
ATOM 3976 O O . ILE B 1 208 ? 19.797 -7.035 -7.707 1 97.31 208 ILE B O 1
ATOM 3980 N N . LEU B 1 209 ? 21.062 -8.82 -7.277 1 96.44 209 LEU B N 1
ATOM 3981 C CA . LEU B 1 209 ? 22.141 -8.438 -8.18 1 96.44 209 LEU B CA 1
ATOM 3982 C C . LEU B 1 209 ? 21.75 -8.688 -9.633 1 96.44 209 LEU B C 1
ATOM 3984 O O . LEU B 1 209 ? 22.141 -9.688 -10.227 1 96.44 209 LEU B O 1
ATOM 3988 N N . SER B 1 210 ? 20.969 -7.781 -10.234 1 94.5 210 SER B N 1
ATOM 3989 C CA . SER B 1 210 ? 20.391 -7.871 -11.57 1 94.5 210 SER B CA 1
ATOM 3990 C C . SER B 1 210 ? 20.719 -6.633 -12.398 1 94.5 210 SER B C 1
ATOM 3992 O O . SER B 1 210 ? 21.234 -5.648 -11.875 1 94.5 210 SER B O 1
ATOM 3994 N N . PRO B 1 211 ? 20.516 -6.715 -13.719 1 89.25 211 PRO B N 1
ATOM 3995 C CA . PRO B 1 211 ? 20.672 -5.504 -14.523 1 89.25 211 PRO B CA 1
ATOM 3996 C C . PRO B 1 211 ? 19.859 -4.328 -14 1 89.25 211 PRO B C 1
ATOM 3998 O O . PRO B 1 211 ? 20.312 -3.182 -14.055 1 89.25 211 PRO B O 1
ATOM 4001 N N . GLY B 1 212 ? 18.719 -4.656 -13.461 1 89.38 212 GLY B N 1
ATOM 4002 C CA . GLY B 1 212 ? 17.922 -3.619 -12.836 1 89.38 212 GLY B CA 1
ATOM 4003 C C . GLY B 1 212 ? 18.609 -2.957 -11.656 1 89.38 212 GLY B C 1
ATOM 4004 O O . GLY B 1 212 ? 18.531 -1.737 -11.492 1 89.38 212 GLY B O 1
ATOM 4005 N N . PHE B 1 213 ? 19.281 -3.734 -10.891 1 92.75 213 PHE B N 1
ATOM 4006 C CA . PHE B 1 213 ? 20.016 -3.234 -9.734 1 92.75 213 PHE B CA 1
ATOM 4007 C C . PHE B 1 213 ? 21.109 -2.27 -10.164 1 92.75 213 PHE B C 1
ATOM 4009 O O . PHE B 1 213 ? 21.312 -1.227 -9.539 1 92.75 213 PHE B O 1
ATOM 4016 N N . GLU B 1 214 ? 21.75 -2.605 -11.25 1 92.44 214 GLU B N 1
ATOM 4017 C CA . GLU B 1 214 ? 22.812 -1.75 -11.758 1 92.44 214 GLU B CA 1
ATOM 4018 C C . GLU B 1 214 ? 22.281 -0.383 -12.172 1 92.44 214 GLU B C 1
ATOM 4020 O O . GLU B 1 214 ? 22.906 0.643 -11.914 1 92.44 214 GLU B O 1
ATOM 4025 N N . VAL B 1 215 ? 21.172 -0.416 -12.781 1 91.44 215 VAL B N 1
ATOM 4026 C CA . VAL B 1 215 ? 20.547 0.825 -13.219 1 91.44 215 VAL B CA 1
ATOM 4027 C C . VAL B 1 215 ? 20.125 1.646 -12.008 1 91.44 215 VAL B C 1
ATOM 4029 O O . VAL B 1 215 ? 20.328 2.859 -11.961 1 91.44 215 VAL B O 1
ATOM 4032 N N . GLU B 1 216 ? 19.547 1.013 -10.984 1 92.12 216 GLU B N 1
ATOM 4033 C CA . GLU B 1 216 ? 19.094 1.663 -9.758 1 92.12 216 GLU B CA 1
ATOM 4034 C C . GLU B 1 216 ? 20.266 2.354 -9.039 1 92.12 216 GLU B C 1
ATOM 4036 O O . GLU B 1 216 ? 20.094 3.439 -8.484 1 92.12 216 GLU B O 1
ATOM 4041 N N . GLU B 1 217 ? 21.391 1.701 -9.086 1 92.62 217 GLU B N 1
ATOM 4042 C CA . GLU B 1 217 ? 22.547 2.186 -8.336 1 92.62 217 GLU B CA 1
ATOM 4043 C C . GLU B 1 217 ? 23.016 3.533 -8.867 1 92.62 217 GLU B C 1
ATOM 4045 O O . GLU B 1 217 ? 23.688 4.281 -8.156 1 92.62 217 GLU B O 1
ATOM 4050 N N . ARG B 1 218 ? 22.609 3.828 -10.094 1 89.81 218 ARG B N 1
ATOM 4051 C CA . ARG B 1 218 ? 23.062 5.059 -10.727 1 89.81 218 ARG B CA 1
ATOM 4052 C C . ARG B 1 218 ? 22.359 6.273 -10.133 1 89.81 218 ARG B C 1
ATOM 4054 O O . ARG B 1 218 ? 22.922 7.371 -10.109 1 89.81 218 ARG B O 1
ATOM 4061 N N . THR B 1 219 ? 21.172 6.105 -9.617 1 88 219 THR B N 1
ATOM 4062 C CA . THR B 1 219 ? 20.375 7.234 -9.133 1 88 219 THR B CA 1
ATOM 4063 C C . THR B 1 219 ? 20.125 7.109 -7.633 1 88 219 THR B C 1
ATOM 4065 O O . THR B 1 219 ? 19.562 8.023 -7.02 1 88 219 THR B O 1
ATOM 4068 N N . LYS B 1 220 ? 20.594 6.086 -7.055 1 95.06 220 LYS B N 1
ATOM 4069 C CA . LYS B 1 220 ? 20.344 5.832 -5.641 1 95.06 220 LYS B CA 1
ATOM 4070 C C . LYS B 1 220 ? 21.078 6.832 -4.758 1 95.06 220 LYS B C 1
ATOM 4072 O O . LYS B 1 220 ? 22.297 6.996 -4.879 1 95.06 220 LYS B O 1
ATOM 4077 N N . PRO B 1 221 ? 20.281 7.5 -3.861 1 95.94 221 PRO B N 1
ATOM 4078 C CA . PRO B 1 221 ? 20.953 8.453 -2.965 1 95.94 221 PRO B CA 1
ATOM 4079 C C . PRO B 1 221 ? 21.969 7.789 -2.047 1 95.94 221 PRO B C 1
ATOM 4081 O O . PRO B 1 221 ? 21.797 6.633 -1.654 1 95.94 221 PRO B O 1
ATOM 4084 N N . ALA B 1 222 ? 23 8.547 -1.671 1 96.06 222 ALA B N 1
ATOM 4085 C CA . ALA B 1 222 ? 24.062 8.031 -0.797 1 96.06 222 ALA B CA 1
ATOM 4086 C C . ALA B 1 222 ? 23.484 7.562 0.535 1 96.06 222 ALA B C 1
ATOM 4088 O O . ALA B 1 222 ? 23.922 6.551 1.086 1 96.06 222 ALA B O 1
ATOM 4089 N N . ILE B 1 223 ? 22.5 8.289 1.052 1 97.06 223 ILE B N 1
ATOM 4090 C CA . ILE B 1 223 ? 21.891 7.926 2.324 1 97.06 223 ILE B CA 1
ATOM 4091 C C . ILE B 1 223 ? 21.188 6.578 2.189 1 97.06 223 ILE B C 1
ATOM 4093 O O . ILE B 1 223 ? 21.172 5.777 3.125 1 97.06 223 ILE B O 1
ATOM 4097 N N . THR B 1 224 ? 20.531 6.324 1.072 1 97.25 224 THR B N 1
ATOM 4098 C CA . THR B 1 224 ? 19.875 5.051 0.816 1 97.25 224 THR B CA 1
ATOM 4099 C C . THR B 1 224 ? 20.891 3.912 0.772 1 97.25 224 THR B C 1
ATOM 4101 O O . THR B 1 224 ? 20.672 2.861 1.381 1 97.25 224 THR B O 1
ATOM 4104 N N . LYS B 1 225 ? 21.969 4.133 0.026 1 96.31 225 LYS B N 1
ATOM 4105 C CA . LYS B 1 225 ? 23.047 3.141 -0.046 1 96.31 225 LYS B CA 1
ATOM 4106 C C . LYS B 1 225 ? 23.594 2.82 1.343 1 96.31 225 LYS B C 1
ATOM 4108 O O . LYS B 1 225 ? 23.844 1.655 1.663 1 96.31 225 LYS B O 1
ATOM 4113 N N . GLN B 1 226 ? 23.734 3.861 2.135 1 96 226 GLN B N 1
ATOM 4114 C CA . GLN B 1 226 ? 24.25 3.676 3.484 1 96 226 GLN B CA 1
ATOM 4115 C C . GLN B 1 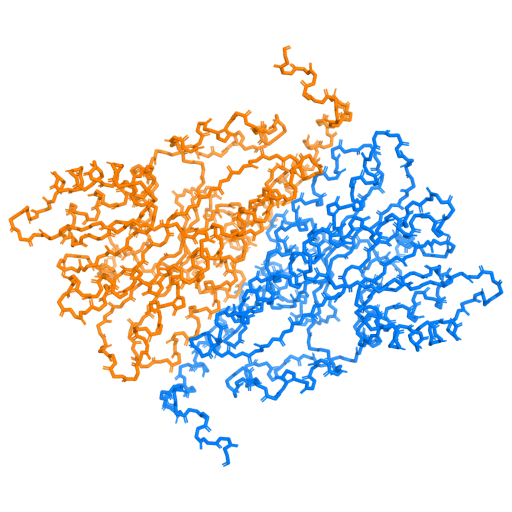226 ? 23.297 2.838 4.332 1 96 226 GLN B C 1
ATOM 4117 O O . GLN B 1 226 ? 23.734 1.915 5.027 1 96 226 GL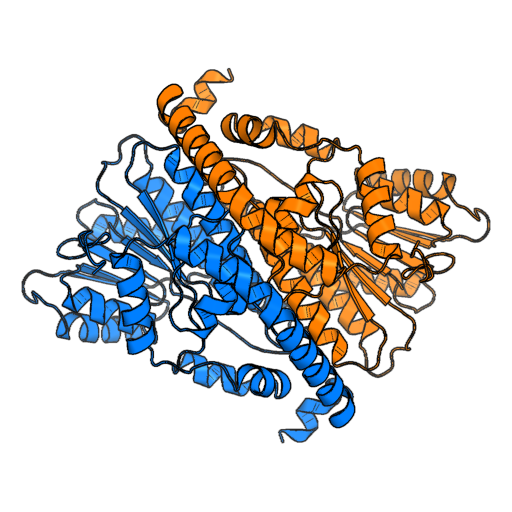N B O 1
ATOM 4122 N N . LEU B 1 227 ? 22.062 3.148 4.266 1 95.81 227 LEU B N 1
ATOM 4123 C CA . LEU B 1 227 ? 21.062 2.469 5.086 1 95.81 227 LEU B CA 1
ATOM 4124 C C . LEU B 1 227 ? 20.875 1.025 4.633 1 95.81 227 LEU B C 1
ATOM 4126 O O . LEU B 1 227 ? 20.562 0.151 5.445 1 95.81 227 LEU B O 1
ATOM 4130 N N . GLU B 1 228 ? 21.031 0.741 3.348 1 93.44 228 GLU B N 1
ATOM 4131 C CA . GLU B 1 228 ? 20.797 -0.595 2.805 1 93.44 228 GLU B CA 1
ATOM 4132 C C . GLU B 1 228 ? 22.062 -1.439 2.857 1 93.44 228 GLU B C 1
ATOM 4134 O O . GLU B 1 228 ? 22.078 -2.588 2.41 1 93.44 228 GLU B O 1
ATOM 4139 N N . ALA B 1 229 ? 23.125 -0.89 3.344 1 91 229 ALA B N 1
ATOM 4140 C CA . ALA B 1 229 ? 24.422 -1.561 3.312 1 91 229 ALA B CA 1
ATOM 4141 C C . ALA B 1 229 ? 24.344 -2.922 4 1 91 229 ALA B C 1
ATOM 4143 O O . ALA B 1 229 ? 25.047 -3.859 3.605 1 91 229 ALA B O 1
ATOM 4144 N N . ALA B 1 230 ? 23.469 -3.066 4.926 1 86.88 230 ALA B N 1
ATOM 4145 C CA . ALA B 1 230 ? 23.375 -4.305 5.695 1 86.88 230 ALA B CA 1
ATOM 4146 C C . ALA B 1 230 ? 22.484 -5.324 4.988 1 86.88 230 ALA B C 1
ATOM 4148 O O . ALA B 1 230 ? 22.438 -6.492 5.379 1 86.88 230 ALA B O 1
ATOM 4149 N N . ASP B 1 231 ? 21.812 -4.938 3.941 1 91.56 231 ASP B N 1
ATOM 4150 C CA . ASP B 1 231 ? 20.922 -5.848 3.223 1 91.56 231 ASP B CA 1
ATOM 4151 C C . ASP B 1 231 ? 21.719 -6.957 2.537 1 91.56 231 ASP B C 1
ATOM 4153 O O . ASP B 1 231 ? 22.656 -6.684 1.792 1 91.56 231 ASP B O 1
ATOM 4157 N N . PRO B 1 232 ? 21.344 -8.25 2.809 1 93.75 232 PRO B N 1
ATOM 4158 C CA . PRO B 1 232 ? 21.969 -9.312 2.016 1 93.75 232 PRO B CA 1
ATOM 4159 C C . PRO B 1 232 ? 21.734 -9.148 0.517 1 93.75 232 PRO B C 1
ATOM 4161 O O . PRO B 1 232 ? 20.609 -8.859 0.094 1 93.75 232 PRO B O 1
ATOM 4164 N N . LYS B 1 233 ? 22.797 -9.242 -0.225 1 95.5 233 LYS B N 1
ATOM 4165 C CA . LYS B 1 233 ? 22.688 -9.219 -1.681 1 95.5 233 LYS B CA 1
ATOM 4166 C C . LYS B 1 233 ? 22.625 -10.633 -2.252 1 95.5 233 LYS B C 1
ATOM 4168 O O . LYS B 1 233 ? 23.422 -11.492 -1.883 1 95.5 233 LYS B O 1
ATOM 4173 N N . GLN B 1 234 ? 21.578 -10.883 -3.074 1 98 234 GLN B N 1
ATOM 4174 C CA . GLN B 1 234 ? 21.375 -12.211 -3.654 1 98 234 GLN B CA 1
ATOM 4175 C C . GLN B 1 234 ? 21.344 -12.141 -5.18 1 98 234 GLN B C 1
ATOM 4177 O O . GLN B 1 234 ? 20.891 -11.148 -5.754 1 98 234 GLN B O 1
ATOM 4182 N N . THR B 1 235 ? 21.844 -13.195 -5.805 1 98.19 235 THR B N 1
ATOM 4183 C CA . THR B 1 235 ? 21.703 -13.32 -7.25 1 98.19 235 THR B CA 1
ATOM 4184 C C . THR B 1 235 ? 20.266 -13.633 -7.633 1 98.19 235 THR B C 1
ATOM 4186 O O . THR B 1 235 ? 19.484 -14.102 -6.801 1 98.19 235 THR B O 1
ATOM 4189 N N . PRO B 1 236 ? 19.938 -13.375 -8.875 1 98.44 236 PRO B N 1
ATOM 4190 C CA . PRO B 1 236 ? 18.609 -13.773 -9.344 1 98.44 236 PRO B CA 1
ATOM 4191 C C . PRO B 1 236 ? 18.297 -15.242 -9.078 1 98.44 236 PRO B C 1
ATOM 4193 O O . PRO B 1 236 ? 17.188 -15.586 -8.648 1 98.44 236 PRO B O 1
ATOM 4196 N N . ASP B 1 237 ? 19.25 -16.109 -9.234 1 98.62 237 ASP B N 1
ATOM 4197 C CA . ASP B 1 237 ? 19.078 -17.547 -9.039 1 98.62 237 ASP B CA 1
ATOM 4198 C C . ASP B 1 237 ? 18.766 -17.859 -7.574 1 98.62 237 ASP B C 1
ATOM 4200 O O . ASP B 1 237 ? 17.906 -18.688 -7.281 1 98.62 237 ASP B O 1
ATOM 4204 N N . GLU B 1 238 ? 19.5 -17.219 -6.699 1 98.62 238 GLU B N 1
ATOM 4205 C CA . GLU B 1 238 ? 19.281 -17.438 -5.273 1 98.62 238 GLU B CA 1
ATOM 4206 C C . GLU B 1 238 ? 17.891 -16.984 -4.84 1 98.62 238 GLU B C 1
ATOM 4208 O O . GLU B 1 238 ? 17.219 -17.688 -4.086 1 98.62 238 GLU B O 1
ATOM 4213 N N . VAL B 1 239 ? 17.484 -15.805 -5.289 1 98.69 239 VAL B N 1
ATOM 4214 C CA . VAL B 1 239 ? 16.172 -15.273 -4.949 1 98.69 239 VAL B CA 1
ATOM 4215 C C . VAL B 1 239 ? 15.086 -16.188 -5.5 1 98.69 239 VAL B C 1
ATOM 4217 O O . VAL B 1 239 ? 14.117 -16.516 -4.801 1 98.69 239 VAL B O 1
ATOM 4220 N N . ALA B 1 240 ? 15.219 -16.609 -6.781 1 98.88 240 ALA B N 1
ATOM 4221 C CA . ALA B 1 240 ? 14.25 -17.5 -7.41 1 98.88 240 ALA B CA 1
ATOM 4222 C C . ALA B 1 240 ? 14.117 -18.797 -6.633 1 98.88 240 ALA B C 1
ATOM 4224 O O . ALA B 1 240 ? 13 -19.266 -6.363 1 98.88 240 ALA B O 1
ATOM 4225 N N . ARG B 1 241 ? 15.227 -19.391 -6.281 1 98.75 241 ARG B N 1
ATOM 4226 C CA . ARG B 1 241 ? 15.234 -20.656 -5.555 1 98.75 241 ARG B CA 1
ATOM 4227 C C . ARG B 1 241 ? 14.523 -20.531 -4.211 1 98.75 241 ARG B C 1
ATOM 4229 O O . ARG B 1 241 ? 13.727 -21.391 -3.836 1 98.75 241 ARG B O 1
ATOM 4236 N N . ALA B 1 242 ? 14.859 -19.469 -3.484 1 98.69 242 ALA B N 1
ATOM 4237 C CA . ALA B 1 242 ? 14.242 -19.234 -2.184 1 98.69 242 ALA B CA 1
ATOM 4238 C C . ALA B 1 242 ? 12.734 -19.016 -2.326 1 98.69 242 ALA B C 1
ATOM 4240 O O . ALA B 1 242 ? 11.953 -19.531 -1.526 1 98.69 242 ALA B O 1
ATOM 4241 N N . ALA B 1 243 ? 12.352 -18.234 -3.316 1 98.88 243 ALA B N 1
ATOM 4242 C CA . ALA B 1 243 ? 10.938 -17.969 -3.555 1 98.88 243 ALA B CA 1
ATOM 4243 C C . ALA B 1 243 ? 10.188 -19.25 -3.902 1 98.88 243 ALA B C 1
ATOM 4245 O O . ALA B 1 243 ? 9.109 -19.516 -3.361 1 98.88 243 ALA B O 1
ATOM 4246 N N . ILE B 1 244 ? 10.719 -20.078 -4.816 1 98.88 244 ILE B N 1
ATOM 4247 C CA . ILE B 1 244 ? 10.094 -21.312 -5.25 1 98.88 244 ILE B CA 1
ATOM 4248 C C . ILE B 1 244 ? 9.969 -22.266 -4.062 1 98.88 244 ILE B C 1
ATOM 4250 O O . ILE B 1 244 ? 8.93 -22.922 -3.885 1 98.88 244 ILE B O 1
ATOM 4254 N N . ARG B 1 245 ? 10.992 -22.312 -3.209 1 98.56 245 ARG B N 1
ATOM 4255 C CA . ARG B 1 245 ? 10.93 -23.156 -2.016 1 98.56 245 ARG B CA 1
ATOM 4256 C C . ARG B 1 245 ? 9.766 -22.734 -1.122 1 98.56 245 ARG B C 1
ATOM 4258 O O . ARG B 1 245 ? 9.047 -23.594 -0.593 1 98.56 245 ARG B O 1
ATOM 4265 N N . GLY B 1 246 ? 9.641 -21.391 -0.898 1 98.38 246 GLY B N 1
ATOM 4266 C CA . GLY B 1 246 ? 8.516 -20.906 -0.119 1 98.38 246 GLY B CA 1
ATOM 4267 C C . GLY B 1 246 ? 7.168 -21.281 -0.719 1 98.38 246 GLY B C 1
ATOM 4268 O O . GLY B 1 246 ? 6.246 -21.656 0.003 1 98.38 246 GLY B O 1
ATOM 4269 N N . LEU B 1 247 ? 7.066 -21.156 -2.023 1 98.62 247 LEU B N 1
ATOM 4270 C CA . LEU B 1 247 ? 5.836 -21.5 -2.727 1 98.62 247 LEU B CA 1
ATOM 4271 C C . LEU B 1 247 ? 5.535 -22.984 -2.594 1 98.62 247 LEU B C 1
ATOM 4273 O O . LEU B 1 247 ? 4.391 -23.375 -2.336 1 98.62 247 LEU B O 1
ATOM 4277 N N . GLU B 1 248 ? 6.535 -23.812 -2.75 1 98.56 248 GLU B N 1
ATOM 4278 C CA . GLU B 1 248 ? 6.371 -25.266 -2.656 1 98.56 248 GLU B CA 1
ATOM 4279 C C . GLU B 1 248 ? 6 -25.688 -1.237 1 98.56 248 GLU B C 1
ATOM 4281 O O . GLU B 1 248 ? 5.34 -26.719 -1.042 1 98.56 248 GLU B O 1
ATOM 4286 N N . THR B 1 249 ? 6.406 -24.922 -0.223 1 97.5 249 THR B N 1
ATOM 4287 C CA . THR B 1 249 ? 6.043 -25.188 1.164 1 97.5 249 THR B CA 1
ATOM 4288 C C . THR B 1 249 ? 4.602 -24.75 1.438 1 97.5 249 THR B C 1
ATOM 4290 O O . THR B 1 249 ? 4.008 -25.172 2.436 1 97.5 249 THR B O 1
ATOM 4293 N N . GLY B 1 250 ? 4.062 -23.906 0.615 1 97.44 250 GLY B N 1
ATOM 4294 C CA . GLY B 1 250 ? 2.684 -23.453 0.749 1 97.44 250 GLY B CA 1
ATOM 4295 C C . GLY B 1 250 ? 2.547 -22.156 1.506 1 97.44 250 GLY B C 1
ATOM 4296 O O . GLY B 1 250 ? 1.464 -21.812 1.992 1 97.44 250 GLY B O 1
ATOM 4297 N N . HIS B 1 251 ? 3.602 -21.359 1.57 1 98.12 251 HIS B N 1
ATOM 4298 C CA . HIS B 1 251 ? 3.582 -20.109 2.316 1 98.12 251 HIS B CA 1
ATOM 4299 C C . HIS B 1 251 ? 2.799 -19.031 1.571 1 98.12 251 HIS B C 1
ATOM 4301 O O . HIS B 1 251 ? 2.801 -19 0.339 1 98.12 251 HIS B O 1
ATOM 4307 N N . PHE B 1 252 ? 2.088 -18.172 2.33 1 98.31 252 PHE B N 1
ATOM 4308 C CA . PHE B 1 252 ? 1.417 -17.016 1.763 1 98.31 252 PHE B CA 1
ATOM 4309 C C . PHE B 1 252 ? 2.4 -15.867 1.564 1 98.31 252 PHE B C 1
ATOM 4311 O O . PHE B 1 252 ? 2.629 -15.43 0.435 1 98.31 252 PHE B O 1
ATOM 4318 N N . MET B 1 253 ? 2.963 -15.398 2.629 1 98.62 253 MET B N 1
ATOM 4319 C CA . MET B 1 253 ? 4.012 -14.383 2.576 1 98.62 253 MET B CA 1
ATOM 4320 C C . MET B 1 253 ? 5.391 -15.023 2.512 1 98.62 253 MET B C 1
ATOM 4322 O O . MET B 1 253 ? 5.859 -15.602 3.494 1 98.62 253 MET B O 1
ATOM 4326 N N . ILE B 1 254 ? 6.105 -14.844 1.395 1 98.75 254 ILE B N 1
ATOM 4327 C CA . ILE B 1 254 ? 7.367 -15.531 1.16 1 98.75 254 ILE B CA 1
ATOM 4328 C C . ILE B 1 254 ? 8.516 -14.523 1.187 1 98.75 254 ILE B C 1
ATOM 4330 O O . ILE B 1 254 ? 8.562 -13.602 0.367 1 98.75 254 ILE B O 1
ATOM 4334 N N . VAL B 1 255 ? 9.352 -14.617 2.096 1 97.94 255 VAL B N 1
ATOM 4335 C CA . VAL B 1 255 ? 10.594 -13.852 2.141 1 97.94 255 VAL B CA 1
ATOM 4336 C C . VAL B 1 255 ? 11.75 -14.719 1.661 1 97.94 255 VAL B C 1
ATOM 4338 O O . VAL B 1 255 ? 11.672 -15.945 1.695 1 97.94 255 VAL B O 1
ATOM 4341 N N . VAL B 1 256 ? 12.836 -14.055 1.226 1 97.81 256 VAL B N 1
ATOM 4342 C CA . VAL B 1 256 ? 13.836 -14.828 0.502 1 97.81 256 VAL B CA 1
ATOM 4343 C C . VAL B 1 256 ? 15.148 -14.828 1.277 1 97.81 256 VAL B C 1
ATOM 4345 O O . VAL B 1 256 ? 16.125 -15.453 0.86 1 97.81 256 VAL B O 1
ATOM 4348 N N . ASN B 1 257 ? 15.281 -14.078 2.365 1 96.44 257 ASN B N 1
ATOM 4349 C CA . ASN B 1 257 ? 16.469 -14.086 3.223 1 96.44 257 ASN B CA 1
ATOM 4350 C C . ASN B 1 257 ? 16.109 -13.742 4.668 1 96.44 257 ASN B C 1
ATOM 4352 O O . ASN B 1 257 ? 14.945 -13.469 4.98 1 96.44 257 ASN B O 1
ATOM 4356 N N . TRP B 1 258 ? 17.109 -13.789 5.531 1 95.75 258 TRP B N 1
ATOM 4357 C CA . TRP B 1 258 ? 16.875 -13.703 6.969 1 95.75 258 TRP B CA 1
ATOM 4358 C C . TRP B 1 258 ? 16.375 -12.312 7.355 1 95.75 258 TRP B C 1
ATOM 4360 O O . TRP B 1 258 ? 15.547 -12.164 8.25 1 95.75 258 TRP B O 1
ATOM 4370 N N . LEU B 1 259 ? 16.891 -11.312 6.746 1 96.12 259 LEU B N 1
ATOM 4371 C CA . LEU B 1 259 ? 16.469 -9.953 7.074 1 96.12 259 LEU B CA 1
ATOM 4372 C C . LEU B 1 259 ? 15.008 -9.734 6.707 1 96.12 259 LEU B C 1
ATOM 4374 O O . LEU B 1 259 ? 14.266 -9.102 7.461 1 96.12 259 LEU B O 1
ATOM 4378 N N . GLY B 1 260 ? 14.609 -10.25 5.504 1 96.75 260 GLY B N 1
ATOM 4379 C CA . GLY B 1 260 ? 13.203 -10.203 5.121 1 96.75 260 GLY B CA 1
ATOM 4380 C C . GLY B 1 260 ? 12.289 -10.891 6.121 1 96.75 260 GLY B C 1
ATOM 4381 O O . GLY B 1 260 ? 11.188 -10.414 6.395 1 96.75 260 GLY B O 1
ATOM 4382 N N . GLN B 1 261 ? 12.781 -12.008 6.664 1 97.25 261 GLN B N 1
ATOM 4383 C CA . GLN B 1 261 ? 11.992 -12.734 7.656 1 97.25 261 GLN B CA 1
ATOM 4384 C C . GLN B 1 261 ? 11.805 -11.906 8.922 1 97.25 261 GLN B C 1
ATOM 4386 O O . GLN B 1 261 ? 10.703 -11.875 9.484 1 97.25 261 GLN B O 1
ATOM 4391 N N . LEU B 1 262 ? 12.852 -11.281 9.398 1 96.5 262 LEU B N 1
ATOM 4392 C CA . LEU B 1 262 ? 12.758 -10.438 10.578 1 96.5 262 LEU B CA 1
ATOM 4393 C C . LEU B 1 262 ? 11.789 -9.281 10.344 1 96.5 262 LEU B C 1
ATOM 4395 O O . LEU B 1 262 ? 10.977 -8.961 11.211 1 96.5 262 LEU B O 1
ATOM 4399 N N . MET B 1 263 ? 11.883 -8.672 9.164 1 97.25 263 MET B N 1
ATOM 4400 C CA . MET B 1 263 ? 10.984 -7.566 8.844 1 97.25 263 MET B CA 1
ATOM 4401 C C . MET B 1 263 ? 9.539 -8.039 8.758 1 97.25 263 MET B C 1
ATOM 4403 O O . MET B 1 263 ? 8.625 -7.348 9.219 1 97.25 263 MET B O 1
ATOM 4407 N N . ARG B 1 264 ? 9.367 -9.195 8.133 1 98 264 ARG B N 1
ATOM 4408 C CA . ARG B 1 264 ? 8.031 -9.758 8.008 1 98 264 ARG B CA 1
ATOM 4409 C C . ARG B 1 264 ? 7.387 -9.961 9.375 1 98 264 ARG B C 1
ATOM 4411 O O . ARG B 1 264 ? 6.219 -9.625 9.578 1 98 264 ARG B O 1
ATOM 4418 N N . PHE B 1 265 ? 8.125 -10.438 10.391 1 97.19 265 PHE B N 1
ATOM 4419 C CA . PHE B 1 265 ? 7.613 -10.719 11.727 1 97.19 265 PHE B CA 1
ATOM 4420 C C . PHE B 1 265 ? 7.008 -9.461 12.344 1 97.19 265 PHE B C 1
ATOM 4422 O O . PHE B 1 265 ? 6.055 -9.547 13.125 1 97.19 265 PHE B O 1
ATOM 4429 N N . GLY B 1 266 ? 7.5 -8.367 11.945 1 96.06 266 GLY B N 1
ATOM 4430 C CA . GLY B 1 266 ? 7.074 -7.117 12.57 1 96.06 266 GLY B CA 1
ATOM 4431 C C . GLY B 1 266 ? 5.801 -6.559 11.969 1 96.06 266 GLY B C 1
ATOM 4432 O O . GLY B 1 266 ? 5.195 -5.641 12.523 1 96.06 266 GLY B O 1
ATOM 4433 N N . VAL B 1 267 ? 5.383 -7.168 10.82 1 97.12 267 VAL B N 1
ATOM 4434 C CA . VAL B 1 267 ? 4.25 -6.555 10.133 1 97.12 267 VAL B CA 1
ATOM 4435 C C . VAL B 1 267 ? 3.293 -7.641 9.641 1 97.12 267 VAL B C 1
ATOM 4437 O O . VAL B 1 267 ? 2.562 -7.441 8.672 1 97.12 267 VAL B O 1
ATOM 4440 N N . ILE B 1 268 ? 3.242 -8.828 10.203 1 96.62 268 ILE B N 1
ATOM 4441 C CA . ILE B 1 268 ? 2.371 -9.922 9.773 1 96.62 268 ILE B CA 1
ATOM 4442 C C . ILE B 1 268 ? 0.91 -9.508 9.945 1 96.62 268 ILE B C 1
ATOM 4444 O O . ILE B 1 268 ? 0.094 -9.719 9.039 1 96.62 268 ILE B O 1
ATOM 4448 N N . GLY B 1 269 ? 0.612 -8.867 11.172 1 94.94 269 GLY B N 1
ATOM 4449 C CA . GLY B 1 269 ? -0.757 -8.469 11.445 1 94.94 269 GLY B CA 1
ATOM 4450 C C . GLY B 1 269 ? -1.755 -9.602 11.289 1 94.94 269 GLY B C 1
ATOM 4451 O O . GLY B 1 269 ? -1.551 -10.695 11.82 1 94.94 269 GLY B O 1
ATOM 4452 N N . GLY B 1 270 ? -2.816 -9.367 10.562 1 94.31 270 GLY B N 1
ATOM 4453 C CA . GLY B 1 270 ? -3.875 -10.344 10.359 1 94.31 270 GLY B CA 1
ATOM 4454 C C . GLY B 1 270 ? -3.703 -11.148 9.086 1 94.31 270 GLY B C 1
ATOM 4455 O O . GLY B 1 270 ? -4.625 -11.844 8.656 1 94.31 270 GLY B O 1
ATOM 4456 N N . SER B 1 271 ? -2.512 -11.031 8.414 1 95.25 271 SER B N 1
ATOM 4457 C CA . SER B 1 271 ? -2.25 -11.82 7.215 1 95.25 271 SER B CA 1
ATOM 4458 C C . SER B 1 271 ? -2.258 -13.312 7.523 1 95.25 271 SER B C 1
ATOM 4460 O O . SER B 1 271 ? -2.051 -13.719 8.672 1 95.25 271 SER B O 1
ATOM 4462 N N . LEU B 1 272 ? -2.5 -14.109 6.457 1 93.5 272 LEU B N 1
ATOM 4463 C CA . LEU B 1 272 ? -2.389 -15.555 6.621 1 93.5 272 LEU B CA 1
ATOM 4464 C C . LEU B 1 272 ? -0.987 -15.945 7.078 1 93.5 272 LEU B C 1
ATOM 4466 O O . LEU B 1 272 ? 0.006 -15.453 6.531 1 93.5 272 LEU B O 1
ATOM 4470 N N . ARG B 1 273 ? -0.94 -16.812 8.039 1 93.44 273 ARG B N 1
ATOM 4471 C CA . ARG B 1 273 ? 0.333 -17.203 8.633 1 93.44 273 ARG B CA 1
ATOM 4472 C C . ARG B 1 273 ? 0.993 -18.328 7.824 1 93.44 273 ARG B C 1
ATOM 4474 O O . ARG B 1 273 ? 0.306 -19.156 7.227 1 93.44 273 ARG B O 1
ATOM 4481 N N . ASN B 1 274 ? 2.324 -18.25 7.836 1 92.5 274 ASN B N 1
ATOM 4482 C CA . ASN B 1 274 ? 3.076 -19.375 7.277 1 92.5 274 ASN B CA 1
ATOM 4483 C C . ASN B 1 274 ? 3.201 -20.516 8.281 1 92.5 274 ASN B C 1
ATOM 4485 O O . ASN B 1 274 ? 3.035 -21.672 7.918 1 92.5 274 ASN B O 1
ATOM 4489 N N . ASN B 1 275 ? 3.562 -20.203 9.453 1 92.12 275 ASN B N 1
ATOM 4490 C CA . ASN B 1 275 ? 3.656 -21.078 10.617 1 92.12 275 ASN B CA 1
ATOM 4491 C C . ASN B 1 275 ? 3.24 -20.359 11.898 1 92.12 275 ASN B C 1
ATOM 4493 O O . ASN B 1 275 ? 3.916 -19.422 12.336 1 92.12 275 ASN B O 1
ATOM 4497 N N . TRP B 1 276 ? 2.242 -20.891 12.562 1 91.81 276 TRP B N 1
ATOM 4498 C CA . TRP B 1 276 ? 1.638 -20.188 13.68 1 91.81 276 TRP B CA 1
ATOM 4499 C C . TRP B 1 276 ? 2.635 -20.016 14.828 1 91.81 276 TRP B C 1
ATOM 4501 O O . TRP B 1 276 ? 2.689 -18.969 15.461 1 91.81 276 TRP B O 1
ATOM 4511 N N . ILE B 1 277 ? 3.402 -21 15.078 1 94.06 277 ILE B N 1
ATOM 4512 C CA . ILE B 1 277 ? 4.328 -20.953 16.203 1 94.06 277 ILE B CA 1
ATOM 4513 C C . ILE B 1 277 ? 5.496 -20.031 15.883 1 94.06 277 ILE B C 1
ATOM 4515 O O . ILE B 1 277 ? 5.785 -19.109 16.641 1 94.06 277 ILE B O 1
ATOM 4519 N N . ILE B 1 278 ? 6.133 -20.203 14.727 1 94.56 278 ILE B N 1
ATOM 4520 C CA . ILE B 1 278 ? 7.301 -19.422 14.344 1 94.56 278 ILE B CA 1
ATOM 4521 C C . ILE B 1 278 ? 6.906 -17.953 14.172 1 94.56 278 ILE B C 1
ATOM 4523 O O . ILE B 1 278 ? 7.613 -17.047 14.625 1 94.56 278 ILE B O 1
ATOM 4527 N N . ASP B 1 279 ? 5.777 -17.734 13.523 1 95.56 279 ASP B N 1
ATOM 4528 C CA . ASP B 1 279 ? 5.316 -16.375 13.273 1 95.56 279 ASP B CA 1
ATOM 4529 C C . ASP B 1 279 ? 4.992 -15.648 14.578 1 95.56 279 ASP B C 1
ATOM 4531 O O . ASP B 1 279 ? 5.301 -14.469 14.727 1 95.56 279 ASP B O 1
ATOM 4535 N N . THR B 1 280 ? 4.395 -16.359 15.555 1 95.19 280 THR B N 1
ATOM 4536 C CA . THR B 1 280 ? 4.07 -15.727 16.828 1 95.19 280 THR B CA 1
ATOM 4537 C C . THR B 1 280 ? 5.34 -15.422 17.625 1 95.19 280 THR B C 1
ATOM 4539 O O . THR B 1 280 ? 5.492 -14.32 18.156 1 95.19 280 THR B O 1
ATOM 4542 N N . LEU B 1 281 ? 6.273 -16.344 17.688 1 96 281 LEU B N 1
ATOM 4543 C CA . LEU B 1 281 ? 7.535 -16.125 18.391 1 96 281 LEU B CA 1
ATOM 4544 C C . LEU B 1 281 ? 8.328 -14.984 17.766 1 96 281 LEU B C 1
ATOM 4546 O O . LEU B 1 281 ? 8.922 -14.172 18.484 1 96 281 LEU B O 1
ATOM 4550 N N . GLY B 1 282 ? 8.336 -14.984 16.422 1 96.06 282 GLY B N 1
ATOM 4551 C CA . GLY B 1 282 ? 8.992 -13.891 15.719 1 96.06 282 GLY B CA 1
ATOM 4552 C C . GLY B 1 282 ? 8.367 -12.539 16.016 1 96.06 282 GLY B C 1
ATOM 4553 O O . GLY B 1 282 ? 9.078 -11.547 16.203 1 96.06 282 GLY B O 1
ATOM 4554 N N . ALA B 1 283 ? 7.043 -12.539 16.047 1 95.19 283 ALA B N 1
ATOM 4555 C CA . ALA B 1 283 ? 6.312 -11.297 16.312 1 95.19 283 ALA B CA 1
ATOM 4556 C C . ALA B 1 283 ? 6.578 -10.797 17.719 1 95.19 283 ALA B C 1
ATOM 4558 O O . ALA B 1 283 ? 6.453 -9.594 18 1 95.19 283 ALA B O 1
ATOM 4559 N N . TRP B 1 284 ? 6.973 -11.664 18.625 1 95.31 284 TRP B N 1
ATOM 4560 C CA . TRP B 1 284 ? 7.316 -11.273 19.984 1 95.31 284 TRP B CA 1
ATOM 4561 C C . TRP B 1 284 ? 8.734 -10.727 20.062 1 95.31 284 TRP B C 1
ATOM 4563 O O . TRP B 1 284 ? 9.023 -9.82 20.844 1 95.31 284 TRP B O 1
ATOM 4573 N N . LEU B 1 285 ? 9.586 -11.156 19.219 1 96.12 285 LEU B N 1
ATOM 4574 C CA . LEU B 1 285 ? 11 -10.812 19.25 1 96.12 285 LEU B CA 1
ATOM 4575 C C . LEU B 1 285 ? 11.258 -9.484 18.562 1 96.12 285 LEU B C 1
ATOM 4577 O O . LEU B 1 285 ? 12.023 -8.648 19.062 1 96.12 285 LEU B O 1
ATOM 4581 N N . VAL B 1 286 ? 10.625 -9.281 17.484 1 96 286 VAL B N 1
ATOM 4582 C CA . VAL B 1 286 ? 11.016 -8.258 16.531 1 96 286 VAL B CA 1
ATOM 4583 C C . VAL B 1 286 ? 10.727 -6.871 17.094 1 96 286 VAL B C 1
ATOM 4585 O O . VAL B 1 286 ? 11.492 -5.934 16.875 1 96 286 VAL B O 1
ATOM 4588 N N . PRO B 1 287 ? 9.672 -6.742 17.938 1 94.94 287 PRO B N 1
ATOM 4589 C CA . PRO B 1 287 ? 9.438 -5.41 18.5 1 94.94 287 PRO B CA 1
ATOM 4590 C C . PRO B 1 287 ? 10.594 -4.93 19.375 1 94.94 287 PRO B C 1
ATOM 4592 O O . PRO B 1 287 ? 10.883 -3.732 19.422 1 94.94 287 PRO B O 1
ATOM 4595 N N . ILE B 1 288 ? 11.266 -5.789 20.016 1 95.19 288 ILE B N 1
ATOM 4596 C CA . ILE B 1 288 ? 12.414 -5.438 20.828 1 95.19 288 ILE B CA 1
ATOM 4597 C C . ILE B 1 288 ? 13.578 -5.012 19.938 1 95.19 288 ILE B C 1
ATOM 4599 O O . ILE B 1 288 ? 14.258 -4.02 20.219 1 95.19 288 ILE B O 1
ATOM 4603 N N . ILE B 1 289 ? 13.781 -5.727 18.891 1 95.62 289 ILE B N 1
ATOM 4604 C CA . ILE B 1 289 ? 14.852 -5.426 17.938 1 95.62 289 ILE B CA 1
ATOM 4605 C C . ILE B 1 289 ? 14.625 -4.047 17.328 1 95.62 289 ILE B C 1
ATOM 4607 O O . ILE B 1 289 ? 15.578 -3.277 17.156 1 95.62 289 ILE B O 1
ATOM 4611 N N . TRP B 1 290 ? 13.383 -3.711 17.062 1 94.38 290 TRP B N 1
ATOM 4612 C CA . TRP B 1 290 ? 13.055 -2.461 16.391 1 94.38 290 TRP B CA 1
ATOM 4613 C C . TRP B 1 290 ? 13.344 -1.262 17.281 1 94.38 290 TRP B C 1
ATOM 4615 O O . TRP B 1 290 ? 13.57 -0.151 16.797 1 94.38 290 TRP B O 1
ATOM 4625 N N . ILE B 1 291 ? 13.367 -1.468 18.625 1 92.62 291 ILE B N 1
ATOM 4626 C CA . ILE B 1 291 ? 13.727 -0.378 19.531 1 92.62 291 ILE B CA 1
ATOM 4627 C C . ILE B 1 291 ? 15.125 0.133 19.203 1 92.62 291 ILE B C 1
ATOM 4629 O O . ILE B 1 291 ? 15.344 1.344 19.109 1 92.62 291 ILE B O 1
ATOM 4633 N N . PHE B 1 292 ? 15.961 -0.749 18.891 1 94.12 292 PHE B N 1
ATOM 4634 C CA . PHE B 1 292 ? 17.344 -0.389 18.641 1 94.12 292 PHE B CA 1
ATOM 4635 C C . PHE B 1 292 ? 17.547 0.004 17.172 1 94.12 292 PHE B C 1
ATOM 4637 O O . PHE B 1 292 ? 18.25 0.966 16.875 1 94.12 292 PHE B O 1
ATOM 4644 N N . VAL B 1 293 ? 16.922 -0.732 16.297 1 94 293 VAL B N 1
ATOM 4645 C CA . VAL B 1 293 ? 17.094 -0.497 14.875 1 94 293 VAL B CA 1
ATOM 4646 C C . VAL B 1 293 ? 16.516 0.87 14.5 1 94 293 VAL B C 1
ATOM 4648 O O . VAL B 1 293 ? 17.109 1.602 13.703 1 94 293 VAL B O 1
ATOM 4651 N N . GLN B 1 294 ? 15.367 1.19 15.016 1 93.75 294 GLN B N 1
ATOM 4652 C CA . GLN B 1 294 ? 14.742 2.473 14.703 1 93.75 294 GLN B CA 1
ATOM 4653 C C . GLN B 1 294 ? 15.602 3.635 15.188 1 93.75 294 GLN B C 1
ATOM 4655 O O . GLN B 1 294 ? 15.727 4.652 14.5 1 93.75 294 GLN B O 1
ATOM 4660 N N . TYR B 1 295 ? 16.141 3.496 16.391 1 93.56 295 TYR B N 1
ATOM 4661 C CA . TYR B 1 295 ? 17.047 4.52 16.906 1 93.56 295 TYR B CA 1
ATOM 4662 C C . TYR B 1 295 ? 18.234 4.699 15.977 1 93.56 295 TYR B C 1
ATOM 4664 O O . TYR B 1 295 ? 18.625 5.828 15.648 1 93.56 295 TYR B O 1
ATOM 467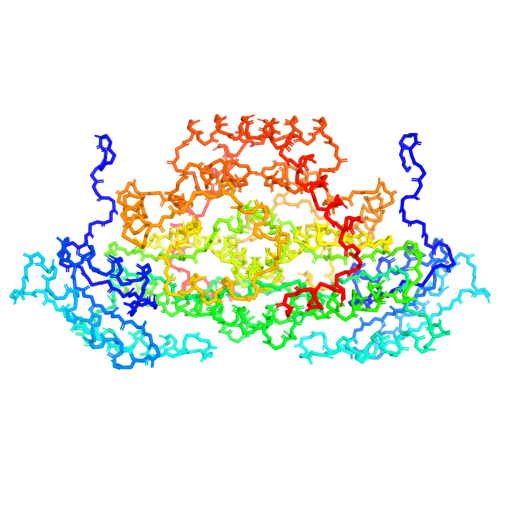2 N N . ASP B 1 296 ? 18.812 3.596 15.625 1 94.94 296 ASP B N 1
ATOM 4673 C CA . ASP B 1 296 ? 19.969 3.623 14.742 1 94.94 296 ASP B CA 1
ATOM 4674 C C . ASP B 1 296 ? 19.625 4.262 13.398 1 94.94 296 ASP B C 1
ATOM 4676 O O . ASP B 1 296 ? 20.406 5.066 12.875 1 94.94 296 ASP B O 1
ATOM 4680 N N . GLN B 1 297 ? 18.516 3.891 12.828 1 94.69 297 GLN B N 1
ATOM 4681 C CA . GLN B 1 297 ? 18.094 4.391 11.516 1 94.69 297 GLN B CA 1
ATOM 4682 C C . GLN B 1 297 ? 17.828 5.895 11.562 1 94.69 297 GLN B C 1
ATOM 4684 O O . GLN B 1 297 ? 18.312 6.637 10.703 1 94.69 297 GLN B O 1
ATOM 4689 N N . VAL B 1 298 ? 17.078 6.352 12.57 1 95.44 298 VAL B N 1
ATOM 4690 C CA . VAL B 1 298 ? 16.75 7.766 12.727 1 95.44 298 VAL B CA 1
ATOM 4691 C C . VAL B 1 298 ? 18.031 8.57 12.938 1 95.44 298 VAL B C 1
ATOM 4693 O O . VAL B 1 298 ? 18.219 9.633 12.336 1 95.44 298 VAL B O 1
ATOM 4696 N N . SER B 1 299 ? 18.906 8.031 13.742 1 97 299 SER B N 1
ATOM 4697 C CA . SER B 1 299 ? 20.172 8.703 14.008 1 97 299 SER B CA 1
ATOM 4698 C C . SER B 1 299 ? 21.016 8.805 12.75 1 97 299 SER B C 1
ATOM 4700 O O . SER B 1 299 ? 21.656 9.836 12.5 1 97 299 SER B O 1
ATOM 4702 N N . THR B 1 300 ? 21.031 7.734 12.023 1 97.19 300 THR B N 1
ATOM 4703 C CA . THR B 1 300 ? 21.812 7.711 10.789 1 97.19 300 THR B CA 1
ATOM 4704 C C . THR B 1 300 ? 21.297 8.75 9.805 1 97.19 300 THR B C 1
ATOM 4706 O O . THR B 1 300 ? 22.094 9.477 9.195 1 97.19 300 THR B O 1
ATOM 4709 N N . VAL B 1 301 ? 20.016 8.891 9.633 1 97.75 301 VAL B N 1
ATOM 4710 C CA . VAL B 1 301 ? 19.422 9.828 8.695 1 97.75 301 VAL B CA 1
ATOM 4711 C C . VAL B 1 301 ? 19.719 11.258 9.148 1 97.75 301 VAL B C 1
ATOM 4713 O O . VAL B 1 301 ? 20.156 12.094 8.352 1 97.75 301 VAL B O 1
ATOM 4716 N N . ARG B 1 302 ? 19.516 11.539 10.422 1 97.19 302 ARG B N 1
ATOM 4717 C CA . ARG B 1 302 ? 19.766 12.875 10.953 1 97.19 302 ARG B CA 1
ATOM 4718 C C . ARG B 1 302 ? 21.234 13.258 10.828 1 97.19 302 ARG B C 1
ATOM 4720 O O . ARG B 1 302 ? 21.547 14.383 10.438 1 97.19 302 ARG B O 1
ATOM 4727 N N . SER B 1 303 ? 22.094 12.289 11.195 1 97.31 303 SER B N 1
ATOM 4728 C CA . SER B 1 303 ? 23.531 12.547 11.133 1 97.31 303 SER B CA 1
ATOM 4729 C C . SER B 1 303 ? 23.984 12.789 9.695 1 97.31 303 SER B C 1
ATOM 4731 O O . SER B 1 303 ? 24.875 13.609 9.445 1 97.31 303 SER B O 1
ATOM 4733 N N . PHE B 1 304 ? 23.406 12.07 8.82 1 97.19 304 PHE B N 1
ATOM 4734 C CA . PHE B 1 304 ? 23.734 12.266 7.41 1 97.19 304 PHE B CA 1
ATOM 4735 C C . PHE B 1 304 ? 23.359 13.664 6.953 1 97.19 304 PHE B C 1
ATOM 4737 O O . PHE B 1 304 ? 24.141 14.336 6.277 1 97.19 304 PHE B O 1
ATOM 4744 N N . GLY B 1 305 ? 22.141 14.094 7.246 1 95.62 305 GLY B N 1
ATOM 4745 C CA . GLY B 1 305 ? 21.703 15.438 6.914 1 95.62 305 GLY B CA 1
ATOM 4746 C C . GLY B 1 305 ? 22.594 16.516 7.488 1 95.62 305 GLY B C 1
ATOM 4747 O O . GLY B 1 305 ? 22.938 17.484 6.805 1 95.62 305 GLY B O 1
ATOM 4748 N N . LYS B 1 306 ? 23 16.328 8.688 1 95.44 306 LYS B N 1
ATOM 4749 C CA . LYS B 1 306 ? 23.875 17.297 9.344 1 95.44 306 LYS B CA 1
ATOM 4750 C C . LYS B 1 306 ? 25.25 17.344 8.68 1 95.44 306 LYS B C 1
ATOM 4752 O O . LYS B 1 306 ? 25.812 18.422 8.492 1 95.44 306 LYS B O 1
ATOM 4757 N N . LYS B 1 307 ? 25.734 16.219 8.367 1 95.44 307 LYS B N 1
ATOM 4758 C CA . LYS B 1 307 ? 27.078 16.094 7.816 1 95.44 307 LYS B CA 1
ATOM 4759 C C . LYS B 1 307 ? 27.141 16.625 6.391 1 95.44 307 LYS B C 1
ATOM 4761 O O . LYS B 1 307 ? 28.125 17.281 6.008 1 95.44 307 LYS B O 1
ATOM 4766 N N . HIS B 1 308 ? 26.141 16.406 5.602 1 94.81 308 HIS B N 1
ATOM 4767 C CA . HIS B 1 308 ? 26.234 16.672 4.172 1 94.81 308 HIS B CA 1
ATOM 4768 C C . HIS B 1 308 ? 25.422 17.906 3.791 1 94.81 308 HIS B C 1
ATOM 4770 O O . HIS B 1 308 ? 25.469 18.359 2.643 1 94.81 308 HIS B O 1
ATOM 4776 N N . GLY B 1 309 ? 24.672 18.438 4.727 1 92.62 309 GLY B N 1
ATOM 4777 C CA . GLY B 1 309 ? 23.891 19.641 4.461 1 92.62 309 GLY B CA 1
ATOM 4778 C C . GLY B 1 309 ? 22.578 19.344 3.76 1 92.62 309 GLY B C 1
ATOM 4779 O O . GLY B 1 309 ? 22.109 18.203 3.76 1 92.62 309 GLY B O 1
ATOM 4780 N N . HIS B 1 310 ? 22.016 20.438 3.225 1 94.19 310 HIS B N 1
ATOM 4781 C CA . HIS B 1 310 ? 20.719 20.328 2.568 1 94.19 310 HIS B CA 1
ATOM 4782 C C . HIS B 1 310 ? 20.812 19.438 1.325 1 94.19 310 HIS B C 1
ATOM 4784 O O . HIS B 1 310 ? 21.719 19.594 0.511 1 94.19 310 HIS B O 1
ATOM 4790 N N . PRO B 1 311 ? 19.828 18.516 1.065 1 93.06 311 PRO B N 1
ATOM 4791 C CA . PRO B 1 311 ? 19.891 17.562 -0.04 1 93.06 311 PRO B CA 1
ATOM 4792 C C . PRO B 1 311 ? 20.016 18.234 -1.403 1 93.06 311 PRO B C 1
ATOM 4794 O O . PRO B 1 311 ? 20.453 17.609 -2.367 1 93.06 311 PRO B O 1
ATOM 4797 N N . SER B 1 312 ? 19.562 19.453 -1.551 1 88.62 312 SER B N 1
ATOM 4798 C CA . SER B 1 312 ? 19.719 20.172 -2.812 1 88.62 312 SER B CA 1
ATOM 4799 C C . SER B 1 312 ? 21.188 20.312 -3.199 1 88.62 312 SER B C 1
ATOM 4801 O O . SER B 1 312 ? 21.5 20.609 -4.352 1 88.62 312 SER B O 1
ATOM 4803 N N . THR B 1 313 ? 22.062 20.078 -2.256 1 85.31 313 THR B N 1
ATOM 4804 C CA . THR B 1 313 ? 23.5 20.25 -2.504 1 85.31 313 THR B CA 1
ATOM 4805 C C . THR B 1 313 ? 24.156 18.922 -2.818 1 85.31 313 THR B C 1
ATOM 4807 O O . THR B 1 313 ? 25.359 18.875 -3.125 1 85.31 313 THR B O 1
ATOM 4810 N N . TYR B 1 314 ? 23.422 17.828 -2.631 1 79.06 314 TYR B N 1
ATOM 4811 C CA . TYR B 1 314 ? 24.016 16.516 -2.83 1 79.06 314 TYR B CA 1
ATOM 4812 C C . TYR B 1 314 ? 24.547 16.359 -4.25 1 79.06 314 TYR B C 1
ATOM 4814 O O . TYR B 1 314 ? 25.516 15.648 -4.484 1 79.06 314 TYR B O 1
ATOM 4822 N N . THR B 1 315 ? 23.812 16.516 -5.371 1 63.16 315 THR B N 1
ATOM 4823 C CA . THR B 1 315 ? 24.234 16.312 -6.754 1 63.16 315 THR B CA 1
ATOM 4824 C C . THR B 1 315 ? 25.516 17.078 -7.043 1 63.16 315 THR B C 1
ATOM 4826 O O . THR B 1 315 ? 26.266 16.734 -7.969 1 63.16 315 THR B O 1
ATOM 4829 N N . SER B 1 316 ? 25.828 18.203 -6.387 1 49.94 316 SER B N 1
ATOM 4830 C CA . SER B 1 316 ? 27.094 18.859 -6.676 1 49.94 316 SER B CA 1
ATOM 4831 C C . SER B 1 316 ? 28.281 18 -6.238 1 49.94 316 SER B C 1
ATOM 4833 O O . SER B 1 316 ? 29.422 18.281 -6.605 1 49.94 316 SER B O 1
ATOM 4835 N N . ILE B 1 317 ? 28.25 17.109 -5.465 1 37.41 317 ILE B N 1
ATOM 4836 C CA . ILE B 1 317 ? 29.375 16.297 -5.008 1 37.41 317 ILE B CA 1
ATOM 4837 C C . ILE B 1 317 ? 29.578 15.117 -5.945 1 37.41 317 ILE B C 1
ATOM 4839 O O . ILE B 1 317 ? 30.578 14.406 -5.855 1 37.41 317 ILE B O 1
ATOM 4843 N N . GLN B 1 318 ? 28.656 14.508 -6.617 1 33.41 318 GLN B N 1
ATOM 4844 C CA . GLN B 1 318 ? 28.922 13.328 -7.438 1 33.41 318 GLN B CA 1
ATOM 4845 C C . GLN B 1 318 ? 29.531 13.711 -8.781 1 33.41 318 GLN B C 1
ATOM 4847 O O . GLN B 1 318 ? 29.766 12.852 -9.625 1 33.41 318 GLN B O 1
ATOM 4852 N N . LYS B 1 319 ? 29.781 15.109 -9.023 1 27.56 319 LYS B N 1
ATOM 4853 C CA . LYS B 1 319 ? 30.641 15.352 -10.18 1 27.56 319 LYS B CA 1
ATOM 4854 C C . LYS B 1 319 ? 32.094 15.273 -9.797 1 27.56 319 LYS B C 1
ATOM 4856 O O . LYS B 1 319 ? 32.531 15.883 -8.812 1 27.56 319 LYS B O 1
#

InterPro domains:
  IPR002347 Short-chain dehydrogenase/reductase SDR [PF00106] (14-212)
  IPR002347 Short-chain dehydrogenase/reductase SDR [PR00081] (15-32)
  IPR002347 Short-chain dehydrogenase/reductase SDR [PR00081] (173-192)
  IPR002347 Short-chain dehydrogenase/reductase SDR [PR00081] (196-213)
  IPR036291 NAD(P)-binding domain superfamily [SSF51735] (8-265)
  IPR045022 3-ketodihydrosphingosine reductase KDSR-like [cd08939] (13-260)
  IPR057326 Ketoreductase domain [SM00822] (14-207)

Radius of gyration: 24.26 Å; Cα contacts (8 Å, |Δi|>4): 1368; chains: 2; bounding box: 64×73×59 Å

Nearest PDB structures (foldseek):
  1xg5-assembly2_A  TM=8.457E-01  e=4.247E-15  Homo sapiens
  5vn2-assembly1_D  TM=8.074E-01  e=9.798E-15  Brucella melitensis bv. 1 str. 16M
  1xg5-assembly1_C  TM=8.288E-01  e=1.780E-14  Homo sapiens
  4one-assembly1_D  TM=8.124E-01  e=9.473E-14  Brucella melitensis bv. 1 str. 16M
  4one-assembly1_C  TM=7.829E-01  e=7.460E-14  Brucella melitensis bv. 1 str. 16M

Solvent-accessible surface area (backbone atoms only — not comparable to full-atom values): 31209 Å² total; per-residue (Å²): 106,48,92,89,52,70,64,62,55,77,38,58,80,31,38,36,35,27,32,29,20,46,47,48,46,26,28,31,36,46,27,55,40,14,45,52,30,24,20,41,35,35,26,30,68,46,61,71,46,36,54,53,30,48,52,56,22,53,73,37,32,62,45,64,88,74,53,50,78,51,71,48,71,44,54,53,55,44,87,68,47,28,52,59,50,51,52,53,48,11,57,73,52,77,70,36,67,63,36,28,40,37,39,51,45,65,64,64,72,32,27,49,60,71,77,45,55,70,67,57,38,52,47,29,32,30,30,36,26,48,23,43,51,40,36,51,41,42,52,46,43,57,54,64,33,91,85,42,64,63,64,72,28,38,42,34,41,55,46,28,33,43,48,42,49,64,50,44,25,32,44,41,35,20,16,24,25,17,16,42,50,32,31,47,53,12,47,49,46,44,42,46,31,40,90,40,42,60,44,51,30,37,33,22,46,71,52,47,69,30,74,66,42,58,58,25,60,74,53,42,40,69,68,34,53,60,70,47,62,78,56,68,75,34,44,25,57,55,43,27,52,34,42,50,52,31,41,22,54,56,34,30,70,27,48,49,49,71,68,36,46,51,36,41,28,21,41,47,39,68,49,76,70,73,42,71,66,61,48,41,55,37,24,51,49,32,52,63,52,35,60,54,50,44,52,51,52,54,49,48,40,38,51,47,18,67,72,66,39,53,69,90,53,50,72,73,66,78,107,100,39,96,91,49,70,64,62,55,76,39,60,80,32,38,36,34,27,34,29,20,47,48,48,46,27,28,32,37,46,26,55,41,14,44,54,29,25,20,40,34,33,24,32,68,48,62,70,47,35,55,54,31,49,52,54,22,52,74,38,32,62,45,64,90,75,52,50,77,49,70,49,72,45,54,55,54,44,87,71,46,29,52,58,50,50,51,53,48,10,57,74,51,78,70,36,68,63,35,27,39,35,37,52,46,64,66,64,73,34,28,48,60,73,76,45,56,69,68,56,37,51,47,29,33,29,30,37,26,48,22,42,52,39,36,50,43,42,52,44,44,57,52,64,33,91,84,42,63,63,63,71,30,39,43,34,41,56,46,28,32,43,47,40,49,64,50,44,25,32,44,43,35,23,16,24,26,16,16,42,52,33,30,46,52,12,47,50,47,42,43,46,31,39,88,39,43,58,45,52,29,36,34,23,45,70,52,48,68,30,73,66,41,58,58,27,61,73,53,42,40,68,68,34,54,60,71,48,62,79,55,69,77,32,44,26,57,56,43,27,52,34,42,50,52,32,42,21,58,57,33,31,70,26,47,48,49,72,66,37,46,50,36,40,30,22,41,46,41,68,49,75,70,70,42,73,66,62,48,42,55,36,25,51,49,31,53,60,52,36,59,54,50,45,51,51,51,53,50,50,40,36,50,47,17,68,74,64,39,54,70,91,54,49,72,70,65,79,105

Secondary structure (DSSP, 8-state):
--SSS--SS--TT-EEEEET-SSHHHHHHHHHHHTTT-EEEEEES-HHHHHHHHHHHHHT-SSTTT--EEEEE--TTSTTHHHHHHHHHHHHTTT---SEEEE---------GGGS-HHHHHHHHIIIIIHHHHHHHHHHHHHTSTT-----EEEEEE--GGGTS--TT-TTTHHHHHHHHHHHHHHHHHGGGSSS-EEEEEEE--EE-SHHHHHHHHH--HHHHHHTTTSPEE-HHHHHHHHHHHHHHT-SEEE-SHHHHHHHHTS-TTSPPS-HHHHHHHHHHHHHHHHHHHHHHHHHHHHHHHHH--GGGSGGG--/--SSS--SS--TT-EEEEET-SSHHHHHHHHHHHTTT-EEEEEES-HHHHHHHHHHHHHT-SSTTT--EEEEE--TTSTTHHHHHHHHHHHHTTT---SEEEE---------GGGS-HHHHHHHHIIIIIHHHHHHHHHHHHHTSTT-----EEEEEE--GGGTS--TT-TTTHHHHHHHHHHHHHHHHHGGGSSS-EEEEEEE--EE-SHHHHHHHHH--HHHHHHGGGSPEE-HHHHHHHHHHHHHHT-SEEE-SHHHHHHHHTT-TTSPPS-HHHHHHHHHHHHHHHHHHHHHHHHHHHHHHHHH--GGGSGGG--

Organism: Cordyceps militaris (strain CM01) (NCBI:txid983644)

pLDDT: mean 95.25, std 9.89, range [27.56, 99.0]